Protein AF-A0A9R1BPI1-F1 (afdb_monomer_lite)

pLDDT: mean 80.97, std 14.92, range [30.97, 97.62]

Organism: Triticum turgidum subsp. durum (NCBI:txid4567)

Sequence (424 aa):
MQLNAPIRGIAPLRAAVRKIQTSSEQLTPLHAEYLMLCLLAKQYKAGLSVLEDDIFEVDQPKDLFLYCYYGSVLSLLNGLAMIYIGLKKFRKALELLHNAVTAPMSSLNAITVEAYKKYVLVSLIQSGQVPSFPKYTSSTAQRNLKNHTQIYVDLSTCYGTGSYSDLETFIQSNAEAFQTDNNFGLVKQVLSSMYKRNIQRLTQTYLTLSLEDIASSVQLNTPKEAEMHVLRMIEDGEIHATINQKDGMVSFNEDPEQYKSSEMVEHIDSSIQRLMALSKKLTSIDQNISCDHAFLMKVNVKNGVDTWEAHFDKLSIKERSKFDEETLYNLEGIKQTKEYSKKLDGSRNEYIVVTILVAAKGALKFPKITRPADLEAVVEKLNSIPAREIQGVHVLWAPQDENGILSEEKLLADCPNLKPHNDY

Structure (mmCIF, N/CA/C/O backbone):
data_AF-A0A9R1BPI1-F1
#
_entry.id   AF-A0A9R1BPI1-F1
#
loop_
_atom_site.group_PDB
_atom_site.id
_atom_site.type_symbol
_atom_site.label_atom_id
_atom_site.label_alt_id
_atom_site.label_comp_id
_atom_site.label_asym_id
_atom_site.label_entity_id
_atom_site.label_seq_id
_atom_site.pdbx_PDB_ins_code
_atom_site.Cartn_x
_atom_site.Cartn_y
_atom_site.Cartn_z
_atom_site.occupancy
_atom_site.B_iso_or_equiv
_atom_site.auth_seq_id
_atom_site.auth_comp_id
_atom_site.auth_asym_id
_atom_site.auth_atom_id
_atom_site.pdbx_PDB_model_num
ATOM 1 N N . MET A 1 1 ? -7.641 25.255 -28.249 1.00 39.72 1 MET A N 1
ATOM 2 C CA . MET A 1 1 ? -8.850 24.542 -27.784 1.00 39.72 1 MET A CA 1
ATOM 3 C C . MET A 1 1 ? -8.406 23.533 -26.724 1.00 39.72 1 MET A C 1
ATOM 5 O O . MET A 1 1 ? -7.915 22.473 -27.082 1.00 39.72 1 MET A O 1
ATOM 9 N N . GLN A 1 2 ? -8.431 23.897 -25.435 1.00 47.84 2 GLN A N 1
ATOM 10 C CA . GLN A 1 2 ? -8.089 22.961 -24.354 1.00 47.84 2 GLN A CA 1
ATOM 11 C C . GLN A 1 2 ? -9.230 21.948 -24.224 1.00 47.84 2 GLN A C 1
ATOM 13 O O . GLN A 1 2 ? -10.330 22.279 -23.787 1.00 47.84 2 GLN A O 1
ATOM 18 N N . LEU A 1 3 ? -8.995 20.721 -24.681 1.00 55.56 3 LEU A N 1
ATOM 19 C CA . LEU A 1 3 ? -9.933 19.621 -24.496 1.00 55.56 3 LEU A CA 1
ATOM 20 C C . LEU A 1 3 ? -9.905 19.209 -23.016 1.00 55.56 3 LEU A C 1
ATOM 22 O O . LEU A 1 3 ? -9.115 18.359 -22.624 1.00 55.56 3 LEU A O 1
ATOM 26 N N . ASN A 1 4 ? -10.796 19.781 -22.199 1.00 63.97 4 ASN A N 1
ATOM 27 C CA . ASN A 1 4 ? -11.035 19.412 -20.789 1.00 63.97 4 ASN A CA 1
ATOM 28 C C . ASN A 1 4 ? -11.678 18.013 -20.621 1.00 63.97 4 ASN A C 1
ATOM 30 O O . ASN A 1 4 ? -12.469 17.779 -19.711 1.00 63.97 4 ASN A O 1
ATOM 34 N N . ALA A 1 5 ? -11.375 17.069 -21.513 1.00 77.75 5 ALA A N 1
ATOM 35 C CA . ALA A 1 5 ? -11.941 15.725 -21.527 1.00 77.75 5 ALA A CA 1
ATOM 36 C C . ALA A 1 5 ? -10.820 14.667 -21.530 1.00 77.75 5 ALA A C 1
ATOM 38 O O . ALA A 1 5 ? -10.660 13.959 -22.531 1.00 77.75 5 ALA A O 1
ATOM 39 N N . PRO A 1 6 ? -10.059 14.521 -20.421 1.00 80.25 6 PRO A N 1
ATOM 40 C CA . PRO A 1 6 ? -8.964 13.548 -20.314 1.00 80.25 6 PRO A CA 1
ATOM 41 C C . PRO A 1 6 ? -9.424 12.112 -20.607 1.00 80.25 6 PRO A C 1
ATOM 43 O O . PRO A 1 6 ? -8.676 11.303 -21.144 1.00 80.25 6 PRO A O 1
ATOM 46 N N . ILE A 1 7 ? -10.702 11.807 -20.369 1.00 87.00 7 ILE A N 1
ATOM 47 C CA . ILE A 1 7 ? -11.298 10.496 -20.640 1.00 87.00 7 ILE A CA 1
ATOM 48 C C . ILE A 1 7 ? -11.128 10.015 -22.094 1.00 87.00 7 ILE A C 1
ATOM 50 O O . ILE A 1 7 ? -11.003 8.815 -22.330 1.00 87.00 7 ILE A O 1
ATOM 54 N N . ARG A 1 8 ? -11.069 10.928 -23.076 1.00 86.88 8 ARG A N 1
ATOM 55 C CA . ARG A 1 8 ? -10.953 10.570 -24.502 1.00 86.88 8 ARG A CA 1
ATOM 56 C C . ARG A 1 8 ? -9.594 9.968 -24.861 1.00 86.88 8 ARG A C 1
ATOM 58 O O . ARG A 1 8 ? -9.514 9.207 -25.819 1.00 86.88 8 ARG A O 1
ATOM 65 N N . GLY A 1 9 ? -8.546 10.280 -24.098 1.00 86.75 9 GLY A N 1
ATOM 66 C CA . GLY A 1 9 ? -7.207 9.740 -24.336 1.00 86.75 9 GLY A CA 1
ATOM 67 C C . GLY A 1 9 ? -7.003 8.327 -23.780 1.00 86.75 9 GLY A C 1
ATOM 68 O O . GLY A 1 9 ? -6.063 7.660 -24.197 1.00 86.75 9 GLY A O 1
ATOM 69 N N . ILE A 1 10 ? -7.882 7.837 -22.890 1.00 88.56 10 ILE A N 1
ATOM 70 C CA . ILE A 1 10 ? -7.682 6.556 -22.186 1.00 88.56 10 ILE A CA 1
ATOM 71 C C . ILE A 1 10 ? -7.617 5.393 -23.177 1.00 88.56 10 ILE A C 1
ATOM 73 O O . ILE A 1 10 ? -6.695 4.585 -23.123 1.00 88.56 10 ILE A O 1
ATOM 77 N N . ALA A 1 11 ? -8.578 5.301 -24.101 1.00 88.69 11 ALA A N 1
ATOM 78 C CA . ALA A 1 11 ? -8.617 4.198 -25.058 1.00 88.69 11 ALA A CA 1
ATOM 79 C C . ALA A 1 11 ? -7.423 4.213 -26.042 1.00 88.69 11 ALA A C 1
ATOM 81 O O . ALA A 1 11 ? -6.783 3.165 -26.175 1.00 88.69 11 ALA A O 1
ATOM 82 N N . PRO A 1 12 ? -7.061 5.353 -26.669 1.00 90.75 12 PRO A N 1
ATOM 83 C CA . PRO A 1 12 ? -5.857 5.454 -27.494 1.00 90.75 12 PRO A CA 1
ATOM 84 C C . PRO A 1 12 ? -4.556 5.126 -26.750 1.00 90.75 12 PRO A C 1
ATOM 86 O O . PRO A 1 12 ? -3.771 4.321 -27.245 1.00 90.75 12 PRO A O 1
ATOM 89 N N . LEU A 1 13 ? -4.335 5.687 -25.553 1.00 87.81 13 LEU A N 1
ATOM 90 C CA . LEU A 1 13 ? -3.115 5.435 -24.773 1.00 87.81 13 LEU A CA 1
ATOM 91 C C . LEU A 1 13 ? -3.022 3.980 -24.316 1.00 87.81 13 LEU A C 1
ATOM 93 O O . LEU A 1 13 ? -1.959 3.380 -24.424 1.00 87.81 13 LEU A O 1
ATOM 97 N N . ARG A 1 14 ? -4.135 3.367 -23.897 1.00 88.81 14 ARG A N 1
ATOM 98 C CA . ARG A 1 14 ? -4.159 1.933 -23.576 1.00 88.81 14 ARG A CA 1
ATOM 99 C C . ARG A 1 14 ? -3.780 1.073 -24.782 1.00 88.81 14 ARG A C 1
ATOM 101 O O . ARG A 1 14 ? -3.053 0.096 -24.631 1.00 88.81 14 ARG A O 1
ATOM 108 N N . ALA A 1 15 ? -4.271 1.419 -25.972 1.00 87.31 15 ALA A N 1
ATOM 109 C CA . ALA A 1 15 ? -3.908 0.715 -27.199 1.00 87.31 15 ALA A CA 1
ATOM 110 C C . ALA A 1 15 ? -2.425 0.912 -27.556 1.00 87.31 15 ALA A C 1
ATOM 112 O O . ALA A 1 15 ? -1.789 -0.031 -28.020 1.00 87.31 15 ALA A O 1
ATOM 113 N N . ALA A 1 16 ? -1.870 2.103 -27.316 1.00 87.12 16 ALA A N 1
ATOM 114 C CA . ALA A 1 16 ? -0.455 2.392 -27.534 1.00 87.12 16 ALA A CA 1
ATOM 115 C C . ALA A 1 16 ? 0.448 1.604 -26.5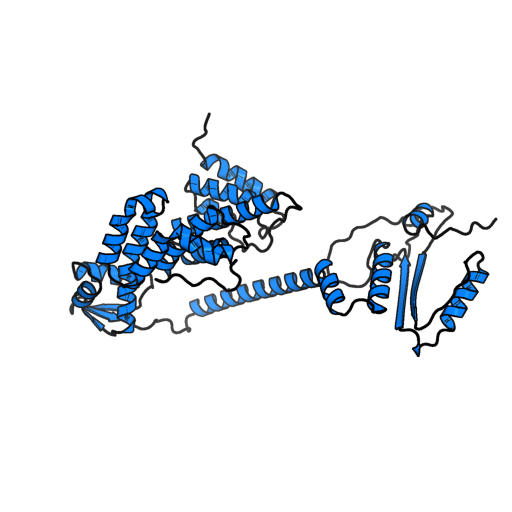74 1.00 87.12 16 ALA A C 1
ATOM 117 O O . ALA A 1 16 ? 1.363 0.928 -27.037 1.00 87.12 16 ALA A O 1
ATOM 118 N N . VAL A 1 17 ? 0.145 1.611 -25.269 1.00 86.00 17 VAL A N 1
ATOM 119 C CA . VAL A 1 17 ? 0.878 0.831 -24.255 1.00 86.00 17 VAL A CA 1
ATOM 120 C C . VAL A 1 17 ? 0.926 -0.645 -24.650 1.00 86.00 17 VAL A C 1
ATOM 122 O O . VAL A 1 17 ? 2.007 -1.221 -24.731 1.00 86.00 17 VAL A O 1
ATOM 125 N N . ARG A 1 18 ? -0.226 -1.220 -25.027 1.00 85.31 18 ARG A N 1
ATOM 126 C CA . ARG A 1 18 ? -0.326 -2.628 -25.442 1.00 85.31 18 ARG A CA 1
ATOM 127 C C . ARG A 1 18 ? 0.446 -2.987 -26.709 1.00 85.31 18 ARG A C 1
ATOM 129 O O . ARG A 1 18 ? 0.772 -4.151 -26.890 1.00 85.31 18 ARG A O 1
ATOM 136 N N . LYS A 1 19 ? 0.684 -2.022 -27.599 1.00 85.94 19 LYS A N 1
ATOM 137 C CA . LYS A 1 19 ? 1.444 -2.237 -28.838 1.00 85.94 19 LYS A CA 1
ATOM 138 C C . LYS A 1 19 ? 2.951 -2.085 -28.654 1.00 85.94 19 LYS A C 1
ATOM 140 O O . LYS A 1 19 ? 3.694 -2.639 -29.452 1.00 85.94 19 LYS A O 1
ATOM 145 N N . ILE A 1 20 ? 3.378 -1.284 -27.680 1.00 82.88 20 ILE A N 1
ATOM 146 C CA . ILE A 1 20 ? 4.795 -0.975 -27.446 1.00 82.88 20 ILE A CA 1
ATOM 147 C C . ILE A 1 20 ? 5.431 -1.993 -26.503 1.00 82.88 20 ILE A C 1
ATOM 149 O O . ILE A 1 20 ? 6.602 -2.315 -26.667 1.00 82.88 20 ILE A O 1
ATOM 153 N N . GLN A 1 21 ? 4.665 -2.507 -25.541 1.00 81.69 21 GLN A N 1
ATOM 154 C CA . GLN A 1 21 ? 5.135 -3.560 -24.649 1.00 81.69 21 GLN A CA 1
ATOM 155 C C . GLN A 1 21 ? 5.441 -4.844 -25.441 1.00 81.69 21 GLN A C 1
ATOM 157 O O . GLN A 1 21 ? 4.602 -5.323 -26.210 1.00 81.69 21 GLN A O 1
ATOM 162 N N . THR A 1 22 ? 6.636 -5.406 -25.262 1.00 80.25 22 THR A N 1
ATOM 163 C CA . THR A 1 22 ? 7.015 -6.700 -25.856 1.00 80.25 22 THR A CA 1
ATOM 164 C C . THR A 1 22 ? 6.464 -7.874 -25.051 1.00 80.25 22 THR A C 1
ATOM 166 O O . THR A 1 22 ? 6.206 -8.938 -25.608 1.00 80.25 22 THR A O 1
ATOM 169 N N . SER A 1 23 ? 6.243 -7.669 -23.752 1.00 80.31 23 SER A N 1
ATOM 170 C CA . SER A 1 23 ? 5.608 -8.604 -22.821 1.00 80.31 23 SER A CA 1
ATOM 171 C C . SER A 1 23 ? 4.675 -7.837 -21.875 1.00 80.31 23 SER A C 1
ATOM 173 O O . SER A 1 23 ? 4.819 -6.626 -21.709 1.00 80.31 23 SER A O 1
ATOM 175 N N . SER A 1 24 ? 3.705 -8.510 -21.246 1.00 77.62 24 SER A N 1
ATOM 176 C CA . SER A 1 24 ? 2.858 -7.868 -20.224 1.00 77.62 24 SER A CA 1
ATOM 177 C C . SER A 1 24 ? 3.603 -7.577 -18.915 1.00 77.62 24 SER A C 1
ATOM 179 O O . SER A 1 24 ? 3.131 -6.791 -18.101 1.00 77.62 24 SER A O 1
ATOM 181 N N . GLU A 1 25 ? 4.793 -8.154 -18.745 1.00 80.38 25 GLU A N 1
ATOM 182 C CA . GLU A 1 25 ? 5.670 -7.963 -17.586 1.00 80.38 25 GLU A CA 1
ATOM 183 C C . GLU A 1 25 ? 6.614 -6.755 -17.738 1.00 80.38 25 GLU A C 1
ATOM 185 O O . GLU A 1 25 ? 7.404 -6.478 -16.830 1.00 80.38 25 GLU A O 1
ATOM 190 N N . GLN A 1 26 ? 6.562 -6.055 -18.881 1.00 80.25 26 GLN A N 1
ATOM 191 C CA . GLN A 1 26 ? 7.444 -4.938 -19.207 1.00 80.25 26 GLN A CA 1
ATOM 192 C C . GLN A 1 26 ? 6.799 -3.585 -18.892 1.00 80.25 26 GLN A C 1
ATOM 194 O O . GLN A 1 26 ? 5.781 -3.194 -19.467 1.00 80.25 26 GLN A O 1
ATOM 199 N N . LEU A 1 27 ? 7.468 -2.795 -18.055 1.00 78.56 27 LEU A N 1
ATOM 200 C CA . LEU A 1 27 ? 7.092 -1.413 -17.804 1.00 78.56 27 LEU A CA 1
ATOM 201 C C . LEU A 1 27 ? 7.713 -0.459 -18.828 1.00 78.56 27 LEU A C 1
ATOM 203 O O . LEU A 1 27 ? 8.931 -0.401 -19.003 1.00 78.56 27 LEU A O 1
ATOM 207 N N . THR A 1 28 ? 6.855 0.365 -19.428 1.00 79.00 28 THR A N 1
ATOM 208 C CA . THR A 1 28 ? 7.229 1.424 -20.379 1.00 79.00 28 THR A CA 1
ATOM 209 C C . THR A 1 28 ? 6.873 2.813 -19.830 1.00 79.00 28 THR A C 1
ATOM 211 O O . THR A 1 28 ? 5.899 2.934 -19.078 1.00 79.00 28 THR A O 1
ATOM 214 N N . PRO A 1 29 ? 7.570 3.895 -20.230 1.00 77.50 29 PRO A N 1
ATOM 215 C CA . PRO A 1 29 ? 7.271 5.255 -19.760 1.00 77.50 29 PRO A CA 1
ATOM 216 C C . PRO A 1 29 ? 5.823 5.714 -20.012 1.00 77.50 29 PRO A C 1
ATOM 218 O O . PRO A 1 29 ? 5.265 6.473 -19.219 1.00 77.50 29 PRO A O 1
ATOM 221 N N . LEU A 1 30 ? 5.175 5.207 -21.069 1.00 82.25 30 LEU A N 1
ATOM 222 C CA . LEU A 1 30 ? 3.778 5.520 -21.401 1.00 82.25 30 LEU A CA 1
ATOM 223 C C . LEU A 1 30 ? 2.780 5.057 -20.340 1.00 82.25 30 LEU A C 1
ATOM 225 O O . LEU A 1 30 ? 1.682 5.611 -20.247 1.00 82.25 30 LEU A O 1
ATOM 229 N N . HIS A 1 31 ? 3.146 4.074 -19.519 1.00 84.69 31 HIS A N 1
ATOM 230 C CA . HIS A 1 31 ? 2.302 3.662 -18.409 1.00 84.69 31 HIS A CA 1
ATOM 231 C C . HIS A 1 31 ? 2.090 4.815 -17.415 1.00 84.69 31 HIS A C 1
ATOM 233 O O . HIS A 1 31 ? 0.978 4.994 -16.922 1.00 84.69 31 HIS A O 1
ATOM 239 N N . ALA A 1 32 ? 3.109 5.646 -17.161 1.00 83.25 32 ALA A N 1
ATOM 240 C CA . ALA A 1 32 ? 2.986 6.791 -16.257 1.00 83.25 32 ALA A CA 1
ATOM 241 C C . ALA A 1 32 ? 1.975 7.823 -16.786 1.00 83.25 32 ALA A C 1
ATOM 243 O O . ALA A 1 32 ? 1.101 8.282 -16.047 1.00 83.25 32 ALA A O 1
ATOM 244 N N . GLU A 1 33 ? 2.040 8.136 -18.083 1.00 84.00 33 GLU A N 1
ATOM 245 C CA . GLU A 1 33 ? 1.095 9.048 -18.740 1.00 84.00 33 GLU A CA 1
ATOM 246 C C . GLU A 1 33 ? -0.329 8.484 -18.756 1.00 84.00 33 GLU A C 1
ATOM 248 O O . GLU A 1 33 ? -1.294 9.199 -18.468 1.00 84.00 33 GLU A O 1
ATOM 253 N N . TYR A 1 34 ? -0.469 7.184 -19.027 1.00 87.31 34 TYR A N 1
ATOM 254 C CA . TYR A 1 34 ? -1.754 6.493 -18.997 1.00 87.31 34 TYR A CA 1
ATOM 255 C C . TYR A 1 34 ? -2.403 6.537 -17.606 1.00 87.31 34 TYR A C 1
ATOM 257 O O . TYR A 1 34 ? -3.590 6.863 -17.486 1.00 87.31 34 TYR A O 1
ATOM 265 N N . LEU A 1 35 ? -1.640 6.253 -16.545 1.00 86.62 35 LEU A N 1
ATOM 266 C CA . LEU A 1 35 ? -2.148 6.310 -15.172 1.00 86.62 35 LEU A CA 1
ATOM 267 C C . LEU A 1 35 ? -2.519 7.735 -14.762 1.00 86.62 35 LEU A C 1
ATOM 269 O O . LEU A 1 35 ? -3.578 7.936 -14.161 1.00 86.62 35 LEU A O 1
ATOM 273 N N . MET A 1 36 ? -1.705 8.729 -15.130 1.00 86.00 36 MET A N 1
ATOM 274 C CA . MET A 1 36 ? -2.022 10.139 -14.896 1.00 86.00 36 MET A CA 1
ATOM 275 C C . MET A 1 36 ? -3.350 10.522 -15.559 1.00 86.00 36 MET A C 1
ATOM 277 O O . MET A 1 36 ? -4.201 11.158 -14.935 1.00 86.00 36 MET A O 1
ATOM 281 N N . LEU A 1 37 ? -3.580 10.071 -16.792 1.00 88.25 37 LEU A N 1
ATOM 282 C CA . LEU A 1 37 ? -4.835 10.314 -17.491 1.00 88.25 37 LEU A CA 1
ATOM 283 C C . LEU A 1 37 ? -6.032 9.637 -16.806 1.00 88.25 37 LEU A C 1
ATOM 285 O O . LEU A 1 37 ? -7.094 10.251 -16.667 1.00 88.25 37 LEU A O 1
ATOM 289 N N . CYS A 1 38 ? -5.862 8.397 -16.341 1.00 89.50 38 CYS A N 1
ATOM 290 C CA . CYS A 1 38 ? -6.894 7.669 -15.599 1.00 89.50 38 CYS A CA 1
ATOM 291 C C . CYS A 1 38 ? -7.248 8.363 -14.277 1.00 89.50 38 CYS A C 1
ATOM 293 O O . CYS A 1 38 ? -8.426 8.426 -13.920 1.00 89.50 38 CYS A O 1
ATOM 295 N N . LEU A 1 39 ? -6.257 8.919 -13.577 1.00 87.88 39 LEU A N 1
ATOM 296 C CA . LEU A 1 39 ? -6.456 9.701 -12.355 1.00 87.88 39 LEU A CA 1
ATOM 297 C C . LEU A 1 39 ? -7.233 10.990 -12.626 1.00 87.88 39 LEU A C 1
ATOM 299 O O . LEU A 1 39 ? -8.236 11.243 -11.958 1.00 87.88 39 LEU A O 1
ATOM 303 N N . LEU A 1 40 ? -6.827 11.764 -13.638 1.00 88.06 40 LEU A N 1
ATOM 304 C CA . LEU A 1 40 ? -7.507 13.006 -14.028 1.00 88.06 40 LEU A CA 1
ATOM 305 C C . LEU A 1 40 ? -8.957 12.754 -14.464 1.00 88.06 40 LEU A C 1
ATOM 307 O O . LEU A 1 40 ? -9.853 13.530 -14.139 1.00 88.06 40 LEU A O 1
ATOM 311 N N . ALA A 1 41 ? -9.208 11.645 -15.163 1.00 89.62 41 ALA A N 1
ATOM 312 C CA . ALA A 1 41 ? -10.546 11.231 -15.579 1.00 89.62 41 ALA A CA 1
ATOM 313 C C . ALA A 1 41 ? -11.354 10.514 -14.477 1.00 89.62 41 ALA A C 1
ATOM 315 O O . ALA A 1 41 ? -12.513 10.163 -14.711 1.00 89.62 41 ALA A O 1
ATOM 316 N N . LYS A 1 42 ? -10.759 10.264 -13.299 1.00 89.12 42 LYS A N 1
ATOM 317 C CA . LYS A 1 42 ? -11.334 9.470 -12.195 1.00 89.12 42 LYS A CA 1
ATOM 318 C C . LYS A 1 42 ? -11.795 8.066 -12.626 1.00 89.12 42 LYS A C 1
ATOM 320 O O . LYS A 1 42 ? -12.774 7.535 -12.111 1.00 89.12 42 LYS A O 1
ATOM 325 N N . GLN A 1 43 ? -11.091 7.452 -13.580 1.00 89.25 43 GLN A N 1
ATOM 326 C CA . GLN A 1 43 ? -11.376 6.115 -14.119 1.00 89.25 43 GLN A CA 1
ATOM 327 C C . GLN A 1 43 ? -10.386 5.074 -13.576 1.00 89.25 43 GLN A C 1
ATOM 329 O O . GLN A 1 43 ? -9.545 4.537 -14.296 1.00 89.25 43 GLN A O 1
ATOM 334 N N . TYR A 1 44 ? -10.502 4.760 -12.286 1.00 88.44 44 TYR A N 1
ATOM 335 C CA . TYR A 1 44 ? -9.585 3.852 -11.579 1.00 88.44 44 TYR A CA 1
ATOM 336 C C . TYR A 1 44 ? -9.587 2.422 -12.132 1.00 88.44 44 TYR A C 1
ATOM 338 O O . TYR A 1 44 ? -8.530 1.809 -12.264 1.00 88.44 44 TYR A O 1
ATOM 346 N N . LYS A 1 45 ? -10.759 1.909 -12.530 1.00 87.50 45 LYS A N 1
ATOM 347 C CA . LYS A 1 45 ? -10.895 0.566 -13.118 1.00 87.50 45 LYS A CA 1
ATOM 348 C C . LYS A 1 45 ? -10.097 0.422 -14.418 1.00 87.50 45 LYS A C 1
ATOM 350 O O . LYS A 1 45 ? -9.484 -0.613 -14.649 1.00 87.50 45 LYS A O 1
ATOM 355 N N . ALA A 1 46 ? -10.070 1.469 -15.246 1.00 85.62 46 ALA A N 1
ATOM 356 C CA . ALA A 1 46 ? -9.269 1.477 -16.466 1.00 85.62 46 ALA A CA 1
ATOM 357 C C . ALA A 1 46 ? -7.765 1.479 -16.149 1.00 85.62 46 ALA A C 1
ATOM 359 O O . ALA A 1 46 ? -7.011 0.750 -16.794 1.00 85.62 46 ALA A O 1
ATOM 360 N N . GLY A 1 47 ? -7.340 2.238 -15.135 1.00 83.12 47 GLY A N 1
ATOM 361 C CA . GLY A 1 47 ? -5.945 2.274 -14.692 1.00 83.12 47 GLY A CA 1
ATOM 362 C C . GLY A 1 47 ? -5.421 0.911 -14.232 1.00 83.12 47 GLY A C 1
ATOM 363 O O . GLY A 1 47 ? -4.315 0.535 -14.600 1.00 83.12 47 GLY A O 1
ATOM 364 N N . LEU A 1 48 ? -6.241 0.138 -13.510 1.00 83.88 48 LEU A N 1
ATOM 365 C CA . LEU A 1 48 ? -5.862 -1.206 -13.058 1.00 83.88 48 LEU A CA 1
ATOM 366 C C . LEU A 1 48 ? -5.705 -2.216 -14.203 1.00 83.88 48 LEU A C 1
ATOM 368 O O . LEU A 1 48 ? -4.810 -3.044 -14.141 1.00 83.88 48 LEU A O 1
ATOM 372 N N . SER A 1 49 ? -6.511 -2.112 -15.267 1.00 80.06 49 SER A N 1
ATOM 373 C CA . SER A 1 49 ? -6.547 -3.096 -16.372 1.00 80.06 49 SER A CA 1
ATOM 374 C C . SER A 1 49 ? -5.270 -3.215 -17.220 1.00 80.06 49 SER A C 1
ATOM 376 O O . SER A 1 49 ? -5.214 -4.014 -18.153 1.00 80.06 49 SER A O 1
ATOM 378 N N . VAL A 1 50 ? -4.283 -2.353 -16.976 1.00 72.44 50 VAL A N 1
ATOM 379 C CA . VAL A 1 50 ? -2.992 -2.349 -17.682 1.00 72.44 50 VAL A CA 1
ATOM 380 C C . VAL A 1 50 ? -1.875 -2.914 -16.796 1.00 72.44 50 VAL A C 1
ATOM 382 O O . VAL A 1 50 ? -0.794 -3.185 -17.289 1.00 72.44 50 VAL A O 1
ATOM 385 N N . LEU A 1 51 ? -2.143 -3.128 -15.504 1.00 68.81 51 LEU A N 1
ATOM 386 C CA . LEU A 1 51 ? -1.173 -3.556 -14.492 1.00 68.81 51 LEU A CA 1
ATOM 387 C C . LEU A 1 51 ? -1.753 -4.700 -13.643 1.00 68.81 51 LEU A C 1
ATOM 389 O O . LEU A 1 51 ? -1.640 -4.699 -12.417 1.00 68.81 51 LEU A O 1
ATOM 393 N N . GLU A 1 52 ? -2.473 -5.614 -14.298 1.00 66.44 52 GLU A N 1
ATOM 394 C CA . GLU A 1 52 ? -3.018 -6.822 -13.661 1.00 66.44 52 GLU A CA 1
ATOM 395 C C . GLU A 1 52 ? -1.917 -7.861 -13.397 1.00 66.44 52 GLU A C 1
ATOM 397 O O . GLU A 1 52 ? -2.001 -8.573 -12.397 1.00 66.44 52 GLU A O 1
ATOM 402 N N . ASP A 1 53 ? -0.872 -7.870 -14.232 1.00 69.62 53 ASP A N 1
ATOM 403 C CA . ASP A 1 53 ? 0.289 -8.752 -14.120 1.00 69.62 53 ASP A CA 1
ATOM 404 C C . ASP A 1 53 ? 1.415 -8.117 -13.281 1.00 69.62 53 ASP A C 1
ATOM 406 O O . ASP A 1 53 ? 1.582 -6.892 -13.242 1.00 69.62 53 ASP A O 1
ATOM 410 N N . ASP A 1 54 ? 2.204 -8.962 -12.610 1.00 71.62 54 ASP A N 1
ATOM 411 C CA . ASP A 1 54 ? 3.399 -8.538 -11.878 1.00 71.62 54 ASP A CA 1
ATOM 412 C C . ASP A 1 54 ? 4.484 -8.084 -12.888 1.00 71.62 54 ASP A C 1
ATOM 414 O O . ASP A 1 54 ? 4.844 -8.810 -13.814 1.00 71.62 54 ASP A O 1
ATOM 418 N N . ILE A 1 55 ? 5.008 -6.865 -12.720 1.00 75.81 55 ILE A N 1
ATOM 419 C CA . ILE A 1 55 ? 6.059 -6.301 -13.586 1.00 75.81 55 ILE A CA 1
ATOM 420 C C . ILE A 1 55 ? 7.431 -6.775 -13.105 1.00 75.81 55 ILE A C 1
ATOM 422 O O . ILE A 1 55 ? 7.802 -6.527 -11.954 1.00 75.81 55 ILE A O 1
ATOM 426 N N . PHE A 1 56 ? 8.221 -7.350 -14.012 1.00 75.06 56 PHE A N 1
ATOM 427 C CA . PHE A 1 56 ? 9.594 -7.799 -13.738 1.00 75.06 56 PHE A CA 1
ATOM 428 C C . PHE A 1 56 ? 10.645 -7.121 -14.612 1.00 75.06 56 PHE A C 1
ATOM 430 O O . PHE A 1 56 ? 11.813 -7.058 -14.229 1.00 75.06 56 PHE A O 1
ATOM 437 N N . GLU A 1 57 ? 10.244 -6.598 -15.767 1.00 72.69 57 GLU A N 1
ATOM 438 C CA . GLU A 1 57 ? 11.147 -5.984 -16.728 1.00 72.69 57 GLU A CA 1
ATOM 439 C C . GLU A 1 57 ? 10.826 -4.503 -16.858 1.00 72.69 57 GLU A C 1
ATOM 441 O O . GLU A 1 57 ? 9.672 -4.078 -16.863 1.00 72.69 57 GLU A O 1
ATOM 446 N N . VAL A 1 58 ? 11.865 -3.687 -16.949 1.00 71.25 58 VAL A N 1
ATOM 447 C CA . VAL A 1 58 ? 11.715 -2.245 -17.107 1.00 71.25 58 VAL A CA 1
ATOM 448 C C . VAL A 1 58 ? 12.537 -1.865 -18.327 1.00 71.25 58 VAL A C 1
ATOM 450 O O . VAL A 1 58 ? 13.719 -2.196 -18.395 1.00 71.25 58 VAL A O 1
ATOM 453 N N . ASP A 1 59 ? 11.913 -1.216 -19.311 1.00 66.69 59 ASP A N 1
ATOM 454 C CA . ASP A 1 59 ? 12.576 -0.849 -20.566 1.00 66.69 59 ASP A CA 1
ATOM 455 C C . ASP A 1 59 ? 13.696 0.161 -20.285 1.00 66.69 59 ASP A C 1
ATOM 457 O O . ASP A 1 59 ? 13.395 1.299 -19.946 1.00 66.69 59 ASP A O 1
ATOM 461 N N . GLN A 1 60 ? 14.971 -0.237 -20.299 1.00 60.12 60 GLN A N 1
ATOM 462 C CA . GLN A 1 60 ? 16.078 0.657 -19.937 1.00 60.12 60 GLN A CA 1
ATOM 463 C C . GLN A 1 60 ? 16.576 1.431 -21.169 1.00 60.12 60 GLN A C 1
ATOM 465 O O . GLN A 1 60 ? 17.258 0.845 -22.016 1.00 60.12 60 GLN A O 1
ATOM 470 N N . PRO A 1 61 ? 16.327 2.751 -21.285 1.00 54.72 61 PRO A N 1
ATOM 471 C CA . PRO A 1 61 ? 16.935 3.537 -22.349 1.00 54.72 61 PRO A CA 1
ATOM 472 C C . PRO A 1 61 ? 18.448 3.693 -22.115 1.00 54.72 61 PRO A C 1
ATOM 474 O O . PRO A 1 61 ? 18.898 3.968 -21.001 1.00 54.72 61 PRO A O 1
ATOM 477 N N . LYS A 1 62 ? 19.241 3.550 -23.184 1.00 49.94 62 LYS A N 1
ATOM 478 C CA . LYS A 1 62 ? 20.694 3.786 -23.182 1.00 49.94 62 LYS A CA 1
ATOM 479 C C . LYS A 1 62 ? 20.970 5.305 -23.169 1.00 49.94 62 LYS A C 1
ATOM 481 O O . LYS A 1 62 ? 20.738 5.962 -24.176 1.00 49.94 62 LYS A O 1
ATOM 486 N N . ASP A 1 63 ? 21.464 5.825 -22.038 1.00 48.53 63 ASP A N 1
ATOM 487 C CA . ASP A 1 63 ? 21.897 7.217 -21.761 1.00 48.53 63 ASP A CA 1
ATOM 488 C C . ASP A 1 63 ? 20.879 8.377 -21.911 1.00 48.53 63 ASP A C 1
ATOM 490 O O . ASP A 1 63 ? 19.826 8.249 -22.528 1.00 48.53 63 ASP A O 1
ATOM 494 N N . LEU A 1 64 ? 21.216 9.513 -21.257 1.00 40.59 64 LEU A N 1
ATOM 495 C CA . LEU A 1 64 ? 20.531 10.820 -21.046 1.00 40.59 64 LEU A CA 1
ATOM 496 C C . LEU A 1 64 ? 19.070 10.787 -20.537 1.00 40.59 64 LEU A C 1
ATOM 498 O O . LEU A 1 64 ? 18.687 11.596 -19.693 1.00 40.59 64 LEU A O 1
ATOM 502 N N . PHE A 1 65 ? 18.272 9.812 -20.962 1.00 48.12 65 PHE A N 1
ATOM 503 C CA . PHE A 1 65 ? 16.883 9.588 -20.564 1.00 48.12 65 PHE A CA 1
ATOM 504 C C . PHE A 1 65 ? 16.734 8.876 -19.222 1.00 48.12 65 PHE A C 1
ATOM 506 O O . PHE A 1 65 ? 15.622 8.792 -18.713 1.00 48.12 65 PHE A O 1
ATOM 513 N N . LEU A 1 66 ? 17.827 8.413 -18.609 1.00 51.34 66 LEU A N 1
ATOM 514 C CA . LEU A 1 66 ? 17.796 7.672 -17.348 1.00 51.34 66 LEU A CA 1
ATOM 515 C C . LEU A 1 66 ? 17.154 8.485 -16.200 1.00 51.34 66 LEU A C 1
ATOM 517 O O . LEU A 1 66 ? 16.388 7.940 -15.413 1.00 51.34 66 LEU A O 1
ATOM 521 N N . TYR A 1 67 ? 17.380 9.804 -16.133 1.00 49.91 67 TYR A N 1
ATOM 522 C CA . TYR A 1 67 ? 16.738 10.669 -15.128 1.00 49.91 67 TYR A CA 1
ATOM 523 C C . TYR A 1 67 ? 15.233 10.859 -15.386 1.00 49.91 67 TYR A C 1
ATOM 525 O O . TYR A 1 67 ? 14.420 10.708 -14.472 1.00 49.91 67 TYR A O 1
ATOM 533 N N . CYS A 1 68 ? 14.844 11.131 -16.637 1.00 50.88 68 CYS A N 1
ATOM 534 C CA . CYS A 1 68 ? 13.437 11.207 -17.046 1.00 50.88 68 CYS A CA 1
ATOM 535 C C . CYS A 1 68 ? 12.718 9.868 -16.836 1.00 50.88 68 CYS A C 1
ATOM 537 O O . CYS A 1 68 ? 11.547 9.836 -16.468 1.00 50.88 68 CYS A O 1
ATOM 539 N N . TYR A 1 69 ? 13.447 8.770 -17.005 1.00 61.56 69 TYR A N 1
ATOM 540 C CA . TYR A 1 69 ? 12.981 7.414 -16.812 1.00 61.56 69 TYR A CA 1
ATOM 541 C C . TYR A 1 69 ? 12.732 7.089 -15.340 1.00 61.56 69 TYR A C 1
ATOM 543 O O . TYR A 1 69 ? 11.616 6.701 -15.000 1.00 61.56 69 TYR A O 1
ATOM 551 N N . TYR A 1 70 ? 13.691 7.343 -14.443 1.00 65.19 70 TYR A N 1
ATOM 552 C CA . TYR A 1 70 ? 13.456 7.214 -13.000 1.00 65.19 70 TYR A CA 1
ATOM 553 C C . TYR A 1 70 ? 12.302 8.115 -12.541 1.00 65.19 70 TYR A C 1
ATOM 555 O O . TYR A 1 70 ? 11.461 7.684 -11.754 1.00 65.19 70 TYR A O 1
ATOM 563 N N . GLY A 1 71 ? 12.195 9.329 -13.092 1.00 67.00 71 GLY A N 1
ATOM 564 C CA . GLY A 1 71 ? 11.036 10.201 -12.890 1.00 67.00 71 GLY A CA 1
ATOM 565 C C . GLY A 1 71 ? 9.718 9.576 -13.364 1.00 67.00 71 GLY A C 1
ATOM 566 O O . GLY A 1 71 ? 8.720 9.654 -12.651 1.00 67.00 71 GLY A O 1
ATOM 567 N N . SER A 1 72 ? 9.711 8.909 -14.522 1.00 69.44 72 SER A N 1
ATOM 568 C CA . SER A 1 72 ? 8.530 8.229 -15.071 1.00 69.44 72 SER A CA 1
ATOM 569 C C . SER A 1 72 ? 8.116 7.007 -14.246 1.00 69.44 72 SER A C 1
ATOM 571 O O . SER A 1 72 ? 6.932 6.851 -13.958 1.00 69.44 72 SER A O 1
ATOM 573 N N . VAL A 1 73 ? 9.072 6.205 -13.766 1.00 76.62 73 VAL A N 1
ATOM 574 C CA . VAL A 1 73 ? 8.813 5.057 -12.883 1.00 76.62 73 VAL A CA 1
ATOM 575 C C . VAL A 1 73 ? 8.267 5.532 -11.535 1.00 76.62 73 VAL A C 1
ATOM 577 O O . VAL A 1 73 ? 7.279 4.996 -11.043 1.00 76.62 73 VAL A O 1
ATOM 580 N N . LEU A 1 74 ? 8.837 6.588 -10.952 1.00 78.56 74 LEU A N 1
ATOM 581 C CA . LEU A 1 74 ? 8.324 7.178 -9.710 1.00 78.56 74 LEU A CA 1
ATOM 582 C C . LEU A 1 74 ? 6.926 7.780 -9.885 1.00 78.56 74 LEU A C 1
ATOM 584 O O . LEU A 1 74 ? 6.062 7.595 -9.028 1.00 78.56 74 LEU A O 1
ATOM 588 N N . SER A 1 75 ? 6.692 8.476 -11.000 1.00 80.31 75 SER A N 1
ATOM 589 C CA . SER A 1 75 ? 5.380 9.021 -11.359 1.00 80.31 75 SER A CA 1
ATOM 590 C C . SER A 1 75 ? 4.342 7.912 -11.526 1.00 80.31 75 SER A C 1
ATOM 592 O O . SER A 1 75 ? 3.234 8.026 -11.003 1.00 80.31 75 SER A O 1
ATOM 594 N N . LEU A 1 76 ? 4.716 6.802 -12.168 1.00 82.12 76 LEU A N 1
ATOM 595 C CA . LEU A 1 76 ? 3.882 5.611 -12.269 1.00 82.12 76 LEU A CA 1
ATOM 596 C C . LEU A 1 76 ? 3.553 5.029 -10.893 1.00 82.12 76 LEU A C 1
ATOM 598 O O . LEU A 1 76 ? 2.376 4.854 -10.592 1.00 82.12 76 LEU A O 1
ATOM 602 N N . LEU A 1 77 ? 4.560 4.718 -10.071 1.00 82.69 77 LEU A N 1
ATOM 603 C CA . LEU A 1 77 ? 4.353 4.090 -8.762 1.00 82.69 77 LEU A CA 1
ATOM 604 C C . LEU A 1 77 ? 3.449 4.953 -7.878 1.00 82.69 77 LEU A C 1
ATOM 606 O O . LEU A 1 77 ? 2.497 4.449 -7.283 1.00 82.69 77 LEU A O 1
ATOM 610 N N . ASN A 1 78 ? 3.689 6.266 -7.854 1.00 83.69 78 ASN A N 1
ATOM 611 C CA . ASN A 1 78 ? 2.846 7.210 -7.129 1.00 83.69 78 ASN A CA 1
ATOM 612 C C . ASN A 1 78 ? 1.433 7.301 -7.736 1.00 83.69 78 ASN A C 1
ATOM 614 O O . ASN A 1 78 ? 0.440 7.323 -7.010 1.00 83.69 78 ASN A O 1
ATOM 618 N N . GLY A 1 79 ? 1.320 7.307 -9.066 1.00 83.12 79 GLY A N 1
ATOM 619 C CA . GLY A 1 79 ? 0.044 7.303 -9.776 1.00 83.12 79 GLY A CA 1
ATOM 620 C C . GLY A 1 79 ? -0.802 6.072 -9.451 1.00 83.12 79 GLY A C 1
ATOM 621 O O . GLY A 1 79 ? -1.973 6.183 -9.087 1.00 83.12 79 GLY A O 1
ATOM 622 N N . LEU A 1 80 ? -0.187 4.895 -9.504 1.00 84.75 80 LEU A N 1
ATOM 623 C CA . LEU A 1 80 ? -0.821 3.627 -9.176 1.00 84.75 80 LEU A CA 1
ATOM 624 C C . LEU A 1 80 ? -1.204 3.561 -7.696 1.00 84.75 80 LEU A C 1
ATOM 626 O O . LEU A 1 80 ? -2.317 3.144 -7.369 1.00 84.75 80 LEU A O 1
ATOM 630 N N . ALA A 1 81 ? -0.333 4.040 -6.805 1.00 89.00 81 ALA A N 1
ATOM 631 C CA . ALA A 1 81 ? -0.645 4.159 -5.388 1.00 89.00 81 ALA A CA 1
ATOM 632 C C . ALA A 1 81 ? -1.889 5.026 -5.156 1.00 89.00 81 ALA A C 1
ATOM 634 O O . ALA A 1 81 ? -2.781 4.618 -4.419 1.00 89.00 81 ALA A O 1
ATOM 635 N N . MET A 1 82 ? -2.014 6.175 -5.830 1.00 89.75 82 MET A N 1
ATOM 636 C CA . MET A 1 82 ? -3.206 7.028 -5.725 1.00 89.75 82 MET A CA 1
ATOM 637 C C . MET A 1 82 ? -4.484 6.334 -6.212 1.00 89.75 82 MET A C 1
ATOM 639 O O . MET A 1 82 ? -5.540 6.513 -5.606 1.00 89.75 82 MET A O 1
ATOM 643 N N . ILE A 1 83 ? -4.403 5.507 -7.260 1.00 89.31 83 ILE A N 1
ATOM 644 C CA . ILE A 1 83 ? -5.533 4.684 -7.717 1.00 89.31 83 ILE A CA 1
ATOM 645 C C . ILE A 1 83 ? -5.935 3.684 -6.627 1.00 89.31 83 ILE A C 1
ATOM 647 O O . ILE A 1 83 ? -7.113 3.597 -6.278 1.00 89.31 83 ILE A O 1
ATOM 651 N N . TYR A 1 84 ? -4.973 2.960 -6.048 1.00 91.06 84 TYR A N 1
ATOM 652 C CA . TYR A 1 84 ? -5.247 2.003 -4.973 1.00 91.06 84 TYR A CA 1
ATOM 653 C C . TYR A 1 84 ? -5.776 2.677 -3.699 1.00 91.06 84 TYR A C 1
ATOM 655 O O . TYR A 1 84 ? -6.695 2.142 -3.077 1.00 91.06 84 TYR A O 1
ATOM 663 N N . ILE A 1 85 ? -5.281 3.870 -3.352 1.00 92.62 85 ILE A N 1
ATOM 664 C CA . ILE A 1 85 ? -5.817 4.706 -2.267 1.00 92.62 85 ILE A CA 1
ATOM 665 C C . ILE A 1 85 ? -7.273 5.090 -2.552 1.00 92.62 85 ILE A C 1
ATOM 667 O O . ILE A 1 85 ? -8.127 4.934 -1.682 1.00 92.62 85 ILE A O 1
ATOM 671 N N . GLY A 1 86 ? -7.581 5.544 -3.772 1.00 89.00 86 GLY A N 1
ATOM 672 C CA . GLY A 1 86 ? -8.948 5.888 -4.183 1.00 89.00 86 GLY A CA 1
ATOM 673 C C . GLY A 1 86 ? -9.916 4.702 -4.111 1.00 89.00 86 GLY A C 1
ATOM 674 O O . GLY A 1 86 ? -11.099 4.883 -3.833 1.00 89.00 86 GLY A O 1
ATOM 675 N N . LEU A 1 87 ? -9.402 3.484 -4.293 1.00 90.38 87 LEU A N 1
ATOM 676 C CA . LEU A 1 87 ? -10.138 2.225 -4.150 1.00 90.38 87 LEU A CA 1
ATOM 677 C C . LEU A 1 87 ? -10.105 1.645 -2.724 1.00 90.38 87 LEU A C 1
ATOM 679 O O . LEU A 1 87 ? -10.569 0.524 -2.530 1.00 90.38 87 LEU A O 1
ATOM 683 N N . LYS A 1 88 ? -9.540 2.367 -1.742 1.00 91.62 88 LYS A N 1
ATOM 684 C CA . LYS A 1 88 ? -9.343 1.930 -0.344 1.00 91.62 88 LYS A CA 1
ATOM 685 C C . LYS A 1 88 ? -8.566 0.614 -0.184 1.00 91.62 88 LYS A C 1
ATOM 687 O O . LYS A 1 88 ? -8.642 -0.050 0.844 1.00 91.62 88 LYS A O 1
ATOM 692 N N . LYS A 1 89 ? -7.763 0.241 -1.181 1.00 91.31 89 LYS A N 1
ATOM 693 C CA . LYS A 1 89 ? -6.867 -0.925 -1.144 1.00 91.31 89 LYS A CA 1
ATOM 694 C C . LYS A 1 89 ? -5.508 -0.511 -0.575 1.00 91.31 89 LYS A C 1
ATOM 696 O O . LYS A 1 89 ? -4.494 -0.515 -1.277 1.00 91.31 89 LYS A O 1
ATOM 701 N N . PHE A 1 90 ? -5.497 -0.117 0.698 1.00 93.31 90 PHE A N 1
ATOM 702 C CA . PHE A 1 90 ? -4.344 0.522 1.342 1.00 93.31 90 PHE A CA 1
ATOM 703 C C . PHE A 1 90 ? -3.094 -0.363 1.402 1.00 93.31 90 PHE A C 1
ATOM 705 O O . PHE A 1 90 ? -1.993 0.147 1.219 1.00 93.31 90 PHE A O 1
ATOM 712 N N . ARG A 1 91 ? -3.242 -1.685 1.559 1.00 92.19 91 ARG A N 1
ATOM 713 C CA . ARG A 1 91 ? -2.109 -2.629 1.582 1.00 92.19 91 ARG A CA 1
ATOM 714 C C . ARG A 1 91 ? -1.256 -2.568 0.307 1.00 92.19 91 ARG A C 1
ATOM 716 O O . ARG A 1 91 ? -0.061 -2.311 0.388 1.00 92.19 91 ARG A O 1
ATOM 723 N N . LYS A 1 92 ? -1.883 -2.692 -0.869 1.00 89.31 92 LYS A N 1
ATOM 724 C CA . LYS A 1 92 ? -1.183 -2.561 -2.161 1.00 89.31 92 LYS A CA 1
ATOM 725 C C . LYS A 1 92 ? -0.661 -1.141 -2.395 1.00 89.31 92 LYS A C 1
ATOM 727 O O . LYS A 1 92 ? 0.417 -0.964 -2.950 1.00 89.31 92 LYS A O 1
ATOM 732 N N . ALA A 1 93 ? -1.403 -0.118 -1.960 1.00 92.19 93 ALA A N 1
ATOM 733 C CA . ALA A 1 93 ? -0.926 1.260 -2.052 1.00 92.19 93 ALA A CA 1
ATOM 734 C C . ALA A 1 93 ? 0.369 1.476 -1.252 1.00 92.19 93 ALA A C 1
ATOM 736 O O . ALA A 1 93 ? 1.271 2.153 -1.738 1.00 92.19 93 ALA A O 1
ATOM 737 N N . LEU A 1 94 ? 0.480 0.884 -0.059 1.00 93.69 94 LEU A N 1
ATOM 738 C CA . LEU A 1 94 ? 1.685 0.970 0.763 1.00 93.69 94 LEU A CA 1
ATOM 739 C C . LEU A 1 94 ? 2.886 0.308 0.115 1.00 93.69 94 LEU A C 1
ATOM 741 O O . LEU A 1 94 ? 3.952 0.907 0.130 1.00 93.69 94 LEU A O 1
ATOM 745 N N . GLU A 1 95 ? 2.722 -0.870 -0.483 1.00 90.44 95 GLU A N 1
ATOM 746 C CA . GLU A 1 95 ? 3.803 -1.549 -1.210 1.00 90.44 95 GLU A CA 1
ATOM 747 C C . GLU A 1 95 ? 4.364 -0.654 -2.330 1.00 90.44 95 GLU A C 1
ATOM 749 O O . GLU A 1 95 ? 5.576 -0.490 -2.467 1.00 90.44 95 GLU A O 1
ATOM 754 N N . LEU A 1 96 ? 3.487 0.016 -3.082 1.00 89.06 96 LEU A N 1
ATOM 755 C CA . LEU A 1 96 ? 3.884 0.919 -4.166 1.00 89.06 96 LEU A CA 1
ATOM 756 C C . LEU A 1 96 ? 4.546 2.207 -3.665 1.00 89.06 96 LEU A C 1
ATOM 758 O O . LEU A 1 96 ? 5.548 2.648 -4.230 1.00 89.06 96 LEU A O 1
ATOM 762 N N . LEU A 1 97 ? 4.007 2.809 -2.602 1.00 91.44 97 LEU A N 1
ATOM 763 C CA . LEU A 1 97 ? 4.593 3.999 -1.978 1.00 91.44 97 LEU A CA 1
ATOM 764 C C . LEU A 1 97 ? 5.941 3.681 -1.332 1.00 91.44 97 LEU A C 1
ATOM 766 O O . LEU A 1 97 ? 6.876 4.466 -1.460 1.00 91.44 97 LEU A O 1
ATOM 770 N N . HIS A 1 98 ? 6.059 2.518 -0.693 1.00 91.31 98 HIS A N 1
ATOM 771 C CA . HIS A 1 98 ? 7.312 2.005 -0.152 1.00 91.31 98 HIS A CA 1
ATOM 772 C C . HIS A 1 98 ? 8.363 1.906 -1.256 1.00 91.31 98 HIS A C 1
ATOM 774 O O . HIS A 1 98 ? 9.422 2.521 -1.144 1.00 91.31 98 HIS A O 1
ATOM 780 N N . ASN A 1 99 ? 8.030 1.254 -2.374 1.00 88.19 99 ASN A N 1
ATOM 781 C CA . ASN A 1 99 ? 8.925 1.144 -3.527 1.00 88.19 99 ASN A CA 1
ATOM 782 C C . ASN A 1 99 ? 9.341 2.524 -4.068 1.00 88.19 99 ASN A C 1
ATOM 784 O O . ASN A 1 99 ? 10.524 2.744 -4.334 1.00 88.19 99 ASN A O 1
ATOM 788 N N . ALA A 1 100 ? 8.406 3.477 -4.161 1.00 88.81 100 ALA A N 1
ATOM 789 C CA . ALA A 1 100 ? 8.689 4.838 -4.622 1.00 88.81 100 ALA A CA 1
ATOM 790 C C . ALA A 1 100 ? 9.617 5.622 -3.675 1.00 88.81 100 ALA A C 1
ATOM 792 O O . ALA A 1 100 ? 10.434 6.426 -4.130 1.00 88.81 100 ALA A O 1
ATOM 793 N N . VAL A 1 101 ? 9.507 5.399 -2.364 1.00 89.75 101 VAL A N 1
ATOM 794 C CA . VAL A 1 101 ? 10.326 6.084 -1.354 1.00 89.75 101 VAL A CA 1
ATOM 795 C C . VAL A 1 101 ? 11.700 5.439 -1.186 1.00 89.75 101 VAL A C 1
ATOM 797 O O . VAL A 1 101 ? 12.684 6.139 -0.945 1.00 89.75 101 VAL A O 1
ATOM 800 N N . THR A 1 102 ? 11.799 4.121 -1.349 1.00 89.06 102 THR A N 1
ATOM 801 C CA . THR A 1 102 ? 13.078 3.406 -1.249 1.00 89.06 102 THR A CA 1
ATOM 802 C C . THR A 1 102 ? 13.896 3.398 -2.536 1.00 89.06 102 THR A C 1
ATOM 804 O O . THR A 1 102 ? 15.042 2.945 -2.518 1.00 89.06 102 THR A O 1
ATOM 807 N N . ALA A 1 103 ? 13.332 3.904 -3.636 1.00 86.19 103 ALA A N 1
ATOM 808 C CA . ALA A 1 103 ? 14.013 3.991 -4.918 1.00 86.19 103 ALA A CA 1
ATOM 809 C C . ALA A 1 103 ? 15.378 4.704 -4.776 1.00 86.19 103 ALA A C 1
ATOM 811 O O . ALA A 1 103 ? 15.469 5.740 -4.102 1.00 86.19 103 ALA A O 1
ATOM 812 N N . PRO A 1 104 ? 16.451 4.179 -5.399 1.00 84.12 104 PRO A N 1
ATOM 813 C CA . PRO A 1 104 ? 17.757 4.822 -5.366 1.00 84.12 104 PRO A CA 1
ATOM 814 C C . PRO A 1 104 ? 17.685 6.255 -5.899 1.00 84.12 104 PRO A C 1
ATOM 816 O O . PRO A 1 104 ? 17.172 6.501 -6.989 1.00 84.12 104 PRO A O 1
ATOM 819 N N . MET A 1 105 ? 18.223 7.207 -5.138 1.00 81.69 105 MET A N 1
ATOM 820 C CA . MET A 1 105 ? 18.267 8.614 -5.530 1.00 81.69 105 MET A CA 1
ATOM 821 C C . MET A 1 105 ? 19.559 9.277 -5.064 1.00 81.69 105 MET A C 1
ATOM 823 O O . MET A 1 105 ? 20.022 9.060 -3.944 1.00 81.69 105 MET A O 1
ATOM 827 N N . SER A 1 106 ? 20.136 10.103 -5.934 1.00 82.81 106 SER A N 1
ATOM 828 C CA . SER A 1 106 ? 21.271 10.972 -5.611 1.00 82.81 106 SER A CA 1
ATOM 829 C C . SER A 1 106 ? 20.804 12.336 -5.097 1.00 82.81 106 SER A C 1
ATOM 831 O O . SER A 1 106 ? 21.414 12.891 -4.184 1.00 82.81 106 SER A O 1
ATOM 833 N N . SER A 1 107 ? 19.687 12.840 -5.623 1.00 83.50 107 SER A N 1
ATOM 834 C CA . SER A 1 107 ? 19.043 14.094 -5.231 1.00 83.50 107 SER A CA 1
ATOM 835 C C . SER A 1 107 ? 17.576 13.879 -4.863 1.00 83.50 107 SER A C 1
ATOM 837 O O . SER A 1 107 ? 16.929 12.942 -5.331 1.00 83.50 107 SER A O 1
ATOM 839 N N . LEU A 1 108 ? 17.051 14.752 -4.002 1.00 84.56 108 LEU A N 1
ATOM 840 C CA . LEU A 1 108 ? 15.651 14.703 -3.603 1.00 84.56 108 LEU A CA 1
ATOM 841 C C . LEU A 1 108 ? 14.755 15.252 -4.720 1.00 84.56 108 LEU A C 1
ATOM 843 O O . LEU A 1 108 ? 15.047 16.273 -5.339 1.00 84.56 108 LEU A O 1
ATOM 847 N N . ASN A 1 109 ? 13.639 14.581 -4.940 1.00 86.69 109 ASN A N 1
ATOM 848 C CA . ASN A 1 109 ? 12.659 14.838 -5.984 1.00 86.69 109 ASN A CA 1
ATOM 849 C C . ASN A 1 109 ? 11.273 15.085 -5.363 1.00 86.69 109 ASN A C 1
ATOM 851 O O . ASN A 1 109 ? 10.866 14.439 -4.397 1.00 86.69 109 ASN A O 1
ATOM 855 N N . ALA A 1 110 ? 10.518 16.017 -5.950 1.00 87.88 110 ALA A N 1
ATOM 856 C CA . ALA A 1 110 ? 9.206 16.410 -5.431 1.00 87.88 110 ALA A CA 1
ATOM 857 C C . ALA A 1 110 ? 8.200 15.242 -5.407 1.00 87.88 110 ALA A C 1
ATOM 859 O O . ALA A 1 110 ? 7.403 15.132 -4.480 1.00 87.88 110 ALA A O 1
ATOM 860 N N . ILE A 1 111 ? 8.282 14.329 -6.385 1.00 87.75 111 ILE A N 1
ATOM 861 C CA . ILE A 1 111 ? 7.407 13.149 -6.472 1.00 87.75 111 ILE A CA 1
ATOM 862 C C . ILE A 1 111 ? 7.587 12.248 -5.246 1.00 87.75 111 ILE A C 1
ATOM 864 O O . ILE A 1 111 ? 6.597 11.819 -4.659 1.00 87.75 111 ILE A O 1
ATOM 868 N N . THR A 1 112 ? 8.826 11.983 -4.823 1.00 90.19 112 THR A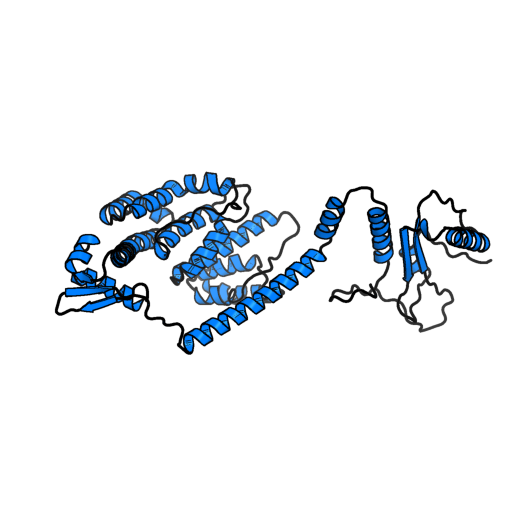 N 1
ATOM 869 C CA . THR A 1 112 ? 9.068 11.119 -3.661 1.00 90.19 112 THR A CA 1
ATOM 870 C C . THR A 1 112 ? 8.712 11.811 -2.349 1.00 90.19 112 THR A C 1
ATOM 872 O O . THR A 1 112 ? 8.246 11.142 -1.431 1.00 90.19 112 THR A O 1
ATOM 875 N N . VAL A 1 113 ? 8.846 13.140 -2.257 1.00 92.69 113 VAL A N 1
ATOM 876 C CA . VAL A 1 113 ? 8.330 13.903 -1.105 1.00 92.69 113 VAL A CA 1
ATOM 877 C C . VAL A 1 113 ? 6.812 13.725 -0.990 1.00 92.69 113 VAL A C 1
ATOM 879 O O . VAL A 1 113 ? 6.319 13.360 0.076 1.00 92.69 113 VAL A O 1
ATOM 882 N N . GLU A 1 114 ? 6.072 13.893 -2.089 1.00 91.94 114 GLU A N 1
ATOM 883 C CA . GLU A 1 114 ? 4.619 13.677 -2.122 1.00 91.94 114 GLU A CA 1
ATOM 884 C C . GLU A 1 114 ? 4.212 12.228 -1.838 1.00 91.94 114 GLU A C 1
ATOM 886 O O . GLU A 1 114 ? 3.231 11.984 -1.125 1.00 91.94 114 GLU A O 1
ATOM 891 N N . ALA A 1 115 ? 4.971 11.264 -2.360 1.00 93.25 115 ALA A N 1
ATOM 892 C CA . ALA A 1 115 ? 4.769 9.851 -2.070 1.00 93.25 115 ALA A CA 1
ATOM 893 C C . ALA A 1 115 ? 5.000 9.558 -0.581 1.00 93.25 115 ALA A C 1
ATOM 895 O O . ALA A 1 115 ? 4.206 8.845 0.026 1.00 93.25 115 ALA A O 1
ATOM 896 N N . TYR A 1 116 ? 6.023 10.150 0.042 1.00 94.69 116 TYR A N 1
ATOM 897 C CA . TYR A 1 116 ? 6.315 9.937 1.459 1.00 94.69 116 TYR A CA 1
ATOM 898 C C . TYR A 1 116 ? 5.246 10.537 2.382 1.00 94.69 116 TYR A C 1
ATOM 900 O O . TYR A 1 116 ? 4.837 9.882 3.341 1.00 94.69 116 TYR A O 1
ATOM 908 N N . LYS A 1 117 ? 4.709 11.724 2.058 1.00 95.88 117 LYS A N 1
ATOM 909 C CA . LYS A 1 117 ? 3.542 12.291 2.766 1.00 95.88 117 LYS A CA 1
ATOM 910 C C . LYS A 1 117 ? 2.380 11.292 2.786 1.00 95.88 117 LYS A C 1
ATOM 912 O O . LYS A 1 117 ? 1.834 10.986 3.844 1.00 95.88 117 LYS A O 1
ATOM 917 N N . LYS A 1 118 ? 2.040 10.725 1.623 1.00 95.75 118 LYS A N 1
ATOM 918 C CA . LYS A 1 118 ? 0.970 9.719 1.488 1.00 95.75 118 LYS A CA 1
ATOM 919 C C . LYS A 1 118 ? 1.336 8.395 2.160 1.00 95.75 118 LYS A C 1
ATOM 921 O O . LYS A 1 118 ? 0.469 7.785 2.772 1.00 95.75 118 LYS A O 1
ATOM 926 N N . TYR A 1 119 ? 2.600 7.979 2.108 1.00 96.12 119 TYR A N 1
ATOM 927 C CA . TYR A 1 119 ? 3.096 6.774 2.774 1.00 96.12 119 TYR A CA 1
ATOM 928 C C . TYR A 1 119 ? 2.855 6.841 4.279 1.00 96.12 119 TYR A C 1
ATOM 930 O O . TYR A 1 119 ? 2.311 5.895 4.843 1.00 96.12 119 TYR A O 1
ATOM 938 N N . VAL A 1 120 ? 3.171 7.975 4.914 1.00 96.62 120 VAL A N 1
ATOM 939 C CA . VAL A 1 120 ? 2.892 8.201 6.338 1.00 96.62 120 VAL A CA 1
ATOM 940 C C . VAL A 1 120 ? 1.396 8.073 6.622 1.00 96.62 120 VAL A C 1
ATOM 942 O O . VAL A 1 120 ? 1.007 7.263 7.459 1.00 96.62 120 VAL A O 1
ATOM 945 N N . LEU A 1 121 ? 0.546 8.801 5.890 1.00 97.62 121 LEU A N 1
ATOM 946 C CA . LEU A 1 121 ? -0.905 8.776 6.119 1.00 97.62 121 LEU A CA 1
ATOM 947 C C . LEU A 1 121 ? -1.501 7.376 5.947 1.00 97.62 121 LEU A C 1
ATOM 949 O O . LEU A 1 121 ? -2.244 6.906 6.804 1.00 97.62 121 LEU A O 1
ATOM 953 N N . VAL A 1 122 ? -1.163 6.689 4.856 1.00 97.12 122 VAL A N 1
ATOM 954 C CA . VAL A 1 122 ? -1.693 5.351 4.580 1.00 97.12 122 VAL A CA 1
ATOM 955 C C . VAL A 1 122 ? -1.147 4.328 5.585 1.00 97.12 122 VAL A C 1
ATOM 957 O O . VAL A 1 122 ? -1.880 3.424 5.979 1.00 97.12 122 VAL A O 1
ATOM 960 N N . SER A 1 123 ? 0.091 4.490 6.068 1.00 96.44 123 SER A N 1
ATOM 961 C CA . SER A 1 123 ? 0.670 3.605 7.093 1.00 96.44 123 SER A CA 1
ATOM 962 C C . SER A 1 123 ? -0.060 3.750 8.428 1.00 96.44 123 SER A C 1
ATOM 964 O O . SER A 1 123 ? -0.306 2.759 9.117 1.00 96.44 123 SER A O 1
ATOM 966 N N . LEU A 1 124 ? -0.462 4.973 8.784 1.00 96.50 124 LEU A N 1
ATOM 967 C CA . LEU A 1 124 ? -1.281 5.218 9.971 1.00 96.50 124 LEU A CA 1
ATOM 968 C C . LEU A 1 124 ? -2.681 4.607 9.827 1.00 96.50 124 LEU A C 1
ATOM 970 O O . LEU A 1 124 ? -3.146 3.964 10.763 1.00 96.50 124 LEU A O 1
ATOM 974 N N . ILE A 1 125 ? -3.310 4.718 8.651 1.00 95.50 125 ILE A N 1
ATOM 975 C CA . ILE A 1 125 ? -4.634 4.124 8.389 1.00 95.50 125 ILE A CA 1
ATOM 976 C C . ILE A 1 125 ? -4.588 2.591 8.462 1.00 95.50 125 ILE A C 1
ATOM 978 O O . ILE A 1 125 ? -5.455 1.983 9.081 1.00 95.50 125 ILE A O 1
ATOM 982 N N . GLN A 1 126 ? -3.597 1.959 7.825 1.00 93.44 126 GLN A N 1
ATOM 983 C CA . GLN A 1 126 ? -3.553 0.500 7.668 1.00 93.44 126 GLN A CA 1
ATOM 984 C C . GLN A 1 126 ? -2.925 -0.229 8.863 1.00 93.44 126 GLN A C 1
ATOM 986 O O . GLN A 1 126 ? -3.402 -1.296 9.240 1.00 93.44 126 GLN A O 1
ATOM 991 N N . SER A 1 127 ? -1.820 0.287 9.409 1.00 90.12 127 SER A N 1
ATOM 992 C CA . SER A 1 127 ? -1.043 -0.383 10.466 1.00 90.12 127 SER A CA 1
ATOM 993 C C . SER A 1 127 ? -1.002 0.380 11.789 1.00 90.12 127 SER A C 1
ATOM 995 O O . SER A 1 127 ? -0.533 -0.162 12.790 1.00 90.12 127 SER A O 1
ATOM 997 N N . GLY A 1 128 ? -1.466 1.633 11.825 1.00 92.06 128 GLY A N 1
ATOM 998 C CA . GLY A 1 128 ? -1.398 2.487 13.015 1.00 92.06 128 GLY A CA 1
ATOM 999 C C . GLY A 1 128 ? 0.017 2.935 13.392 1.00 92.06 128 GLY A C 1
ATOM 1000 O O . GLY A 1 128 ? 0.207 3.504 14.460 1.00 92.06 128 GLY A O 1
ATOM 1001 N N . GLN A 1 129 ? 1.009 2.661 12.544 1.00 92.06 129 GLN A N 1
ATOM 1002 C CA . GLN A 1 129 ? 2.408 3.029 12.739 1.00 92.06 129 GLN A CA 1
ATOM 1003 C C . GLN A 1 129 ? 3.098 3.187 11.387 1.00 92.06 129 GLN A C 1
ATOM 1005 O O . GLN A 1 129 ? 2.724 2.523 10.421 1.00 92.06 129 GLN A O 1
ATOM 1010 N N . VAL A 1 130 ? 4.125 4.032 11.333 1.00 93.38 130 VAL A N 1
ATOM 1011 C CA . VAL A 1 130 ? 4.958 4.216 10.141 1.00 93.38 130 VAL A CA 1
ATOM 1012 C C . VAL A 1 130 ? 6.191 3.312 10.251 1.00 93.38 130 VAL A C 1
ATOM 1014 O O . VAL A 1 130 ? 6.968 3.478 11.195 1.00 93.38 130 VAL A O 1
ATOM 1017 N N . PRO A 1 131 ? 6.406 2.366 9.318 1.00 91.44 131 PRO A N 1
ATOM 1018 C CA . PRO A 1 131 ? 7.601 1.528 9.323 1.00 91.44 131 PRO A CA 1
ATOM 1019 C C . PRO A 1 131 ? 8.884 2.351 9.165 1.00 91.44 131 PRO A C 1
ATOM 1021 O O . PRO A 1 131 ? 8.917 3.353 8.446 1.00 91.44 131 PRO A O 1
ATOM 1024 N N . SER A 1 132 ? 9.963 1.903 9.807 1.00 90.25 132 SER A N 1
ATOM 1025 C CA . SER A 1 132 ? 11.287 2.490 9.608 1.00 90.25 132 SER A CA 1
ATOM 1026 C C . SER A 1 132 ? 11.830 2.167 8.214 1.00 90.25 132 SER A C 1
ATOM 1028 O O . SER A 1 132 ? 11.467 1.168 7.590 1.00 90.25 132 SER A O 1
ATOM 1030 N N . PHE A 1 133 ? 12.719 3.025 7.711 1.00 87.69 133 PHE A N 1
ATOM 1031 C CA . PHE A 1 133 ? 13.331 2.799 6.409 1.00 87.69 133 PHE A CA 1
ATOM 1032 C C . PHE A 1 133 ? 14.175 1.517 6.398 1.00 87.69 133 PHE A C 1
ATOM 1034 O O . PHE A 1 133 ? 14.994 1.318 7.302 1.00 87.69 133 PHE A O 1
ATOM 1041 N N . PRO A 1 134 ? 14.066 0.686 5.346 1.00 89.88 134 PRO A N 1
ATOM 1042 C CA . PRO A 1 134 ? 15.005 -0.401 5.120 1.00 89.88 134 PRO A CA 1
ATOM 1043 C C . PRO A 1 134 ? 16.442 0.105 4.992 1.00 89.88 134 PRO A C 1
ATOM 1045 O O . PRO A 1 134 ? 16.685 1.209 4.495 1.00 89.88 134 PRO A O 1
ATOM 1048 N N . LYS A 1 135 ? 17.407 -0.750 5.349 1.00 89.00 135 LYS A N 1
ATOM 1049 C CA . LYS A 1 135 ? 18.845 -0.428 5.307 1.00 89.00 135 LYS A CA 1
ATOM 1050 C C . LYS A 1 135 ? 19.352 -0.014 3.921 1.00 89.00 135 LYS A C 1
ATOM 1052 O O . LYS A 1 135 ? 20.302 0.750 3.842 1.00 89.00 135 LYS A O 1
ATOM 1057 N N . TYR A 1 136 ? 18.728 -0.507 2.850 1.00 88.88 136 TYR A N 1
ATOM 1058 C CA . TYR A 1 136 ? 19.102 -0.191 1.467 1.00 88.88 136 TYR A CA 1
ATOM 1059 C C . TYR A 1 136 ? 18.564 1.161 0.972 1.00 88.88 136 TYR A C 1
ATOM 1061 O O . TYR A 1 136 ? 18.907 1.589 -0.127 1.00 88.88 136 TYR A O 1
ATOM 1069 N N . THR A 1 137 ? 17.717 1.834 1.754 1.00 89.00 137 THR A N 1
ATOM 1070 C CA . THR A 1 137 ? 17.182 3.151 1.386 1.00 89.00 137 THR A CA 1
ATOM 1071 C C . THR A 1 137 ? 18.321 4.162 1.297 1.00 89.00 137 THR A C 1
ATOM 1073 O O . THR A 1 137 ? 19.182 4.201 2.176 1.00 89.00 137 THR A O 1
ATOM 1076 N N . SER A 1 138 ? 18.318 5.006 0.263 1.00 88.44 138 SER A N 1
ATOM 1077 C CA . SER A 1 138 ? 19.375 6.004 0.069 1.00 88.44 138 SER A CA 1
ATOM 1078 C C . SER A 1 138 ? 19.526 6.941 1.278 1.00 88.44 138 SER A C 1
ATOM 1080 O O . SER A 1 138 ? 18.545 7.365 1.897 1.00 88.44 138 SER A O 1
ATOM 1082 N N . SER A 1 139 ? 20.766 7.315 1.600 1.00 88.25 139 SER A N 1
ATOM 1083 C CA . SER A 1 139 ? 21.059 8.262 2.686 1.00 88.25 139 SER A CA 1
ATOM 1084 C C . SER A 1 139 ? 20.416 9.632 2.443 1.00 88.25 139 SER A C 1
ATOM 1086 O O . SER A 1 139 ? 19.936 10.271 3.382 1.00 88.25 139 SER A O 1
ATOM 1088 N N . THR A 1 140 ? 20.335 10.055 1.177 1.00 87.88 140 THR A N 1
ATOM 1089 C CA . THR A 1 140 ? 19.625 11.266 0.751 1.00 87.88 140 THR A CA 1
ATOM 1090 C C . THR A 1 140 ? 18.151 11.219 1.148 1.00 87.88 140 THR A C 1
ATOM 1092 O O . THR A 1 140 ? 17.664 12.183 1.745 1.00 87.88 140 THR A O 1
ATOM 1095 N N . ALA A 1 141 ? 17.452 10.112 0.879 1.00 86.94 141 ALA A N 1
ATOM 1096 C CA . ALA A 1 141 ? 16.056 9.940 1.274 1.00 86.94 141 ALA A CA 1
ATOM 1097 C C . ALA A 1 141 ? 15.907 9.938 2.803 1.00 86.94 141 ALA A C 1
ATOM 1099 O O . ALA A 1 141 ? 15.130 10.726 3.345 1.00 86.94 141 ALA A O 1
ATOM 1100 N N . GLN A 1 142 ? 16.706 9.129 3.509 1.00 87.88 142 GLN A N 1
ATOM 1101 C CA . GLN A 1 142 ? 16.631 9.001 4.970 1.00 87.88 142 GLN A CA 1
ATOM 1102 C C . GLN A 1 142 ? 16.842 10.336 5.701 1.00 87.88 142 GLN A C 1
ATOM 1104 O O . GLN A 1 142 ? 16.148 10.608 6.683 1.00 87.88 142 GLN A O 1
ATOM 1109 N N . ARG A 1 143 ? 17.780 11.169 5.227 1.00 85.81 143 ARG A N 1
ATOM 1110 C CA . ARG A 1 143 ? 18.107 12.457 5.856 1.00 85.81 143 ARG A CA 1
ATOM 1111 C C . ARG A 1 143 ? 17.100 13.551 5.524 1.00 85.81 143 ARG A C 1
ATOM 1113 O O . ARG A 1 143 ? 16.740 14.321 6.405 1.00 85.81 143 ARG A O 1
ATOM 1120 N N . ASN A 1 144 ? 16.694 13.665 4.260 1.00 88.00 144 ASN A N 1
ATOM 1121 C CA . ASN A 1 144 ? 15.995 14.863 3.793 1.00 88.00 144 ASN A CA 1
ATOM 1122 C C . ASN A 1 144 ? 14.469 14.705 3.765 1.00 88.00 144 ASN A C 1
ATOM 1124 O O . ASN A 1 144 ? 13.777 15.694 3.988 1.00 88.00 144 ASN A O 1
ATOM 1128 N N . LEU A 1 145 ? 13.919 13.499 3.553 1.00 88.00 145 LEU A N 1
ATOM 1129 C CA . LEU A 1 145 ? 12.459 13.329 3.470 1.00 88.00 145 LEU A CA 1
ATOM 1130 C C . LEU A 1 145 ? 11.758 13.759 4.755 1.00 88.00 145 LEU A C 1
ATOM 1132 O O . LEU A 1 145 ? 10.803 14.523 4.688 1.00 88.00 145 LEU A O 1
ATOM 1136 N N . LYS A 1 146 ? 12.279 13.348 5.917 1.00 85.56 146 LYS A N 1
ATOM 1137 C CA . LYS A 1 146 ? 11.717 13.738 7.217 1.00 85.56 146 LYS A CA 1
ATOM 1138 C C . LYS A 1 146 ? 11.681 15.259 7.390 1.00 85.56 146 LYS A C 1
ATOM 1140 O O . LYS A 1 146 ? 10.650 15.785 7.787 1.00 85.56 146 LYS A O 1
ATOM 1145 N N . ASN A 1 147 ? 12.751 15.951 6.995 1.00 88.69 147 ASN A N 1
ATOM 1146 C CA . ASN A 1 147 ? 12.846 17.410 7.095 1.00 88.69 147 ASN A CA 1
ATOM 1147 C C . ASN A 1 147 ? 11.806 18.117 6.211 1.00 88.69 147 ASN A C 1
ATOM 1149 O O . ASN A 1 147 ? 11.197 19.095 6.632 1.00 88.69 147 ASN A O 1
ATOM 1153 N N . HIS A 1 148 ? 11.576 17.616 4.992 1.00 88.50 148 HIS A N 1
ATOM 1154 C CA . HIS A 1 148 ? 10.606 18.198 4.058 1.00 88.50 148 HIS A CA 1
ATOM 1155 C C . HIS A 1 148 ? 9.150 17.793 4.337 1.00 88.50 148 HIS A C 1
ATOM 1157 O O . HIS A 1 148 ? 8.236 18.362 3.743 1.00 88.50 148 HIS A O 1
ATOM 1163 N N . THR A 1 149 ? 8.913 16.832 5.232 1.00 92.88 149 THR A N 1
ATOM 1164 C CA . THR A 1 149 ? 7.569 16.362 5.600 1.00 92.88 149 THR A CA 1
ATOM 1165 C C . THR A 1 149 ? 7.334 16.408 7.109 1.00 92.88 149 THR A C 1
ATOM 1167 O O . THR A 1 149 ? 6.607 15.565 7.637 1.00 92.88 149 THR A O 1
ATOM 1170 N N . GLN A 1 150 ? 7.945 17.367 7.810 1.00 94.38 150 GLN A N 1
ATOM 1171 C CA . GLN A 1 150 ? 7.944 17.419 9.275 1.00 94.38 150 GLN A CA 1
ATOM 1172 C C . GLN A 1 150 ? 6.525 17.384 9.863 1.00 94.38 150 GLN A C 1
ATOM 1174 O O . GLN A 1 150 ? 6.257 16.565 10.731 1.00 94.38 150 GLN A O 1
ATOM 1179 N N . ILE A 1 151 ? 5.582 18.142 9.291 1.00 96.94 151 ILE A N 1
ATOM 1180 C CA . ILE A 1 151 ? 4.172 18.167 9.729 1.00 96.94 151 ILE A CA 1
ATOM 1181 C C . ILE A 1 151 ? 3.5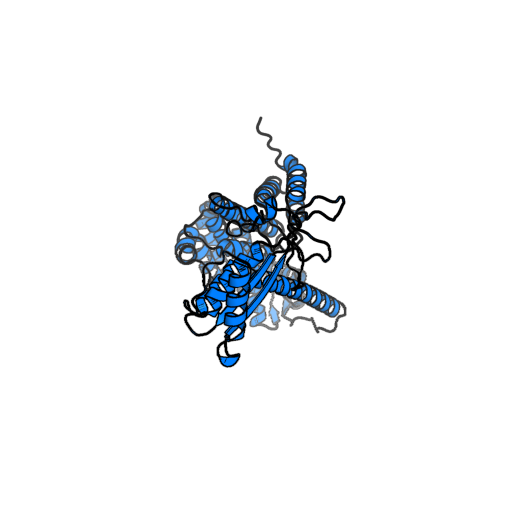37 16.760 9.726 1.00 96.94 151 ILE A C 1
ATOM 1183 O O . ILE A 1 151 ? 2.746 16.430 10.606 1.00 96.94 151 ILE A O 1
ATOM 1187 N N . TYR A 1 152 ? 3.897 15.896 8.770 1.00 97.12 152 TYR A N 1
ATOM 1188 C CA . TYR A 1 152 ? 3.390 14.519 8.695 1.00 97.12 152 TYR A CA 1
ATOM 1189 C C . TYR A 1 152 ? 4.091 13.588 9.696 1.00 97.12 152 TYR A C 1
ATOM 1191 O O . TYR A 1 152 ? 3.475 12.660 10.217 1.00 97.12 152 TYR A O 1
ATOM 1199 N N . VAL A 1 153 ? 5.370 13.831 9.990 1.00 94.81 153 VAL A N 1
ATOM 1200 C CA . VAL A 1 153 ? 6.110 13.105 11.037 1.00 94.81 153 VAL A CA 1
ATOM 1201 C C . VAL A 1 153 ? 5.559 13.461 12.421 1.00 94.81 153 VAL A C 1
ATOM 1203 O O . VAL A 1 153 ? 5.335 12.573 13.247 1.00 94.81 153 VAL A O 1
ATOM 1206 N N . ASP A 1 154 ? 5.265 14.737 12.650 1.00 96.31 154 ASP A N 1
ATOM 1207 C CA . ASP A 1 154 ? 4.647 15.230 13.880 1.00 96.31 154 ASP A CA 1
ATOM 1208 C C . ASP A 1 154 ? 3.221 14.689 14.024 1.00 96.31 154 ASP A C 1
ATOM 1210 O O . ASP A 1 154 ? 2.858 14.216 15.099 1.00 96.31 154 ASP A O 1
ATOM 1214 N N . LEU A 1 155 ? 2.453 14.624 12.925 1.00 97.25 155 LEU A N 1
ATOM 1215 C CA . LEU A 1 155 ? 1.152 13.947 12.888 1.00 97.25 155 LEU A CA 1
ATOM 1216 C C . LEU A 1 155 ? 1.267 12.482 13.329 1.00 97.25 155 LEU A C 1
ATOM 1218 O O . LEU A 1 155 ? 0.474 12.028 14.147 1.00 97.25 155 LEU A O 1
ATOM 1222 N N . SER A 1 156 ? 2.257 11.740 12.821 1.00 96.31 156 SER A N 1
ATOM 1223 C CA . SER A 1 156 ? 2.496 10.349 13.231 1.00 96.31 156 SER A CA 1
ATOM 1224 C C . SER A 1 156 ? 2.867 10.233 14.709 1.00 96.31 156 SER A C 1
ATOM 1226 O O . SER A 1 156 ? 2.494 9.256 15.355 1.00 96.31 156 SER A O 1
ATOM 1228 N N . THR A 1 157 ? 3.614 11.200 15.239 1.00 95.44 157 THR A N 1
ATOM 1229 C CA . THR A 1 157 ? 4.009 11.227 16.652 1.00 95.44 157 THR A CA 1
ATOM 1230 C C . THR A 1 157 ? 2.799 11.512 17.540 1.00 95.44 157 THR A C 1
ATOM 1232 O O . THR A 1 157 ? 2.578 10.804 18.519 1.00 95.44 157 THR A O 1
ATOM 1235 N N . CYS A 1 158 ? 1.969 12.483 17.149 1.00 96.25 158 CYS A N 1
ATOM 1236 C CA . CYS A 1 158 ? 0.701 12.799 17.798 1.00 96.25 158 CYS A CA 1
ATOM 1237 C C . CYS A 1 158 ? -0.267 11.607 17.746 1.00 96.25 158 CYS A C 1
ATOM 1239 O O . CYS A 1 158 ? -0.838 11.238 18.762 1.00 96.25 158 CYS A O 1
ATOM 1241 N N . TYR A 1 159 ? -0.369 10.919 16.605 1.00 96.25 159 TYR A N 1
ATOM 1242 C CA . TYR A 1 159 ? -1.171 9.699 16.480 1.00 96.25 159 TYR A CA 1
ATOM 1243 C C . TYR A 1 159 ? -0.727 8.605 17.466 1.00 96.25 159 TYR A C 1
ATOM 1245 O O . TYR A 1 159 ? -1.553 7.896 18.037 1.00 96.25 159 TYR A O 1
ATOM 1253 N N . GLY A 1 160 ? 0.583 8.489 17.710 1.00 93.50 160 GLY A N 1
ATOM 1254 C CA . GLY A 1 160 ? 1.155 7.517 18.642 1.00 93.50 160 GLY A CA 1
ATOM 1255 C C . GLY A 1 160 ? 0.729 7.695 20.105 1.00 93.50 160 GLY A C 1
ATOM 1256 O O . GLY A 1 160 ? 0.795 6.725 20.861 1.00 93.50 160 GLY A O 1
ATOM 1257 N N . THR A 1 161 ? 0.256 8.881 20.512 1.00 91.75 161 THR A N 1
ATOM 1258 C CA . THR A 1 161 ? -0.244 9.113 21.882 1.00 91.75 161 THR A CA 1
ATOM 1259 C C . THR A 1 161 ? -1.585 8.420 22.135 1.00 91.75 161 THR A C 1
ATOM 1261 O O . THR A 1 161 ? -1.908 8.113 23.280 1.00 91.75 161 THR A O 1
ATOM 1264 N N . GLY A 1 162 ? -2.353 8.137 21.075 1.00 90.50 162 GLY A N 1
ATOM 1265 C CA . GLY A 1 162 ? -3.681 7.523 21.153 1.00 90.50 162 GLY A CA 1
ATOM 1266 C C . GLY A 1 162 ? -4.815 8.478 21.547 1.00 90.50 162 GLY A C 1
ATOM 1267 O O . GLY A 1 162 ? -5.956 8.030 21.653 1.00 90.50 162 GLY A O 1
ATOM 1268 N N . SER A 1 163 ? -4.529 9.769 21.751 1.00 92.81 163 SER A N 1
ATOM 1269 C CA . SER A 1 163 ? -5.522 10.791 22.111 1.00 92.81 163 SER A CA 1
ATOM 1270 C C . SER A 1 163 ? -6.234 11.324 20.866 1.00 92.81 163 SER A C 1
ATOM 1272 O O . SER A 1 163 ? -5.590 11.863 19.961 1.00 92.81 163 SER A O 1
ATOM 1274 N N . TYR A 1 164 ? -7.561 11.179 20.800 1.00 92.75 164 TYR A N 1
ATOM 1275 C CA . TYR A 1 164 ? -8.345 11.656 19.659 1.00 92.75 164 TYR A CA 1
ATOM 1276 C C . TYR A 1 164 ? -8.421 13.187 19.645 1.00 92.75 164 TYR A C 1
ATOM 1278 O O . TYR A 1 164 ? -8.187 13.800 18.603 1.00 92.75 164 TYR A O 1
ATOM 1286 N N . SER A 1 165 ? -8.674 13.808 20.802 1.00 93.00 165 SER A N 1
ATOM 1287 C CA . SER A 1 165 ? -8.781 15.269 20.937 1.00 93.00 165 SER A CA 1
ATOM 1288 C C . SER A 1 165 ? -7.507 16.004 20.521 1.00 93.00 165 SER A C 1
ATOM 1290 O O . SER A 1 165 ? -7.569 17.021 19.824 1.00 93.00 165 SER A O 1
ATOM 1292 N N . ASP A 1 166 ? -6.342 15.484 20.916 1.00 94.56 166 ASP A N 1
ATOM 1293 C CA . ASP A 1 166 ? -5.055 16.110 20.598 1.00 94.56 166 ASP A CA 1
ATOM 1294 C C . ASP A 1 166 ? -4.753 15.987 19.104 1.00 94.56 166 ASP A C 1
ATOM 1296 O O . ASP A 1 166 ? -4.312 16.951 18.473 1.00 94.56 166 ASP A O 1
ATOM 1300 N N . LEU A 1 167 ? -5.058 14.823 18.520 1.00 96.12 167 LEU A N 1
ATOM 1301 C CA . LEU A 1 167 ? -4.907 14.593 17.089 1.00 96.12 167 LEU A CA 1
ATOM 1302 C C . LEU A 1 167 ? -5.843 15.491 16.273 1.00 96.12 167 LEU A C 1
ATOM 1304 O O . LEU A 1 167 ? -5.414 16.090 15.286 1.00 96.12 167 LEU A O 1
ATOM 1308 N N . GLU A 1 168 ? -7.105 15.617 16.680 1.00 96.31 168 GLU A N 1
ATOM 1309 C CA . GLU A 1 168 ? -8.069 16.504 16.031 1.00 96.31 168 GLU A CA 1
ATOM 1310 C C . GLU A 1 168 ? -7.606 17.965 16.093 1.00 96.31 168 GLU A C 1
ATOM 1312 O O . GLU A 1 168 ? -7.570 18.643 15.063 1.00 96.31 168 GLU A O 1
ATOM 1317 N N . THR A 1 169 ? -7.165 18.425 17.265 1.00 97.12 169 THR A N 1
ATOM 1318 C CA . THR A 1 169 ? -6.645 19.788 17.459 1.00 97.12 169 THR A CA 1
ATOM 1319 C C . THR A 1 169 ? -5.417 20.048 16.583 1.00 97.12 169 THR A C 1
ATOM 1321 O O . THR A 1 169 ? -5.324 21.094 15.930 1.00 97.12 169 THR A O 1
ATOM 1324 N N . PHE A 1 170 ? -4.491 19.085 16.504 1.00 97.56 170 PHE A N 1
ATOM 1325 C CA . PHE A 1 170 ? -3.312 19.171 15.640 1.00 97.56 170 PHE A CA 1
ATOM 1326 C C . PHE A 1 170 ? -3.697 19.268 14.157 1.00 97.56 170 PHE A C 1
ATOM 1328 O O . PHE A 1 170 ? -3.153 20.102 13.426 1.00 97.56 170 PHE A O 1
ATOM 1335 N N . ILE A 1 171 ? -4.653 18.448 13.706 1.00 97.12 171 ILE A N 1
ATOM 1336 C CA . ILE A 1 171 ? -5.137 18.441 12.318 1.00 97.12 171 ILE A CA 1
ATOM 1337 C C . ILE A 1 171 ? -5.820 19.763 11.968 1.00 97.12 171 ILE A C 1
ATOM 1339 O O . ILE A 1 171 ? -5.577 20.300 10.887 1.00 97.12 171 ILE A O 1
ATOM 1343 N N . GLN A 1 172 ? -6.654 20.296 12.862 1.00 96.56 172 GLN A N 1
ATOM 1344 C CA . GLN A 1 172 ? -7.341 21.572 12.654 1.00 96.56 172 GLN A CA 1
ATOM 1345 C C . GLN A 1 172 ? -6.349 22.739 12.589 1.00 96.56 172 GLN A C 1
ATOM 1347 O O . GLN A 1 172 ? -6.442 23.569 11.686 1.00 96.56 172 GLN A O 1
ATOM 1352 N N . SER A 1 173 ? -5.349 22.751 13.474 1.00 97.44 173 SER A N 1
ATOM 1353 C CA . SER A 1 173 ? -4.311 23.794 13.511 1.00 97.44 173 SER A CA 1
ATOM 1354 C C . SER A 1 173 ? -3.428 23.813 12.257 1.00 97.44 173 SER A C 1
ATOM 1356 O O . SER A 1 173 ? -2.925 24.863 11.876 1.00 97.44 173 SER A O 1
ATOM 1358 N N . ASN A 1 174 ? -3.260 22.665 11.590 1.00 97.00 174 ASN A N 1
ATOM 1359 C CA . ASN A 1 174 ? -2.432 22.513 10.387 1.00 97.00 174 ASN A CA 1
ATOM 1360 C C . ASN A 1 174 ? -3.259 22.283 9.104 1.00 97.00 174 ASN A C 1
ATOM 1362 O O . ASN A 1 174 ? -2.725 21.832 8.086 1.00 97.00 174 ASN A O 1
ATOM 1366 N N . ALA A 1 175 ? -4.565 22.573 9.126 1.00 96.38 175 ALA A N 1
ATOM 1367 C CA . ALA A 1 175 ? -5.484 22.222 8.041 1.00 96.38 175 ALA A CA 1
ATOM 1368 C C . ALA A 1 175 ? -5.085 22.829 6.683 1.00 96.38 175 ALA A C 1
ATOM 1370 O O . ALA A 1 175 ? -5.174 22.147 5.661 1.00 96.38 175 ALA A O 1
ATOM 1371 N N . GLU A 1 176 ? -4.606 24.075 6.668 1.00 96.88 176 GLU A N 1
ATOM 1372 C CA . GLU A 1 176 ? -4.184 24.778 5.449 1.00 96.88 176 GLU A CA 1
ATOM 1373 C C . GLU A 1 176 ? -3.011 24.073 4.745 1.00 96.88 176 GLU A C 1
ATOM 1375 O O . GLU A 1 176 ? -3.028 23.900 3.523 1.00 96.88 176 GLU A O 1
ATOM 1380 N N . ALA A 1 177 ? -2.032 23.573 5.507 1.00 95.31 177 ALA A N 1
ATOM 1381 C CA . ALA A 1 177 ? -0.896 22.833 4.958 1.00 95.31 177 ALA A CA 1
ATOM 1382 C C . ALA A 1 177 ? -1.354 21.526 4.285 1.00 95.31 177 ALA A C 1
ATOM 1384 O O . ALA A 1 177 ? -0.969 21.222 3.155 1.00 95.31 177 ALA A O 1
ATOM 1385 N N . PHE A 1 178 ? -2.254 20.780 4.933 1.00 96.75 178 PHE A N 1
ATOM 1386 C CA . PHE A 1 178 ? -2.798 19.537 4.378 1.00 96.75 178 PHE A CA 1
ATOM 1387 C C . PHE A 1 178 ? -3.711 19.755 3.164 1.00 96.75 178 PHE A C 1
ATOM 1389 O O . PHE A 1 178 ? -3.804 18.877 2.297 1.00 96.75 178 PHE A O 1
ATOM 1396 N N . GLN A 1 179 ? -4.408 20.893 3.102 1.00 95.94 179 GLN A N 1
ATOM 1397 C CA . GLN A 1 179 ? -5.219 21.284 1.947 1.00 95.94 179 GLN A CA 1
ATOM 1398 C C . GLN A 1 179 ? -4.345 21.688 0.762 1.00 95.94 179 GLN A C 1
ATOM 1400 O O . GLN A 1 179 ? -4.599 21.228 -0.349 1.00 95.94 179 GLN A O 1
ATOM 1405 N N . THR A 1 180 ? -3.284 22.460 1.009 1.00 96.00 180 THR A N 1
ATOM 1406 C CA . THR A 1 180 ? -2.289 22.837 -0.009 1.00 96.00 180 THR A CA 1
ATOM 1407 C C . THR A 1 180 ? -1.665 21.598 -0.654 1.00 96.00 180 THR A C 1
ATOM 1409 O O . THR A 1 180 ? -1.552 21.509 -1.875 1.00 96.00 180 THR A O 1
ATOM 1412 N N . ASP A 1 181 ? -1.367 20.583 0.158 1.00 93.69 181 ASP A N 1
ATOM 1413 C CA . ASP A 1 181 ? -0.838 19.294 -0.296 1.00 93.69 181 ASP A CA 1
ATOM 1414 C C . ASP A 1 181 ? -1.891 18.358 -0.930 1.00 93.69 181 ASP A C 1
ATOM 1416 O O . ASP A 1 181 ? -1.566 17.243 -1.340 1.00 93.69 181 ASP A O 1
ATOM 1420 N N . ASN A 1 182 ? -3.165 18.763 -1.000 1.00 93.81 182 ASN A N 1
ATOM 1421 C CA . ASN A 1 182 ? -4.293 17.946 -1.475 1.00 93.81 182 ASN A CA 1
ATOM 1422 C C . ASN A 1 182 ? -4.464 16.599 -0.738 1.00 93.81 182 ASN A C 1
ATOM 1424 O O . ASN A 1 182 ? -5.047 15.654 -1.273 1.00 93.81 182 ASN A O 1
ATOM 1428 N N . ASN A 1 183 ? -3.995 16.504 0.509 1.00 95.38 183 ASN A N 1
ATOM 1429 C CA . ASN A 1 183 ? -4.021 15.270 1.303 1.00 95.38 183 ASN A CA 1
ATOM 1430 C C . ASN A 1 183 ? -5.042 15.318 2.456 1.00 95.38 183 ASN A C 1
ATOM 1432 O O . ASN A 1 183 ? -5.218 14.325 3.161 1.00 95.38 183 ASN A O 1
ATOM 1436 N N . PHE A 1 184 ? -5.760 16.431 2.644 1.00 95.69 184 PHE A N 1
ATOM 1437 C CA . PHE A 1 184 ? -6.667 16.634 3.783 1.00 95.69 184 PHE A CA 1
ATOM 1438 C C . PHE A 1 184 ? -7.738 15.540 3.945 1.00 95.69 184 PHE A C 1
ATOM 1440 O O . PHE A 1 184 ? -8.062 15.139 5.062 1.00 95.69 184 PHE A O 1
ATOM 1447 N N . GLY A 1 185 ? -8.253 14.991 2.839 1.00 94.56 185 GLY A N 1
ATOM 1448 C CA . GLY A 1 185 ? -9.197 13.869 2.883 1.00 94.56 185 GLY A CA 1
ATOM 1449 C C . GLY A 1 185 ? -8.601 12.594 3.493 1.00 94.56 185 GLY A C 1
ATOM 1450 O O . GLY A 1 185 ? -9.291 11.894 4.229 1.00 94.56 185 GLY A O 1
ATOM 1451 N N . LEU A 1 186 ? -7.318 12.316 3.240 1.00 95.88 186 LEU A N 1
ATOM 1452 C CA . LEU A 1 186 ? -6.601 11.193 3.853 1.00 95.88 186 LEU A CA 1
ATOM 1453 C C . LEU A 1 186 ? -6.284 11.465 5.321 1.00 95.88 186 LEU A C 1
ATOM 1455 O O . LEU A 1 186 ? -6.418 10.568 6.143 1.00 95.88 186 LEU A O 1
ATOM 1459 N N . VAL A 1 187 ? -5.947 12.705 5.676 1.00 97.62 187 VAL A N 1
ATOM 1460 C CA . VAL A 1 187 ? -5.731 13.103 7.076 1.00 97.62 187 VAL A CA 1
ATOM 1461 C C . VAL A 1 187 ? -6.999 12.896 7.915 1.00 97.62 187 VAL A C 1
ATOM 1463 O O . VAL A 1 187 ? -6.930 12.367 9.020 1.00 97.62 187 VAL A O 1
ATOM 1466 N N . LYS A 1 188 ? -8.184 13.203 7.373 1.00 96.38 188 LYS A N 1
ATOM 1467 C CA . LYS A 1 188 ? -9.459 12.876 8.038 1.00 96.38 188 LYS A CA 1
ATOM 1468 C C . LYS A 1 188 ? -9.686 11.370 8.204 1.00 96.38 188 LYS A C 1
ATOM 1470 O O . LYS A 1 188 ? -10.286 10.947 9.191 1.00 96.38 188 LYS A O 1
ATOM 1475 N N . GLN A 1 189 ? -9.211 10.559 7.258 1.00 96.19 189 GLN A N 1
ATOM 1476 C CA . GLN A 1 189 ? -9.262 9.100 7.390 1.00 96.19 189 GLN A CA 1
ATOM 1477 C C . GLN A 1 189 ? -8.297 8.593 8.465 1.00 96.19 189 GLN A C 1
ATOM 1479 O O . GLN A 1 189 ? -8.682 7.693 9.200 1.00 96.19 189 GLN A O 1
ATOM 1484 N N . VAL A 1 190 ? -7.115 9.205 8.618 1.00 97.12 190 VAL A N 1
ATOM 1485 C CA . VAL A 1 190 ? -6.206 8.940 9.751 1.00 97.12 190 VAL A CA 1
ATOM 1486 C C . VAL A 1 190 ? -6.903 9.246 11.078 1.00 97.12 190 VAL A C 1
ATOM 1488 O O . VAL A 1 190 ? -6.901 8.418 11.979 1.00 97.12 190 VAL A O 1
ATOM 1491 N N . LEU A 1 191 ? -7.569 10.398 11.199 1.00 95.94 191 LEU A N 1
ATOM 1492 C CA . LEU A 1 191 ? -8.331 10.718 12.411 1.00 95.94 191 LEU A CA 1
ATOM 1493 C C . LEU A 1 191 ? -9.413 9.662 12.694 1.00 95.94 191 LEU A C 1
ATOM 1495 O O . LEU A 1 191 ? -9.538 9.172 13.811 1.00 95.94 191 LEU A O 1
ATOM 1499 N N . SER A 1 192 ? -10.142 9.242 11.657 1.00 92.62 192 SER A N 1
ATOM 1500 C CA . SER A 1 192 ? -11.189 8.218 11.779 1.00 92.62 192 SER A CA 1
ATOM 1501 C C . SER A 1 192 ? -10.636 6.826 12.122 1.00 92.62 192 SER A C 1
ATOM 1503 O O . SER A 1 192 ? -11.309 6.054 12.805 1.00 92.62 192 SER A O 1
ATOM 1505 N N . SER A 1 193 ? -9.423 6.481 11.667 1.00 94.25 193 SER A N 1
ATOM 1506 C CA . SER A 1 193 ? -8.788 5.192 11.973 1.00 94.25 193 SER A CA 1
ATOM 1507 C C . SER A 1 193 ? -8.327 5.091 13.427 1.00 94.25 193 SER A C 1
ATOM 1509 O O . SER A 1 193 ? -8.169 3.976 13.921 1.00 94.25 193 SER A O 1
ATOM 1511 N N . MET A 1 194 ? -8.173 6.218 14.134 1.00 93.81 194 MET A N 1
ATOM 1512 C CA . MET A 1 194 ? -7.826 6.241 15.560 1.00 93.81 194 MET A CA 1
ATOM 1513 C C . MET A 1 194 ? -8.849 5.467 16.401 1.00 93.81 194 MET A C 1
ATOM 1515 O O . MET A 1 194 ? -8.457 4.660 17.243 1.00 93.81 194 MET A O 1
ATOM 1519 N N . TYR A 1 195 ? -10.150 5.632 16.122 1.00 92.81 195 TYR A N 1
ATOM 1520 C CA . TYR A 1 195 ? -11.213 4.881 16.801 1.00 92.81 195 TYR A CA 1
ATOM 1521 C C . TYR A 1 195 ? -11.009 3.372 16.654 1.00 92.81 195 TYR A C 1
ATOM 1523 O O . TYR A 1 195 ? -10.946 2.648 17.647 1.00 92.81 195 TYR A O 1
ATOM 1531 N N . LYS A 1 196 ? -10.822 2.910 15.409 1.00 92.06 196 LYS A N 1
ATOM 1532 C CA . LYS A 1 196 ? -10.570 1.496 15.104 1.00 92.06 196 LYS A CA 1
ATOM 1533 C C . LYS A 1 196 ? -9.325 0.989 15.834 1.00 92.06 196 LYS A C 1
ATOM 1535 O O . LYS A 1 196 ? -9.352 -0.070 16.457 1.00 92.06 196 LYS A O 1
ATOM 1540 N N . ARG A 1 197 ? -8.242 1.770 15.817 1.00 92.81 197 ARG A N 1
ATOM 1541 C CA . ARG A 1 197 ? -6.968 1.401 16.444 1.00 92.81 197 ARG A CA 1
ATOM 1542 C C . ARG A 1 197 ? -7.073 1.279 17.960 1.00 92.81 197 ARG A C 1
ATOM 1544 O O . ARG A 1 197 ? -6.530 0.338 18.533 1.00 92.81 197 ARG A O 1
ATOM 1551 N N . ASN A 1 198 ? -7.754 2.212 18.608 1.00 93.25 198 ASN A N 1
ATOM 1552 C CA . ASN A 1 198 ? -7.943 2.189 20.052 1.00 93.25 198 ASN A CA 1
ATOM 1553 C C . ASN A 1 198 ? -8.844 1.021 20.473 1.00 93.25 198 ASN A C 1
ATOM 1555 O O . ASN A 1 198 ? -8.500 0.325 21.424 1.00 93.25 198 ASN A O 1
ATOM 1559 N N . ILE A 1 199 ? -9.907 0.714 19.718 1.00 93.44 199 ILE A N 1
ATOM 1560 C CA . ILE A 1 199 ? -10.736 -0.481 19.958 1.00 93.44 199 ILE A CA 1
ATOM 1561 C C . ILE A 1 199 ? -9.909 -1.767 19.798 1.00 93.44 199 ILE A C 1
ATOM 1563 O O . ILE A 1 199 ? -9.947 -2.621 20.677 1.00 93.44 199 ILE A O 1
ATOM 1567 N N . GLN A 1 200 ? -9.087 -1.883 18.748 1.00 92.31 200 GLN A N 1
ATOM 1568 C CA . GLN A 1 200 ? -8.161 -3.018 18.574 1.00 92.31 200 GLN A CA 1
ATOM 1569 C C . GLN A 1 200 ? -7.171 -3.178 19.737 1.00 92.31 200 GLN A C 1
ATOM 1571 O O . GLN A 1 200 ? -6.741 -4.286 20.035 1.00 92.31 200 GLN A O 1
ATOM 1576 N N . ARG A 1 201 ? -6.775 -2.091 20.409 1.00 91.31 201 ARG A N 1
ATOM 1577 C CA . ARG A 1 201 ? -5.920 -2.184 21.604 1.00 91.31 201 ARG A CA 1
ATOM 1578 C C . ARG A 1 201 ? -6.682 -2.751 22.799 1.00 91.31 201 ARG A C 1
ATOM 1580 O O . ARG A 1 201 ? -6.094 -3.504 23.567 1.00 91.31 201 ARG A O 1
ATOM 1587 N N . LEU A 1 202 ? -7.973 -2.443 22.936 1.00 92.56 202 LEU A N 1
ATOM 1588 C CA . LEU A 1 202 ? -8.812 -2.987 24.010 1.00 92.56 202 LEU A CA 1
ATOM 1589 C C . LEU A 1 202 ? -8.950 -4.510 23.905 1.00 92.56 202 LEU A C 1
ATOM 1591 O O . LEU A 1 202 ? -8.966 -5.179 24.936 1.00 92.56 202 LEU A O 1
ATOM 1595 N N . THR A 1 203 ? -8.958 -5.071 22.691 1.00 90.62 203 THR A N 1
ATOM 1596 C CA . THR A 1 203 ? -9.030 -6.532 22.492 1.00 90.62 203 THR A CA 1
ATOM 1597 C C . THR A 1 203 ? -7.782 -7.269 22.987 1.00 90.62 203 THR A C 1
ATOM 1599 O O . THR A 1 203 ? -7.824 -8.478 23.175 1.00 90.62 203 THR A O 1
ATOM 1602 N N . GLN A 1 204 ? -6.660 -6.567 23.193 1.00 89.12 204 GLN A N 1
ATOM 1603 C CA . GLN A 1 204 ? -5.419 -7.152 23.717 1.00 89.12 204 GLN A CA 1
ATOM 1604 C C . GLN A 1 204 ? -5.407 -7.229 25.248 1.00 89.12 204 GLN A C 1
ATOM 1606 O O . GLN A 1 204 ? -4.646 -8.008 25.816 1.00 89.12 204 GLN A O 1
ATOM 1611 N N . THR A 1 205 ? -6.212 -6.405 25.920 1.00 92.19 205 THR A N 1
ATOM 1612 C CA . THR A 1 205 ? -6.241 -6.297 27.387 1.00 92.19 205 THR A CA 1
ATOM 1613 C C . THR A 1 205 ? -7.513 -6.854 28.006 1.00 92.19 205 THR A C 1
ATOM 1615 O O . THR A 1 205 ? -7.488 -7.278 29.160 1.00 92.19 205 THR A O 1
ATOM 1618 N N . TYR A 1 206 ? -8.622 -6.851 27.268 1.00 91.94 206 TYR A N 1
ATOM 1619 C CA . TYR A 1 206 ? -9.935 -7.235 27.769 1.00 91.94 206 TYR A CA 1
ATOM 1620 C C . TYR A 1 206 ? -10.491 -8.417 26.980 1.00 91.94 206 TYR A C 1
ATOM 1622 O O . TYR A 1 206 ? -10.451 -8.424 25.754 1.00 91.94 206 TYR A O 1
ATOM 1630 N N . LEU A 1 207 ? -11.067 -9.385 27.695 1.00 93.00 207 LEU A N 1
ATOM 1631 C CA . LEU A 1 207 ? -11.892 -10.440 27.098 1.00 93.00 207 LEU A CA 1
ATOM 1632 C C . LEU A 1 207 ? -13.333 -9.957 26.891 1.00 93.00 207 LEU A C 1
ATOM 1634 O O . LEU A 1 207 ? -13.958 -10.248 25.882 1.00 93.00 207 LEU A O 1
ATOM 1638 N N . THR A 1 208 ? -13.864 -9.199 27.848 1.00 93.75 208 THR A N 1
ATOM 1639 C CA . THR A 1 208 ? -15.214 -8.631 27.801 1.00 93.75 208 THR A CA 1
ATOM 1640 C C . THR A 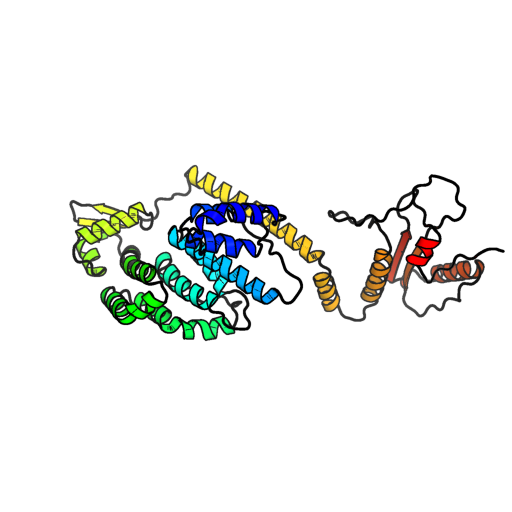1 208 ? -15.184 -7.208 28.330 1.00 93.75 208 THR A C 1
ATOM 1642 O O . THR A 1 208 ? -14.578 -6.973 29.377 1.00 93.75 208 THR A O 1
ATOM 1645 N N . LEU A 1 209 ? -15.845 -6.274 27.651 1.00 95.62 209 LEU A N 1
ATOM 1646 C CA . LEU A 1 209 ? -15.879 -4.863 28.037 1.00 95.62 209 LEU A CA 1
ATOM 1647 C C . LEU A 1 209 ? -17.249 -4.251 27.722 1.00 95.62 209 LEU A C 1
ATOM 1649 O O . LEU A 1 209 ? -17.873 -4.618 26.725 1.00 95.62 209 LEU A O 1
ATOM 1653 N N . SER A 1 210 ? -17.733 -3.338 28.566 1.00 96.00 210 SER A N 1
ATOM 1654 C CA . SER A 1 210 ? -19.017 -2.673 28.325 1.00 96.00 210 SER A CA 1
ATOM 1655 C C . SER A 1 210 ? -18.916 -1.661 27.178 1.00 96.00 210 SER A C 1
ATOM 1657 O O . SER A 1 210 ? -17.859 -1.076 26.932 1.00 96.00 210 SER A O 1
ATOM 1659 N N . LEU A 1 211 ? -20.022 -1.418 26.470 1.00 95.00 211 LEU A N 1
ATOM 1660 C CA . LEU A 1 211 ? -20.095 -0.391 25.421 1.00 95.00 211 LEU A CA 1
ATOM 1661 C C . LEU A 1 211 ? -19.857 1.026 25.972 1.00 95.00 211 LEU A C 1
ATOM 1663 O O . LEU A 1 211 ? -19.365 1.889 25.247 1.00 95.00 211 LEU A O 1
ATOM 1667 N N . GLU A 1 212 ? -20.180 1.262 27.244 1.00 95.25 212 GLU A N 1
ATOM 1668 C CA . GLU A 1 212 ? -19.942 2.532 27.935 1.00 95.25 212 GLU A CA 1
ATOM 1669 C C . GLU A 1 212 ? -18.454 2.744 28.247 1.00 95.25 212 GLU A C 1
ATOM 1671 O O . GLU A 1 212 ? -17.912 3.822 27.982 1.00 95.25 212 GLU A O 1
ATOM 1676 N N . ASP A 1 213 ? -17.762 1.697 28.703 1.00 94.69 213 ASP A N 1
ATOM 1677 C CA . ASP A 1 213 ? -16.315 1.735 28.933 1.00 94.69 213 ASP A CA 1
ATOM 1678 C C . ASP A 1 213 ? -15.543 1.861 27.617 1.00 94.69 213 ASP A C 1
ATOM 1680 O O . ASP A 1 213 ? -14.549 2.588 27.556 1.00 94.69 213 ASP A O 1
ATOM 1684 N N . ILE A 1 214 ? -16.004 1.202 26.544 1.00 94.62 214 ILE A N 1
ATOM 1685 C CA . ILE A 1 214 ? -15.441 1.378 25.197 1.00 94.62 214 ILE A CA 1
ATOM 1686 C C . ILE A 1 214 ? -15.625 2.830 24.748 1.00 94.62 214 ILE A C 1
ATOM 1688 O O . ILE A 1 214 ? -14.657 3.455 24.316 1.00 94.62 214 ILE A O 1
ATOM 1692 N N . ALA A 1 215 ? -16.830 3.394 24.874 1.00 94.94 215 ALA A N 1
ATOM 1693 C CA . ALA A 1 215 ? -17.075 4.781 24.484 1.00 94.94 215 ALA A CA 1
ATOM 1694 C C . ALA A 1 215 ? -16.170 5.752 25.259 1.00 94.94 215 ALA A C 1
ATOM 1696 O O . ALA A 1 215 ? -15.505 6.590 24.651 1.00 94.94 215 ALA A O 1
ATOM 1697 N N . SER A 1 216 ? -16.059 5.569 26.575 1.00 93.31 216 SER A N 1
ATOM 1698 C CA . SER A 1 216 ? -15.219 6.398 27.446 1.00 93.31 216 SER A CA 1
ATOM 1699 C C . SER A 1 216 ? -13.728 6.267 27.116 1.00 93.31 216 SER A C 1
ATOM 1701 O O . SER A 1 216 ? -13.022 7.269 27.002 1.00 93.31 216 SER A O 1
ATOM 1703 N N . SER A 1 217 ? -13.246 5.041 26.892 1.00 90.38 217 SER A N 1
ATOM 1704 C CA . SER A 1 217 ? -11.833 4.759 26.593 1.00 90.38 217 SER A CA 1
ATOM 1705 C C . SER A 1 217 ? -11.390 5.307 25.237 1.00 90.38 217 SER A C 1
ATOM 1707 O O . SER A 1 217 ? -10.223 5.651 25.058 1.00 90.38 217 SER A O 1
ATOM 1709 N N . VAL A 1 218 ? -12.309 5.380 24.272 1.00 90.75 218 VAL A N 1
ATOM 1710 C CA . VAL A 1 218 ? -12.027 5.825 22.900 1.00 90.75 218 VAL A CA 1
ATOM 1711 C C . VAL A 1 218 ? -12.516 7.263 22.651 1.00 90.75 218 VAL A C 1
ATOM 1713 O O . VAL A 1 218 ? -12.440 7.757 21.531 1.00 90.75 218 VAL A O 1
ATOM 1716 N N . GLN A 1 219 ? -12.967 7.975 23.690 1.00 90.31 219 GLN A N 1
ATOM 1717 C CA . GLN A 1 219 ? -13.446 9.363 23.595 1.00 90.31 219 GLN A CA 1
ATOM 1718 C C . GLN A 1 219 ? -14.622 9.528 22.604 1.00 90.31 219 GLN A C 1
ATOM 1720 O O . GLN A 1 219 ? -14.693 10.502 21.854 1.00 90.31 219 GLN A O 1
ATOM 1725 N N . LEU A 1 220 ? -15.540 8.557 22.580 1.00 90.88 220 LEU A N 1
ATOM 1726 C CA . LEU A 1 220 ? -16.821 8.645 21.871 1.00 90.88 220 LEU A CA 1
ATOM 1727 C C . LEU A 1 220 ? -17.899 9.223 22.791 1.00 90.88 220 LEU A C 1
ATOM 1729 O O . LEU A 1 220 ? -17.865 9.029 24.005 1.00 90.88 220 LEU A O 1
ATOM 1733 N N . ASN A 1 221 ? -18.891 9.899 22.212 1.00 89.44 221 ASN A N 1
ATOM 1734 C CA . ASN A 1 221 ? -19.905 10.602 23.002 1.00 89.44 221 ASN A CA 1
ATOM 1735 C C . ASN A 1 221 ? -20.974 9.658 23.553 1.00 89.44 221 ASN A C 1
ATOM 1737 O O . ASN A 1 221 ? -21.589 9.952 24.577 1.00 89.44 221 ASN A O 1
ATOM 1741 N N . THR A 1 222 ? -21.248 8.552 22.850 1.00 93.38 222 THR A N 1
ATOM 1742 C CA . THR A 1 222 ? -22.332 7.637 23.222 1.00 93.38 222 THR A CA 1
ATOM 1743 C C . THR A 1 222 ? -21.944 6.160 23.089 1.00 93.38 222 THR A C 1
ATOM 1745 O O . THR A 1 222 ? -21.222 5.790 22.160 1.00 93.38 222 THR A O 1
ATOM 1748 N N . PRO A 1 223 ? -22.510 5.274 23.932 1.00 93.38 223 PRO A N 1
ATOM 1749 C CA . PRO A 1 223 ? -22.357 3.823 23.781 1.00 93.38 223 PRO A CA 1
ATOM 1750 C C . PRO A 1 223 ? -22.868 3.294 22.431 1.00 93.38 223 PRO A C 1
ATOM 1752 O O . PRO A 1 223 ? -22.355 2.308 21.913 1.00 93.38 223 PRO A O 1
ATOM 1755 N N . LYS A 1 224 ? -23.852 3.972 21.820 1.00 92.38 224 LYS A N 1
ATOM 1756 C CA . LYS A 1 224 ? -24.383 3.617 20.493 1.00 92.38 224 LYS A CA 1
ATOM 1757 C C . LYS A 1 224 ? -23.383 3.874 19.367 1.00 92.38 224 LYS A C 1
ATOM 1759 O O . LYS A 1 224 ? -23.327 3.109 18.408 1.00 92.38 224 LYS A O 1
ATOM 1764 N N . GLU A 1 225 ? -22.595 4.944 19.465 1.00 92.56 225 GLU A N 1
ATOM 1765 C CA . GLU A 1 225 ? -21.494 5.183 18.526 1.00 92.56 225 GLU A CA 1
ATOM 1766 C C . GLU A 1 225 ? -20.435 4.088 18.656 1.00 92.56 225 GLU A C 1
ATOM 1768 O O . GLU A 1 225 ? -19.991 3.554 17.639 1.00 92.56 225 GLU A O 1
ATOM 1773 N N . ALA A 1 226 ? -20.090 3.699 19.888 1.00 93.94 226 ALA A N 1
ATOM 1774 C CA . ALA A 1 226 ? -19.176 2.587 20.135 1.00 93.94 226 ALA A CA 1
ATOM 1775 C C . ALA A 1 226 ? -19.707 1.274 19.540 1.00 93.94 226 ALA A C 1
ATOM 1777 O O . ALA A 1 226 ? -18.971 0.596 18.824 1.00 93.94 226 ALA A O 1
ATOM 1778 N N . GLU A 1 227 ? -20.990 0.958 19.741 1.00 94.56 227 GLU A N 1
ATOM 1779 C CA . GLU A 1 227 ? -21.640 -0.223 19.154 1.00 94.56 227 GLU A CA 1
ATOM 1780 C C . GLU A 1 227 ? -21.541 -0.220 17.623 1.00 94.56 227 GLU A C 1
ATOM 1782 O O . GLU A 1 227 ? -21.143 -1.215 17.021 1.00 94.56 227 GLU A O 1
ATOM 1787 N N . MET A 1 228 ? -21.828 0.917 16.985 1.00 93.62 228 MET A N 1
ATOM 1788 C CA . MET A 1 228 ? -21.730 1.070 15.533 1.00 93.62 228 MET A CA 1
ATOM 1789 C C . MET A 1 228 ? -20.293 0.901 15.018 1.00 93.62 228 MET A C 1
ATOM 1791 O O . MET A 1 228 ? -20.091 0.306 13.957 1.00 93.62 228 MET A O 1
ATOM 1795 N N . HIS A 1 229 ? -19.292 1.419 15.736 1.00 93.88 229 HIS A N 1
ATOM 1796 C CA . HIS A 1 229 ? -17.886 1.227 15.380 1.00 93.88 229 HIS A CA 1
ATOM 1797 C C . HIS A 1 229 ? -17.469 -0.240 15.506 1.00 93.88 229 HIS A C 1
ATOM 1799 O O . HIS A 1 229 ? -16.896 -0.778 14.562 1.00 93.88 229 HIS A O 1
ATOM 1805 N N . VAL A 1 230 ? -17.809 -0.894 16.619 1.00 94.81 230 VAL A N 1
ATOM 1806 C CA . VAL A 1 230 ? -17.525 -2.319 16.849 1.00 94.81 230 VAL A CA 1
ATOM 1807 C C . VAL A 1 230 ? -18.195 -3.182 15.778 1.00 94.81 230 VAL A C 1
ATOM 1809 O O . VAL A 1 230 ? -17.535 -4.033 15.192 1.00 94.81 230 VAL A O 1
ATOM 1812 N N . LEU A 1 231 ? -19.463 -2.922 15.450 1.00 94.62 231 LEU A N 1
ATOM 1813 C CA . LEU A 1 231 ? -20.199 -3.675 14.432 1.00 94.62 231 LEU A CA 1
ATOM 1814 C C . LEU A 1 231 ? -19.543 -3.575 13.049 1.00 94.62 231 LEU A C 1
ATOM 1816 O O . LEU A 1 231 ? -19.355 -4.596 12.396 1.00 94.62 231 LEU A O 1
ATOM 1820 N N . ARG A 1 232 ? -19.128 -2.372 12.627 1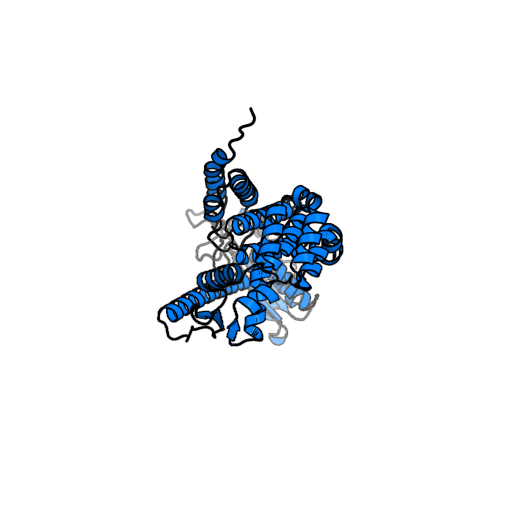.00 93.94 232 ARG A N 1
ATOM 1821 C CA . ARG A 1 232 ? -18.395 -2.197 11.359 1.00 93.94 232 ARG A CA 1
ATOM 1822 C C . ARG A 1 232 ? -17.055 -2.922 11.363 1.00 93.94 232 ARG A C 1
ATOM 1824 O O . ARG A 1 232 ? -16.676 -3.486 10.351 1.00 93.94 232 ARG A O 1
ATOM 1831 N N . MET A 1 233 ? -16.340 -2.909 12.486 1.00 93.62 233 MET A N 1
ATOM 1832 C CA . MET A 1 233 ? -15.059 -3.610 12.592 1.00 93.62 233 MET A CA 1
ATOM 1833 C C . MET A 1 233 ? -15.230 -5.136 12.540 1.00 93.62 233 MET A C 1
ATOM 1835 O O . MET A 1 233 ? -14.348 -5.813 12.021 1.00 93.62 233 MET A O 1
ATOM 1839 N N . ILE A 1 234 ? -16.351 -5.675 13.034 1.00 93.25 234 ILE A N 1
ATOM 1840 C CA . ILE A 1 234 ? -16.701 -7.097 12.882 1.00 93.25 234 ILE A CA 1
ATOM 1841 C C . ILE A 1 234 ? -17.042 -7.408 11.416 1.00 93.25 234 ILE A C 1
ATOM 1843 O O . ILE A 1 234 ? -16.536 -8.382 10.869 1.00 93.25 234 ILE A O 1
ATOM 1847 N N . GLU A 1 235 ? -17.860 -6.573 10.765 1.00 93.38 235 GLU A N 1
ATOM 1848 C CA . GLU A 1 235 ? -18.240 -6.737 9.350 1.00 93.38 235 GLU A CA 1
ATOM 1849 C C . GLU A 1 235 ? -17.029 -6.651 8.404 1.00 93.38 235 GLU A C 1
ATOM 1851 O O . GLU A 1 235 ? -16.911 -7.447 7.474 1.00 93.38 235 GLU A O 1
ATOM 1856 N N . ASP A 1 236 ? -16.100 -5.730 8.679 1.00 88.94 236 ASP A N 1
ATOM 1857 C CA . ASP A 1 236 ? -14.847 -5.558 7.934 1.00 88.94 236 ASP A CA 1
ATOM 1858 C C . ASP A 1 236 ? -13.817 -6.681 8.228 1.00 88.94 236 ASP A C 1
ATOM 1860 O O . ASP A 1 236 ? -12.764 -6.727 7.587 1.00 88.94 236 ASP A O 1
ATOM 1864 N N . GLY A 1 237 ? -14.080 -7.573 9.197 1.00 88.56 237 GLY A N 1
ATOM 1865 C CA . GLY A 1 237 ? -13.154 -8.632 9.626 1.00 88.56 237 GLY A CA 1
ATOM 1866 C C . GLY A 1 237 ? -11.911 -8.119 10.367 1.00 88.56 237 GLY A C 1
ATOM 1867 O O . GLY A 1 237 ? -10.874 -8.777 10.387 1.00 88.56 237 GLY A O 1
ATOM 1868 N N . GLU A 1 238 ? -11.975 -6.920 10.949 1.00 89.12 238 GLU A N 1
ATOM 1869 C CA . GLU A 1 238 ? -10.858 -6.282 11.660 1.00 89.12 238 GLU A CA 1
ATOM 1870 C C . GLU A 1 238 ? -10.740 -6.736 13.121 1.00 89.12 238 GLU A C 1
ATOM 1872 O O . GLU A 1 238 ? -9.651 -6.652 13.698 1.00 89.12 238 GLU A O 1
ATOM 1877 N N . ILE A 1 239 ? -11.852 -7.164 13.728 1.00 92.31 239 ILE A N 1
ATOM 1878 C CA . ILE A 1 239 ? -11.916 -7.768 15.066 1.00 92.31 239 ILE A CA 1
ATOM 1879 C C . ILE A 1 239 ? -12.910 -8.928 15.068 1.00 92.31 239 ILE A C 1
ATOM 1881 O O . ILE A 1 239 ? -13.940 -8.882 14.399 1.00 92.31 239 ILE A O 1
ATOM 1885 N N . HIS A 1 240 ? -12.641 -9.926 15.903 1.00 92.50 240 HIS A N 1
ATOM 1886 C CA . HIS A 1 240 ? -13.579 -11.003 16.192 1.00 92.50 240 HIS A CA 1
ATOM 1887 C C . HIS A 1 240 ? -14.231 -10.712 17.539 1.00 92.50 240 HIS A C 1
ATOM 1889 O O . HIS A 1 240 ? -13.568 -10.723 18.574 1.00 92.50 240 HIS A O 1
ATOM 1895 N N . ALA A 1 241 ? -15.514 -10.361 17.532 1.00 93.25 241 ALA A N 1
ATOM 1896 C CA . ALA A 1 241 ? -16.231 -9.993 18.744 1.00 93.25 241 ALA A CA 1
ATOM 1897 C C . ALA A 1 241 ? -17.729 -10.286 18.629 1.00 93.25 241 ALA A C 1
ATOM 1899 O O . ALA A 1 241 ? -18.294 -10.284 17.536 1.00 93.25 241 ALA A O 1
ATOM 1900 N N . THR A 1 242 ? -18.381 -10.494 19.771 1.00 93.38 242 THR A N 1
ATOM 1901 C CA . THR A 1 242 ? -19.832 -10.682 19.884 1.00 93.38 242 THR A CA 1
ATOM 1902 C C . THR A 1 242 ? -20.435 -9.586 20.758 1.00 93.38 242 THR A C 1
ATOM 1904 O O . THR A 1 242 ? -19.967 -9.345 21.872 1.00 93.38 242 THR A O 1
ATOM 1907 N N . ILE A 1 243 ? -21.493 -8.934 20.271 1.00 94.44 243 ILE A N 1
ATOM 1908 C CA . ILE A 1 243 ? -22.199 -7.865 20.990 1.00 94.44 243 ILE A CA 1
ATOM 1909 C C . ILE A 1 243 ? -23.437 -8.452 21.677 1.00 94.44 243 ILE A C 1
ATOM 1911 O O . ILE A 1 243 ? -24.325 -8.992 21.017 1.00 94.44 243 ILE A O 1
ATOM 1915 N N . ASN A 1 244 ? -23.527 -8.312 23.000 1.00 93.56 244 ASN A N 1
ATOM 1916 C CA . ASN A 1 244 ? -24.728 -8.623 23.768 1.00 93.56 244 ASN A CA 1
ATOM 1917 C C . ASN A 1 244 ? -25.475 -7.327 24.107 1.00 93.56 244 ASN A C 1
ATOM 1919 O O . ASN A 1 244 ? -25.134 -6.620 25.054 1.00 93.56 244 ASN A O 1
ATOM 1923 N N . GLN A 1 245 ? -26.528 -7.036 23.341 1.00 89.50 245 GLN A N 1
ATOM 1924 C CA . GLN A 1 245 ? -27.330 -5.819 23.504 1.00 89.50 245 GLN A CA 1
ATOM 1925 C C . GLN A 1 245 ? -28.144 -5.773 24.803 1.00 89.50 245 GLN A C 1
ATOM 1927 O O . GLN A 1 245 ? -28.489 -4.684 25.250 1.00 89.50 245 GLN A O 1
ATOM 1932 N N . LYS A 1 246 ? -28.470 -6.923 25.414 1.00 89.56 246 LYS A N 1
ATOM 1933 C CA . LYS A 1 246 ? -29.239 -6.949 26.671 1.00 89.56 246 LYS A CA 1
ATOM 1934 C C . LYS A 1 246 ? -28.398 -6.459 27.842 1.00 89.56 246 LYS A C 1
ATOM 1936 O O . LYS A 1 246 ? -28.892 -5.692 28.661 1.00 89.56 246 LYS A O 1
ATOM 1941 N N . ASP A 1 247 ? -27.139 -6.884 27.866 1.00 88.12 247 ASP A N 1
ATOM 1942 C CA . ASP A 1 247 ? -26.205 -6.578 28.950 1.00 88.12 247 ASP A CA 1
ATOM 1943 C C . ASP A 1 247 ? -25.308 -5.371 28.623 1.00 88.12 247 ASP A C 1
ATOM 1945 O O . ASP A 1 247 ? -24.590 -4.884 29.488 1.00 88.12 247 ASP A O 1
ATOM 1949 N N . GLY A 1 248 ? -25.335 -4.874 27.378 1.00 91.88 248 GLY A N 1
ATOM 1950 C CA . GLY A 1 248 ? -24.494 -3.762 26.926 1.00 91.88 248 GLY A CA 1
ATOM 1951 C C . GLY A 1 248 ? -23.005 -4.115 26.853 1.00 91.88 248 GLY A C 1
ATOM 1952 O O . GLY A 1 248 ? -22.159 -3.231 26.975 1.00 91.88 248 GLY A O 1
ATOM 1953 N N . MET A 1 249 ? -22.682 -5.399 26.671 1.00 93.62 249 MET A N 1
ATOM 1954 C CA . MET A 1 249 ? -21.318 -5.931 26.736 1.00 93.62 249 MET A CA 1
ATOM 1955 C C . MET A 1 249 ? -20.829 -6.404 25.367 1.00 93.62 249 MET A C 1
ATOM 1957 O O . MET A 1 249 ? -21.574 -7.016 24.600 1.00 93.62 249 MET A O 1
ATOM 1961 N N . VAL A 1 250 ? -19.546 -6.186 25.095 1.00 95.69 250 VAL A N 1
ATOM 1962 C CA . VAL A 1 250 ? -18.822 -6.736 23.947 1.00 95.69 250 VAL A CA 1
ATOM 1963 C C . VAL A 1 250 ? -17.862 -7.799 24.458 1.00 95.69 250 VAL A C 1
ATOM 1965 O O . VAL A 1 250 ? -17.037 -7.528 25.327 1.00 95.69 250 VAL A O 1
ATOM 1968 N N . SER A 1 251 ? -17.980 -9.014 23.931 1.00 94.31 251 SER A N 1
ATOM 1969 C CA . SER A 1 251 ? -17.020 -10.095 24.167 1.00 94.31 251 SER A CA 1
ATOM 1970 C C . SER A 1 251 ? -16.065 -10.161 22.987 1.00 94.31 251 SER A C 1
ATOM 1972 O O . SER A 1 251 ? -16.523 -10.284 21.856 1.00 94.31 251 SER A O 1
ATOM 1974 N N . PHE A 1 252 ? -14.767 -10.042 23.235 1.00 93.88 252 PHE A N 1
ATOM 1975 C CA . PHE A 1 252 ? -13.722 -10.202 22.233 1.00 93.88 252 PHE A CA 1
ATOM 1976 C C . PHE A 1 252 ? -13.329 -11.678 22.153 1.00 93.88 252 PHE A C 1
ATOM 1978 O O . PHE A 1 252 ? -13.109 -12.338 23.167 1.00 93.88 252 PHE A O 1
ATOM 1985 N N . ASN A 1 253 ? -13.277 -12.199 20.936 1.00 89.44 253 ASN A N 1
ATOM 1986 C CA . ASN A 1 253 ? -13.036 -13.597 20.625 1.00 89.44 253 ASN A CA 1
ATOM 1987 C C . ASN A 1 253 ? -11.704 -13.733 19.878 1.00 89.44 253 ASN A C 1
ATOM 1989 O O . ASN A 1 253 ? -11.213 -12.784 19.263 1.00 89.44 253 ASN A O 1
ATOM 1993 N N . GLU A 1 254 ? -11.127 -14.930 19.910 1.00 82.94 254 GLU A N 1
ATOM 1994 C CA . GLU A 1 254 ? -10.022 -15.271 19.016 1.00 82.94 254 GLU A CA 1
ATOM 1995 C C . GLU A 1 254 ? -10.527 -15.487 17.583 1.00 82.94 254 GLU A C 1
ATOM 1997 O O . GLU A 1 254 ? -11.730 -15.639 17.347 1.00 82.94 254 GLU A O 1
ATOM 2002 N N . ASP A 1 255 ? -9.592 -15.473 16.633 1.00 78.94 255 ASP A N 1
ATOM 2003 C CA . ASP A 1 255 ? -9.878 -15.745 15.227 1.00 78.94 255 ASP A CA 1
ATOM 2004 C C . ASP A 1 255 ? -10.578 -17.112 15.081 1.00 78.94 255 ASP A C 1
ATOM 2006 O O . ASP A 1 255 ? -10.050 -18.120 15.564 1.00 78.94 255 ASP A O 1
ATOM 2010 N N . PRO A 1 256 ? -11.783 -17.167 14.480 1.00 77.94 256 PRO A N 1
ATOM 2011 C CA . PRO A 1 256 ? -12.531 -18.406 14.329 1.00 77.94 256 PRO A CA 1
ATOM 2012 C C . PRO A 1 256 ? -11.909 -19.362 13.303 1.00 77.94 256 PRO A C 1
ATOM 2014 O O . PRO A 1 256 ? -12.366 -20.506 13.217 1.00 77.94 256 PRO A O 1
ATOM 2017 N N . GLU A 1 257 ? -10.913 -18.932 12.518 1.00 79.06 257 GLU A N 1
ATOM 2018 C CA . GLU A 1 257 ? -10.266 -19.771 11.511 1.00 79.06 257 GLU A CA 1
ATOM 2019 C C . GLU A 1 257 ? -9.546 -20.969 12.152 1.00 79.06 257 GLU A C 1
ATOM 2021 O O . GLU A 1 257 ? -8.598 -20.844 12.927 1.00 79.06 257 GLU A O 1
ATOM 2026 N N . GLN A 1 258 ? -9.997 -22.175 11.797 1.00 79.81 258 GLN A N 1
ATOM 2027 C CA . GLN A 1 258 ? -9.460 -23.434 12.322 1.00 79.81 258 GLN A CA 1
ATOM 2028 C C . GLN A 1 258 ? -8.526 -24.146 11.341 1.00 79.81 258 GLN A C 1
ATOM 2030 O O . GLN A 1 258 ? -8.057 -25.242 11.658 1.00 79.81 258 GLN A O 1
ATOM 2035 N N . TYR A 1 259 ? -8.281 -23.572 10.159 1.00 79.75 259 TYR A N 1
ATOM 2036 C CA . TYR A 1 259 ? -7.453 -24.132 9.085 1.00 79.75 259 TYR A CA 1
ATOM 2037 C C . TYR A 1 259 ? -7.932 -25.498 8.566 1.00 79.75 259 TYR A C 1
ATOM 2039 O O . TYR A 1 259 ? -7.141 -26.318 8.103 1.00 79.75 259 TYR A O 1
ATOM 2047 N N . LYS A 1 260 ? -9.237 -25.766 8.664 1.00 84.31 260 LYS A N 1
ATOM 2048 C CA . LYS A 1 260 ? -9.857 -27.048 8.268 1.00 84.31 260 LYS A CA 1
ATOM 2049 C C . LYS A 1 260 ? -10.838 -26.913 7.105 1.00 84.31 260 LYS A C 1
ATOM 2051 O O . LYS A 1 260 ? -11.349 -27.923 6.629 1.00 84.31 260 LYS A O 1
ATOM 2056 N N . SER A 1 261 ? -11.157 -25.687 6.697 1.00 87.81 261 SER A N 1
ATOM 2057 C CA . SER A 1 261 ? -12.136 -25.422 5.646 1.00 87.81 261 SER A CA 1
ATOM 2058 C C . SER A 1 261 ? -11.573 -25.769 4.263 1.00 87.81 261 SER A C 1
ATOM 2060 O O . SER A 1 261 ? -10.370 -25.666 4.016 1.00 87.81 261 SER A O 1
ATOM 2062 N N . SER A 1 262 ? -12.460 -26.157 3.340 1.00 89.12 262 SER A N 1
ATOM 2063 C CA . SER A 1 262 ? -12.101 -26.324 1.922 1.00 89.12 262 SER A CA 1
ATOM 2064 C C . SER A 1 262 ? -11.577 -25.014 1.328 1.00 89.12 262 SER A C 1
ATOM 2066 O O . SER A 1 262 ? -10.622 -25.023 0.562 1.00 89.12 262 SER A O 1
ATOM 2068 N N . GLU A 1 263 ? -12.145 -23.882 1.749 1.00 87.19 263 GLU A N 1
ATOM 2069 C CA . GLU A 1 263 ? -11.716 -22.542 1.336 1.00 87.19 263 GLU A CA 1
ATOM 2070 C C . GLU A 1 263 ? -10.258 -22.258 1.730 1.00 87.19 263 GLU A C 1
ATOM 2072 O O . GLU A 1 263 ? -9.487 -21.743 0.920 1.00 87.19 263 GLU A O 1
ATOM 2077 N N . MET A 1 264 ? -9.833 -22.653 2.938 1.00 88.19 264 MET A N 1
ATOM 2078 C CA . MET A 1 264 ? -8.436 -22.503 3.354 1.00 88.19 264 MET A CA 1
ATOM 2079 C C . MET A 1 264 ? -7.503 -23.396 2.529 1.00 88.19 264 MET A C 1
ATOM 2081 O O . MET A 1 264 ? -6.402 -22.972 2.178 1.00 88.19 264 MET A O 1
ATOM 2085 N N . VAL A 1 265 ? -7.932 -24.615 2.183 1.00 89.06 265 VAL A N 1
ATOM 2086 C CA . VAL A 1 265 ? -7.159 -25.508 1.303 1.00 89.06 265 VAL A CA 1
ATOM 2087 C C . VAL A 1 265 ? -6.980 -24.879 -0.081 1.00 89.06 265 VAL A C 1
ATOM 2089 O O . VAL A 1 265 ? -5.859 -24.843 -0.581 1.00 89.06 265 VAL A O 1
ATOM 2092 N N . GLU A 1 266 ? -8.039 -24.319 -0.667 1.00 91.19 266 GLU A N 1
ATOM 2093 C CA . GLU A 1 266 ? -7.974 -23.601 -1.948 1.00 91.19 266 GLU A CA 1
ATOM 2094 C C . GLU A 1 266 ? -7.066 -22.363 -1.873 1.00 91.19 266 GLU A C 1
ATOM 2096 O O . GLU A 1 266 ? -6.257 -22.121 -2.773 1.00 91.19 266 GLU A O 1
ATOM 2101 N N . HIS A 1 267 ? -7.133 -21.601 -0.778 1.00 89.31 267 HIS A N 1
ATOM 2102 C CA . HIS A 1 267 ? -6.255 -20.453 -0.551 1.00 89.31 267 HIS A CA 1
ATOM 2103 C C . HIS A 1 267 ? -4.775 -20.865 -0.432 1.00 89.31 267 HIS A C 1
ATOM 2105 O O . HIS A 1 267 ? -3.888 -20.193 -0.975 1.00 89.31 267 HIS A O 1
ATOM 2111 N N . ILE A 1 268 ? -4.489 -21.976 0.259 1.00 90.75 268 ILE A N 1
ATOM 2112 C CA . ILE A 1 268 ? -3.137 -22.544 0.359 1.00 90.75 268 ILE A CA 1
ATOM 2113 C C . ILE A 1 268 ? -2.662 -23.019 -1.014 1.00 90.75 268 ILE A C 1
ATOM 2115 O O . ILE A 1 268 ? -1.546 -22.677 -1.402 1.00 90.75 268 ILE A O 1
ATOM 2119 N N . ASP A 1 269 ? -3.491 -23.743 -1.767 1.00 92.19 269 ASP A N 1
ATOM 2120 C CA . ASP A 1 269 ? -3.136 -24.226 -3.105 1.00 92.19 269 ASP A CA 1
ATOM 2121 C C . ASP A 1 269 ? -2.819 -23.062 -4.056 1.00 92.19 269 ASP A C 1
ATOM 2123 O O . ASP A 1 269 ? -1.755 -23.035 -4.674 1.00 92.19 269 ASP A O 1
ATOM 2127 N N . SER A 1 270 ? -3.653 -22.016 -4.079 1.00 91.81 270 SER A N 1
ATOM 2128 C CA . SER A 1 270 ? -3.383 -20.792 -4.852 1.00 91.81 270 SER A CA 1
ATOM 2129 C C . SER A 1 270 ? -2.070 -20.111 -4.435 1.00 91.81 270 SER A C 1
ATOM 2131 O O . SER A 1 270 ? -1.285 -19.675 -5.286 1.00 91.81 270 SER A O 1
ATOM 2133 N N . SER A 1 271 ? -1.780 -20.066 -3.132 1.00 91.19 271 SER A N 1
ATOM 2134 C CA . SER A 1 271 ? -0.516 -19.529 -2.618 1.00 91.19 271 SER A CA 1
ATOM 2135 C C . SER A 1 271 ? 0.689 -20.369 -3.066 1.00 91.19 271 SER A C 1
ATOM 2137 O O . SER A 1 271 ? 1.711 -19.805 -3.465 1.00 91.19 271 SER A O 1
ATOM 2139 N N . ILE A 1 272 ? 0.572 -21.703 -3.055 1.00 93.44 272 ILE A N 1
ATOM 2140 C CA . ILE A 1 272 ? 1.603 -22.632 -3.545 1.00 93.44 272 ILE A CA 1
ATOM 2141 C C . ILE A 1 272 ? 1.834 -22.422 -5.042 1.00 93.44 272 ILE A C 1
ATOM 2143 O O . ILE A 1 272 ? 2.981 -22.265 -5.461 1.00 93.44 272 ILE A O 1
ATOM 2147 N N . GLN A 1 273 ? 0.770 -22.347 -5.844 1.00 93.00 273 GLN A N 1
ATOM 2148 C CA . GLN A 1 273 ? 0.872 -22.101 -7.285 1.00 93.00 273 GLN A CA 1
ATOM 2149 C C . GLN A 1 273 ? 1.600 -20.782 -7.578 1.00 93.00 273 GLN A C 1
ATOM 2151 O O . GLN A 1 273 ? 2.504 -20.742 -8.420 1.00 93.00 273 GLN A O 1
ATOM 2156 N N . ARG A 1 274 ? 1.282 -19.711 -6.837 1.00 89.94 274 ARG A N 1
ATOM 2157 C CA . ARG A 1 274 ? 1.973 -18.420 -6.970 1.00 89.94 274 ARG A CA 1
ATOM 2158 C C . ARG A 1 274 ? 3.454 -18.518 -6.594 1.00 89.94 274 ARG A C 1
ATOM 2160 O O . ARG A 1 274 ? 4.296 -17.966 -7.302 1.00 89.94 274 ARG A O 1
ATOM 2167 N N . LEU A 1 275 ? 3.788 -19.235 -5.519 1.00 92.12 275 LEU A N 1
ATOM 2168 C CA . LEU A 1 275 ? 5.178 -19.470 -5.109 1.00 92.12 275 LEU A CA 1
ATOM 2169 C C . LEU A 1 275 ? 5.957 -20.285 -6.147 1.00 92.12 275 LEU A C 1
ATOM 2171 O O . LEU A 1 275 ? 7.103 -19.951 -6.441 1.00 92.12 275 LEU A O 1
ATOM 2175 N N . MET A 1 276 ? 5.344 -21.312 -6.741 1.00 91.44 276 MET A N 1
ATOM 2176 C CA . MET A 1 276 ? 5.959 -22.102 -7.812 1.00 91.44 276 MET A CA 1
ATOM 2177 C C . MET A 1 276 ? 6.243 -21.245 -9.051 1.00 91.44 276 MET A C 1
ATOM 2179 O O . MET A 1 276 ? 7.341 -21.320 -9.607 1.00 91.44 276 MET A O 1
ATOM 2183 N N . ALA A 1 277 ? 5.292 -20.396 -9.456 1.00 89.12 277 ALA A N 1
ATOM 2184 C CA . ALA A 1 277 ? 5.479 -19.464 -10.567 1.00 89.12 277 ALA A CA 1
ATOM 2185 C C . ALA A 1 277 ? 6.627 -18.477 -10.293 1.00 89.12 277 ALA A C 1
ATOM 2187 O O . ALA A 1 277 ? 7.513 -18.307 -11.135 1.00 89.12 277 ALA A O 1
ATOM 2188 N N . LEU A 1 278 ? 6.668 -17.897 -9.088 1.00 88.50 278 LEU A N 1
ATOM 2189 C CA . LEU A 1 278 ? 7.739 -16.990 -8.673 1.00 88.50 278 LEU A CA 1
ATOM 2190 C C . LEU A 1 278 ? 9.103 -17.694 -8.624 1.00 88.50 278 LEU A C 1
ATOM 2192 O O . LEU A 1 278 ? 10.090 -17.141 -9.102 1.00 88.50 278 LEU A O 1
ATOM 2196 N N . SER A 1 279 ? 9.165 -18.924 -8.102 1.00 92.25 279 SER A N 1
ATOM 2197 C CA . SER A 1 279 ? 10.396 -19.724 -8.070 1.00 92.25 279 SER A CA 1
ATOM 2198 C C . SER A 1 279 ? 10.921 -19.989 -9.477 1.00 92.25 279 SER A C 1
ATOM 2200 O O . SER A 1 279 ? 12.113 -19.827 -9.721 1.00 92.25 279 SER A O 1
ATOM 2202 N N . LYS A 1 280 ? 10.040 -20.356 -10.416 1.00 89.31 280 LYS A N 1
ATOM 2203 C CA . LYS A 1 280 ? 10.418 -20.571 -11.817 1.00 89.31 280 LYS A CA 1
ATOM 2204 C C . LYS A 1 280 ? 10.966 -19.287 -12.449 1.00 89.31 280 LYS A C 1
ATOM 2206 O O . LYS A 1 280 ? 11.980 -19.337 -13.144 1.00 89.31 280 LYS A O 1
ATOM 2211 N N . LYS A 1 281 ? 10.333 -18.138 -12.183 1.00 86.75 281 LYS A N 1
ATOM 2212 C CA . LYS A 1 281 ? 10.812 -16.833 -12.662 1.00 86.75 281 LYS A CA 1
ATOM 2213 C C . LYS A 1 281 ? 12.175 -16.481 -12.062 1.00 86.75 281 LYS A C 1
ATOM 2215 O O . LYS A 1 281 ? 13.053 -16.039 -12.793 1.00 86.75 281 LYS A O 1
ATOM 2220 N N . LEU A 1 282 ? 12.379 -16.730 -10.767 1.00 88.69 282 LEU A N 1
ATOM 2221 C CA . LEU A 1 282 ? 13.660 -16.499 -10.098 1.00 88.69 282 LEU A CA 1
ATOM 2222 C C . LEU A 1 282 ? 14.784 -17.343 -10.715 1.00 88.69 282 LEU A C 1
ATOM 2224 O O . LEU A 1 282 ? 15.853 -16.806 -10.983 1.00 88.69 282 LEU A O 1
ATOM 2228 N N . THR A 1 283 ? 14.532 -18.624 -11.004 1.00 85.00 283 THR A N 1
ATOM 2229 C CA . THR A 1 283 ? 15.497 -19.488 -11.708 1.00 85.00 283 THR A CA 1
ATOM 2230 C C . THR A 1 283 ? 15.836 -18.949 -13.098 1.00 85.00 283 THR A C 1
ATOM 2232 O O . THR A 1 283 ? 17.002 -18.933 -13.473 1.00 85.00 283 THR A O 1
ATOM 2235 N N . SER A 1 284 ? 14.846 -18.457 -13.848 1.00 86.19 284 SER A N 1
ATOM 2236 C CA . SER A 1 284 ? 15.087 -17.835 -15.158 1.00 86.19 284 SER A CA 1
ATOM 2237 C C . SER A 1 284 ? 15.932 -16.558 -15.051 1.00 86.19 284 SER A C 1
ATOM 2239 O O . SER A 1 284 ? 16.846 -16.358 -15.848 1.00 86.19 284 SER A O 1
ATOM 2241 N N . ILE A 1 285 ? 15.685 -15.712 -14.046 1.00 83.31 285 ILE A N 1
ATOM 2242 C CA . ILE A 1 285 ? 16.498 -14.511 -13.800 1.00 83.31 285 ILE A CA 1
ATOM 2243 C C . ILE A 1 285 ? 17.938 -14.893 -13.429 1.00 83.31 285 ILE A C 1
ATOM 2245 O O . ILE A 1 285 ? 18.875 -14.285 -13.941 1.00 83.31 285 ILE A O 1
ATOM 2249 N N . ASP A 1 286 ? 18.125 -15.899 -12.573 1.00 78.19 286 ASP A N 1
ATOM 2250 C CA . ASP A 1 286 ? 19.448 -16.391 -12.166 1.00 78.19 286 ASP A CA 1
ATOM 2251 C C . ASP A 1 286 ? 20.259 -16.922 -13.359 1.00 78.19 286 ASP A C 1
ATOM 2253 O O . ASP A 1 286 ? 21.437 -16.593 -13.514 1.00 78.19 286 ASP A O 1
ATOM 2257 N N . GLN A 1 287 ? 19.606 -17.657 -14.263 1.00 78.06 287 GLN A N 1
ATOM 2258 C CA . GLN A 1 287 ? 20.201 -18.105 -15.525 1.00 78.06 287 GLN A CA 1
ATOM 2259 C C . GLN A 1 287 ? 20.619 -16.919 -16.403 1.00 78.06 287 GLN A C 1
ATOM 2261 O O . GLN A 1 287 ? 21.762 -16.862 -16.855 1.00 78.06 287 GLN A O 1
ATOM 2266 N N . ASN A 1 288 ? 19.737 -15.931 -16.578 1.00 79.50 288 ASN A N 1
ATOM 2267 C CA . ASN A 1 288 ? 20.032 -14.742 -17.382 1.00 79.50 288 ASN A CA 1
ATOM 2268 C C . ASN A 1 288 ? 21.210 -13.933 -16.814 1.00 79.50 288 ASN A C 1
ATOM 2270 O O . ASN A 1 288 ? 22.067 -13.485 -17.571 1.00 79.50 288 ASN A O 1
ATOM 2274 N N . ILE A 1 289 ? 21.282 -13.766 -15.488 1.00 76.38 289 ILE A N 1
ATOM 2275 C CA . ILE A 1 289 ? 22.403 -13.082 -14.824 1.00 76.38 289 ILE A CA 1
ATOM 2276 C C . ILE A 1 289 ? 23.693 -13.898 -14.960 1.00 76.38 289 ILE A C 1
ATOM 2278 O O . ILE A 1 289 ? 24.752 -13.326 -15.205 1.00 76.38 289 ILE A O 1
ATOM 2282 N N . SER A 1 290 ? 23.618 -15.225 -14.840 1.00 69.69 290 SER A N 1
ATOM 2283 C CA . SER A 1 290 ? 24.778 -16.115 -14.982 1.00 69.69 290 SER A CA 1
ATOM 2284 C C . SER A 1 290 ? 25.393 -16.063 -16.383 1.00 69.69 290 SER A C 1
ATOM 2286 O O . SER A 1 290 ? 26.606 -16.208 -16.525 1.00 69.69 290 SER A O 1
ATOM 2288 N N . CYS A 1 291 ? 24.579 -15.810 -17.409 1.00 72.88 291 CYS A N 1
ATOM 2289 C CA . CYS A 1 291 ? 25.023 -15.639 -18.791 1.00 72.88 291 CYS A CA 1
ATOM 2290 C C . CYS A 1 291 ? 25.395 -14.186 -19.150 1.00 72.88 291 CYS A C 1
ATOM 2292 O O . CYS A 1 291 ? 25.886 -13.943 -20.254 1.00 72.88 291 CYS A O 1
ATOM 2294 N N . ASP A 1 292 ? 25.185 -13.211 -18.256 1.00 73.12 292 ASP A N 1
ATOM 2295 C CA . ASP A 1 292 ? 25.476 -11.806 -18.542 1.00 73.12 292 ASP A CA 1
ATOM 2296 C C . ASP A 1 292 ? 26.987 -11.538 -18.600 1.00 73.12 292 ASP A C 1
ATOM 2298 O O . ASP A 1 292 ? 27.753 -11.830 -17.676 1.00 73.12 292 ASP A O 1
ATOM 2302 N N . HIS A 1 293 ? 27.426 -10.898 -19.683 1.00 64.62 293 HIS A N 1
ATOM 2303 C CA . HIS A 1 293 ? 28.832 -10.602 -19.939 1.00 64.62 293 HIS A CA 1
ATOM 2304 C C . HIS A 1 293 ? 29.459 -9.747 -18.825 1.00 64.62 293 HIS A C 1
ATOM 2306 O O . HIS A 1 293 ? 30.617 -9.958 -18.456 1.00 64.62 293 HIS A O 1
ATOM 2312 N N . ALA A 1 294 ? 28.724 -8.785 -18.255 1.00 69.56 294 ALA A N 1
ATOM 2313 C CA . ALA A 1 294 ? 29.248 -7.949 -17.171 1.00 69.56 294 ALA A CA 1
ATOM 2314 C C . ALA A 1 294 ? 29.400 -8.729 -15.853 1.00 69.56 294 ALA A C 1
ATOM 2316 O O . ALA A 1 294 ? 30.342 -8.472 -15.091 1.00 69.56 294 ALA A O 1
ATOM 2317 N N . PHE A 1 295 ? 28.508 -9.688 -15.594 1.00 67.56 295 PHE A N 1
ATOM 2318 C CA . PHE A 1 295 ? 28.615 -10.610 -14.467 1.00 67.56 295 PHE A CA 1
ATOM 2319 C C . PHE A 1 295 ? 29.805 -11.561 -14.634 1.00 67.56 295 PHE A C 1
ATOM 2321 O O . PHE A 1 295 ? 30.664 -11.604 -13.751 1.00 67.56 295 PHE A O 1
ATOM 2328 N N . LEU A 1 296 ? 29.931 -12.220 -15.790 1.00 68.25 296 LEU A N 1
ATOM 2329 C CA . LEU A 1 296 ? 31.055 -13.108 -16.113 1.00 68.25 296 LEU A CA 1
ATOM 2330 C C . LEU A 1 296 ? 32.405 -12.383 -16.018 1.00 68.25 296 LEU A C 1
ATOM 2332 O O . LEU A 1 296 ? 33.343 -12.890 -15.406 1.00 68.25 296 LEU A O 1
ATOM 2336 N N . MET A 1 297 ? 32.491 -11.144 -16.514 1.00 64.06 297 MET A N 1
ATOM 2337 C CA . MET A 1 297 ? 33.691 -10.314 -16.362 1.00 64.06 297 MET A CA 1
ATOM 2338 C C . MET A 1 297 ? 34.018 -10.023 -14.890 1.00 64.06 297 MET A C 1
ATOM 2340 O O . MET A 1 297 ? 35.179 -10.098 -14.498 1.00 64.06 297 MET A O 1
ATOM 2344 N N . LYS A 1 298 ? 33.028 -9.722 -14.038 1.00 62.75 298 LYS A N 1
ATOM 2345 C CA . LYS A 1 298 ? 33.260 -9.461 -12.602 1.00 62.75 298 LYS A CA 1
ATOM 2346 C C . LYS A 1 298 ? 33.611 -10.716 -11.805 1.00 62.75 298 LYS A C 1
ATOM 2348 O O . LYS A 1 298 ? 34.425 -10.621 -10.884 1.00 62.75 298 LYS A O 1
ATOM 2353 N N . VAL A 1 299 ? 33.013 -11.862 -12.126 1.00 60.03 299 VAL A N 1
ATOM 2354 C CA . VAL A 1 299 ? 33.365 -13.157 -11.521 1.00 60.03 299 VAL A CA 1
ATOM 2355 C C . VAL A 1 299 ? 34.797 -13.532 -11.906 1.00 60.03 299 VAL A C 1
ATOM 2357 O O . VAL A 1 299 ? 35.590 -13.859 -11.025 1.00 60.03 299 VAL A O 1
ATOM 2360 N N . ASN A 1 300 ? 35.180 -13.338 -13.171 1.00 52.09 300 ASN A N 1
ATOM 2361 C CA . ASN A 1 300 ? 36.556 -13.552 -13.623 1.00 52.09 300 ASN A CA 1
ATOM 2362 C C . ASN A 1 300 ? 37.552 -12.577 -12.974 1.00 52.09 300 ASN A C 1
ATOM 2364 O O . ASN A 1 300 ? 38.644 -12.988 -12.597 1.00 52.09 300 ASN A O 1
ATOM 2368 N N . VAL A 1 301 ? 37.178 -11.309 -12.761 1.00 49.44 301 VAL A N 1
ATOM 2369 C CA . VAL A 1 301 ? 38.030 -10.320 -12.067 1.00 49.44 301 VAL A CA 1
ATOM 2370 C C . VAL A 1 301 ? 38.238 -10.667 -10.585 1.00 49.44 301 VAL A C 1
ATOM 2372 O O . VAL A 1 301 ? 39.317 -10.416 -10.048 1.00 49.44 301 VAL A O 1
ATOM 2375 N N . LYS A 1 302 ? 37.252 -11.274 -9.908 1.00 49.81 302 LYS A N 1
ATOM 2376 C CA . LYS A 1 302 ? 37.423 -11.767 -8.527 1.00 49.81 302 LYS A CA 1
ATOM 2377 C C . LYS A 1 302 ? 38.328 -13.000 -8.432 1.00 49.81 302 LYS A C 1
ATOM 2379 O O . LYS A 1 302 ? 38.906 -13.217 -7.371 1.00 49.81 302 LYS A O 1
ATOM 2384 N N . ASN A 1 303 ? 38.507 -13.739 -9.526 1.00 46.38 303 ASN A N 1
ATOM 2385 C CA . ASN A 1 303 ? 39.390 -14.905 -9.607 1.00 46.38 303 ASN A CA 1
ATOM 2386 C C . ASN A 1 303 ? 40.843 -14.566 -10.002 1.00 46.38 303 ASN A C 1
ATOM 2388 O O . ASN A 1 303 ? 41.593 -15.455 -10.392 1.00 46.38 303 ASN A O 1
ATOM 2392 N N . GLY A 1 304 ? 41.266 -13.309 -9.824 1.00 44.62 304 GLY A N 1
ATOM 2393 C CA . GLY A 1 304 ? 42.666 -12.905 -9.955 1.00 44.62 304 GLY A CA 1
ATOM 2394 C C . GLY A 1 304 ? 43.064 -12.592 -11.396 1.00 44.62 304 GLY A C 1
ATOM 2395 O O . GLY A 1 304 ? 43.086 -13.448 -12.273 1.00 44.62 304 GLY A O 1
ATOM 2396 N N . VAL A 1 305 ? 43.399 -11.326 -11.621 1.00 47.81 305 VAL A N 1
ATOM 2397 C CA . VAL A 1 305 ? 44.027 -10.826 -12.846 1.00 47.81 305 VAL A CA 1
ATOM 2398 C C . VAL A 1 305 ? 45.449 -11.411 -12.936 1.00 47.81 305 VAL A C 1
ATOM 2400 O O . VAL A 1 305 ? 46.163 -11.395 -11.937 1.00 47.81 305 VAL A O 1
ATOM 2403 N N . ASP A 1 306 ? 45.818 -11.907 -14.123 1.00 55.22 306 ASP A N 1
ATOM 2404 C CA . ASP A 1 306 ? 47.081 -12.573 -14.521 1.00 55.22 306 ASP A CA 1
ATOM 2405 C C . ASP A 1 306 ? 47.184 -14.098 -14.331 1.00 55.22 306 ASP A C 1
ATOM 2407 O O . ASP A 1 306 ? 48.257 -14.648 -14.078 1.00 55.22 306 ASP A O 1
ATOM 2411 N N . THR A 1 307 ? 46.088 -14.822 -14.537 1.00 65.06 307 THR A N 1
ATOM 2412 C CA . THR A 1 307 ? 46.137 -16.278 -14.739 1.00 65.06 307 THR A CA 1
ATOM 2413 C C . THR A 1 307 ? 46.165 -16.617 -16.238 1.00 65.06 307 THR A C 1
ATOM 2415 O O . THR A 1 307 ? 45.613 -15.891 -17.075 1.00 65.06 307 THR A O 1
ATOM 2418 N N . TRP A 1 308 ? 46.863 -17.696 -16.618 1.00 67.56 308 TRP A N 1
ATOM 2419 C CA . TRP A 1 308 ? 46.949 -18.134 -18.020 1.00 67.56 308 TRP A CA 1
ATOM 2420 C C . TRP A 1 308 ? 45.566 -18.553 -18.542 1.00 67.56 308 TRP A C 1
ATOM 2422 O O . TRP A 1 308 ? 45.286 -18.376 -19.726 1.00 67.56 308 TRP A O 1
ATOM 2432 N N . GLU A 1 309 ? 44.687 -19.001 -17.642 1.00 70.00 309 GLU A N 1
ATOM 2433 C CA . GLU A 1 309 ? 43.280 -19.325 -17.861 1.00 70.00 309 GLU A CA 1
ATOM 2434 C C . GLU A 1 309 ? 42.504 -18.111 -18.392 1.00 70.00 309 GLU A C 1
ATOM 2436 O O . GLU A 1 309 ? 41.873 -18.196 -19.441 1.00 70.00 309 GLU A O 1
ATOM 2441 N N . ALA A 1 310 ? 42.628 -16.937 -17.759 1.00 68.06 310 ALA A N 1
ATOM 2442 C CA . ALA A 1 310 ? 41.918 -15.729 -18.191 1.00 68.06 310 ALA A CA 1
ATOM 2443 C C . ALA A 1 310 ? 42.359 -15.246 -19.587 1.00 68.06 310 ALA A C 1
ATOM 2445 O O . ALA A 1 310 ? 41.547 -14.770 -20.387 1.00 68.06 310 ALA A O 1
ATOM 2446 N N . HIS A 1 311 ? 43.651 -15.376 -19.901 1.00 72.19 311 HIS A N 1
ATOM 2447 C CA . HIS A 1 311 ? 44.176 -15.070 -21.233 1.00 72.19 311 HIS A CA 1
ATOM 2448 C C . HIS A 1 311 ? 43.728 -16.091 -22.280 1.00 72.19 311 HIS A C 1
ATOM 2450 O O . HIS A 1 311 ? 43.358 -15.702 -23.393 1.00 72.19 311 HIS A O 1
ATOM 2456 N N . PHE A 1 312 ? 43.750 -17.375 -21.927 1.00 78.81 312 PHE A N 1
ATOM 2457 C CA . PHE A 1 312 ? 43.317 -18.467 -22.789 1.00 78.81 312 PHE A CA 1
ATOM 2458 C C . PHE A 1 312 ? 41.824 -18.358 -23.115 1.00 78.81 312 PHE A C 1
ATOM 2460 O O . PHE A 1 312 ? 41.457 -18.410 -24.289 1.00 78.81 312 PHE A O 1
ATOM 2467 N N . ASP A 1 313 ? 40.984 -18.074 -22.121 1.00 72.94 313 ASP A N 1
ATOM 2468 C CA . ASP A 1 313 ? 39.543 -17.883 -22.296 1.00 72.94 313 ASP A CA 1
ATOM 2469 C C . ASP A 1 313 ? 39.232 -16.644 -23.132 1.00 72.94 313 ASP A C 1
ATOM 2471 O O . ASP A 1 313 ? 38.429 -16.707 -24.062 1.00 72.94 313 ASP A O 1
ATOM 2475 N N . LYS A 1 314 ? 39.923 -15.523 -22.889 1.00 76.31 314 LYS A N 1
ATOM 2476 C CA . LYS A 1 314 ? 39.773 -14.310 -23.708 1.00 76.31 314 LYS A CA 1
ATOM 2477 C C . LYS A 1 314 ? 40.105 -14.568 -25.181 1.00 76.31 314 LYS A C 1
ATOM 2479 O O . LYS A 1 314 ? 39.399 -14.073 -26.061 1.00 76.31 314 LYS A O 1
ATOM 2484 N N . LEU A 1 315 ? 41.175 -15.315 -25.460 1.00 76.62 315 LEU A N 1
ATOM 2485 C CA . LEU A 1 315 ? 41.545 -15.700 -26.825 1.00 76.62 315 LEU A CA 1
ATOM 2486 C C . LEU A 1 315 ? 40.535 -16.689 -27.414 1.00 76.62 315 LEU A C 1
ATOM 2488 O O . LEU A 1 315 ? 40.103 -16.499 -28.546 1.00 76.62 315 LEU A O 1
ATOM 2492 N N . SER A 1 316 ? 40.095 -17.675 -26.634 1.00 78.69 316 SER A N 1
ATOM 2493 C CA . SER A 1 316 ? 39.077 -18.644 -27.039 1.00 78.69 316 SER A CA 1
ATOM 2494 C C . SER A 1 316 ? 37.758 -17.968 -27.413 1.00 78.69 316 SER A C 1
ATOM 2496 O O . SER A 1 316 ? 37.202 -18.268 -28.463 1.00 78.69 316 SER A O 1
ATOM 2498 N N . ILE A 1 317 ? 37.276 -17.014 -26.614 1.00 72.06 317 ILE A N 1
ATOM 2499 C CA . ILE A 1 317 ? 36.043 -16.260 -26.893 1.00 72.06 317 ILE A CA 1
ATOM 2500 C C . ILE A 1 317 ? 36.212 -15.385 -28.139 1.00 72.06 317 ILE A C 1
ATOM 2502 O O . ILE A 1 317 ? 35.325 -15.345 -28.987 1.00 72.06 317 ILE A O 1
ATOM 2506 N N . LYS A 1 318 ? 37.363 -14.717 -28.295 1.00 76.12 318 LYS A N 1
ATOM 2507 C CA . LYS A 1 318 ? 37.650 -13.910 -29.488 1.00 76.12 318 LYS A CA 1
ATOM 2508 C C . LYS A 1 318 ? 37.651 -14.758 -30.761 1.00 76.12 318 LYS A C 1
ATOM 2510 O O . LYS A 1 318 ? 37.116 -14.318 -31.773 1.00 76.12 318 LYS A O 1
ATOM 2515 N N . GLU A 1 319 ? 38.219 -15.960 -30.720 1.00 75.12 319 GLU A N 1
ATOM 2516 C CA . GLU A 1 319 ? 38.174 -16.886 -31.855 1.00 75.12 319 GLU A CA 1
ATOM 2517 C C . GLU A 1 319 ? 36.757 -17.426 -32.081 1.00 75.12 319 GLU A C 1
ATOM 2519 O O . GLU A 1 319 ? 36.297 -17.441 -33.217 1.00 75.12 319 GLU A O 1
ATOM 2524 N N . ARG A 1 320 ? 36.014 -17.752 -31.015 1.00 70.38 320 ARG A N 1
ATOM 2525 C CA . ARG A 1 320 ? 34.620 -18.212 -31.111 1.00 70.38 320 ARG A CA 1
ATOM 2526 C C . ARG A 1 320 ? 33.660 -17.168 -31.675 1.00 70.38 320 ARG A C 1
ATOM 2528 O O . ARG A 1 320 ? 32.771 -17.522 -32.436 1.00 70.38 320 ARG A O 1
ATOM 2535 N N . SER A 1 321 ? 33.877 -15.886 -31.382 1.00 67.56 321 SER A N 1
ATOM 2536 C CA . SER A 1 321 ? 33.061 -14.788 -31.927 1.00 67.56 321 SER A CA 1
ATOM 2537 C C . SER A 1 321 ? 33.169 -14.607 -33.448 1.00 67.56 321 SER A C 1
ATOM 2539 O O . SER A 1 321 ? 32.412 -13.829 -34.026 1.00 67.56 321 SER A O 1
ATOM 2541 N N . LYS A 1 322 ? 34.100 -15.313 -34.106 1.00 71.12 322 LYS A N 1
ATOM 2542 C CA . LYS A 1 322 ? 34.216 -15.344 -35.570 1.00 71.12 322 LYS A CA 1
ATOM 2543 C C . LYS A 1 322 ? 33.272 -16.366 -36.215 1.00 71.12 322 LYS A C 1
ATOM 2545 O O . LYS A 1 322 ? 33.152 -16.365 -37.435 1.00 71.12 322 LYS A O 1
ATOM 2550 N N . PHE A 1 323 ? 32.623 -17.229 -35.429 1.00 65.50 323 PHE A N 1
ATOM 2551 C CA . PHE A 1 323 ? 31.725 -18.279 -35.913 1.00 65.50 323 PHE A CA 1
ATOM 2552 C C . PHE A 1 323 ? 30.255 -17.860 -35.799 1.00 65.50 323 PHE A C 1
ATOM 2554 O O . PHE A 1 323 ? 29.878 -17.163 -34.860 1.00 65.50 323 PHE A O 1
ATOM 2561 N N . ASP A 1 324 ? 29.431 -18.295 -36.756 1.00 53.75 324 ASP A N 1
ATOM 2562 C CA . ASP A 1 324 ? 28.025 -17.872 -36.856 1.00 53.75 324 ASP A CA 1
ATOM 2563 C C . ASP A 1 324 ? 27.056 -18.779 -36.059 1.00 53.75 324 ASP A C 1
ATOM 2565 O O . ASP A 1 324 ? 25.952 -18.356 -35.723 1.00 53.75 324 ASP A O 1
ATOM 2569 N N . GLU A 1 325 ? 27.464 -20.007 -35.707 1.00 50.81 325 GLU A N 1
ATOM 2570 C CA . GLU A 1 325 ? 26.707 -20.921 -34.838 1.00 50.81 325 GLU A CA 1
ATOM 2571 C C . GLU A 1 325 ? 27.604 -21.491 -33.729 1.00 50.81 325 GLU A C 1
ATOM 2573 O O . GLU A 1 325 ? 28.645 -22.090 -33.988 1.00 50.81 325 GLU A O 1
ATOM 2578 N N . GLU A 1 326 ? 27.199 -21.300 -32.473 1.00 45.81 326 GLU A N 1
ATOM 2579 C CA . GLU A 1 326 ? 27.809 -21.946 -31.313 1.00 45.81 326 GLU A CA 1
ATOM 2580 C C . GLU A 1 326 ? 27.228 -23.361 -31.186 1.00 45.81 326 GLU A C 1
ATOM 2582 O O . GLU A 1 326 ? 26.179 -23.569 -30.574 1.00 45.81 326 GLU A O 1
ATOM 2587 N N . THR A 1 327 ? 27.866 -24.355 -31.807 1.00 40.88 327 THR A N 1
ATOM 2588 C CA . THR A 1 327 ? 27.435 -25.747 -31.631 1.00 40.88 327 THR A CA 1
ATOM 2589 C C . THR A 1 327 ? 28.100 -26.317 -30.376 1.00 40.88 327 THR A C 1
ATOM 2591 O O . THR A 1 327 ? 29.293 -26.616 -30.374 1.00 40.88 327 THR A O 1
ATOM 2594 N N . LEU A 1 328 ? 27.275 -26.484 -29.331 1.00 37.47 328 LEU A N 1
ATOM 2595 C CA . LEU A 1 328 ? 27.485 -27.173 -28.040 1.00 37.47 328 LEU A CA 1
ATOM 2596 C C . LEU A 1 328 ? 27.698 -26.295 -26.785 1.00 37.47 328 LEU A C 1
ATOM 2598 O O . LEU A 1 328 ? 28.653 -26.472 -26.036 1.00 37.47 328 LEU A O 1
ATOM 2602 N N . TYR A 1 329 ? 26.688 -25.491 -26.449 1.00 31.11 329 TYR A N 1
ATOM 2603 C CA . TYR A 1 329 ? 25.982 -25.652 -25.168 1.00 31.11 329 TYR A CA 1
ATOM 2604 C C . TYR A 1 329 ? 24.505 -25.306 -25.400 1.00 31.11 329 TYR A C 1
ATOM 2606 O O . TYR A 1 329 ? 24.169 -24.191 -25.785 1.00 31.11 329 TYR A O 1
ATOM 2614 N N . ASN A 1 330 ? 23.609 -26.281 -25.243 1.00 42.44 330 ASN A N 1
ATOM 2615 C CA . ASN A 1 330 ? 22.175 -26.017 -25.326 1.00 42.44 330 ASN A CA 1
ATOM 2616 C C . ASN A 1 330 ? 21.761 -25.211 -24.095 1.00 42.44 330 ASN A C 1
ATOM 2618 O O . ASN A 1 330 ? 21.776 -25.783 -23.011 1.00 42.44 330 ASN A O 1
ATOM 2622 N N . LEU A 1 331 ? 21.371 -23.947 -24.284 1.00 30.97 331 LEU A N 1
ATOM 2623 C CA . LEU A 1 331 ? 20.330 -23.239 -23.524 1.00 30.97 331 LEU A CA 1
ATOM 2624 C C . LEU A 1 331 ? 19.924 -21.956 -24.291 1.00 30.97 331 LEU A C 1
ATOM 2626 O O . LEU A 1 331 ? 20.522 -20.898 -24.162 1.00 30.97 331 LEU A O 1
ATOM 2630 N N . GLU A 1 332 ? 18.928 -22.138 -25.162 1.00 35.91 332 GLU A N 1
ATOM 2631 C CA . GLU A 1 332 ? 17.902 -21.183 -25.621 1.00 35.91 332 GLU A CA 1
ATOM 2632 C C . GLU A 1 332 ? 18.302 -19.738 -26.024 1.00 35.91 332 GLU A C 1
ATOM 2634 O O . GLU A 1 332 ? 18.131 -18.780 -25.281 1.00 35.91 332 GLU A O 1
ATOM 2639 N N . GLY A 1 333 ? 18.568 -19.551 -27.327 1.00 43.94 333 GLY A N 1
ATOM 2640 C CA . GLY A 1 333 ? 17.513 -18.923 -28.139 1.00 43.94 333 GLY A CA 1
ATOM 2641 C C . GLY A 1 333 ? 17.668 -17.486 -28.652 1.00 43.94 333 GLY A C 1
ATOM 2642 O O . GLY A 1 333 ? 16.643 -16.834 -28.802 1.00 43.94 333 GLY A O 1
ATOM 2643 N N . ILE A 1 334 ? 18.859 -16.998 -29.029 1.00 37.44 334 ILE A N 1
ATOM 2644 C CA . ILE A 1 334 ? 18.980 -15.926 -30.048 1.00 37.44 334 ILE A CA 1
ATOM 2645 C C . ILE A 1 334 ? 20.143 -16.259 -30.991 1.00 37.44 334 ILE A C 1
ATOM 2647 O O . ILE A 1 334 ? 21.308 -16.121 -30.634 1.00 37.44 334 ILE A O 1
ATOM 2651 N N . LYS A 1 335 ? 19.821 -16.698 -32.214 1.00 42.44 335 LYS A N 1
ATOM 2652 C CA . LYS A 1 335 ? 20.797 -16.960 -33.281 1.00 42.44 335 LYS A CA 1
ATOM 2653 C C . LYS A 1 335 ? 20.937 -15.723 -34.169 1.00 42.44 335 LYS A C 1
ATOM 2655 O O . LYS A 1 335 ? 19.964 -15.325 -34.805 1.00 42.44 335 LYS A O 1
ATOM 2660 N N . GLN A 1 336 ? 22.136 -15.149 -34.276 1.00 40.56 336 GLN A N 1
ATOM 2661 C CA . GLN A 1 336 ? 22.487 -14.364 -35.462 1.00 40.56 336 GLN A CA 1
ATOM 2662 C C . GLN A 1 336 ? 22.975 -15.339 -36.528 1.00 40.56 336 GLN A C 1
ATOM 2664 O O . GLN A 1 336 ? 24.115 -15.778 -36.512 1.00 40.56 336 GLN A O 1
ATOM 2669 N N . THR A 1 337 ? 22.093 -15.701 -37.449 1.00 41.50 337 THR A N 1
ATOM 2670 C CA . THR A 1 337 ? 22.469 -16.467 -38.635 1.00 41.50 337 THR A CA 1
ATOM 2671 C C . THR A 1 337 ? 23.243 -15.535 -39.564 1.00 41.50 337 THR A C 1
ATOM 2673 O O . THR A 1 337 ? 22.663 -14.575 -40.071 1.00 41.50 337 THR A O 1
ATOM 2676 N N . LYS A 1 338 ? 24.532 -15.792 -39.823 1.00 49.94 338 LYS A N 1
ATOM 2677 C CA . LYS A 1 338 ? 25.090 -15.384 -41.119 1.00 49.94 338 LYS A CA 1
ATOM 2678 C C . LYS A 1 338 ? 25.022 -16.588 -42.049 1.00 49.94 338 LYS A C 1
ATOM 2680 O O . LYS A 1 338 ? 25.362 -17.706 -41.672 1.00 49.94 338 LYS A O 1
ATOM 2685 N N . GLU A 1 339 ? 24.519 -16.368 -43.256 1.00 46.66 339 GLU A N 1
ATOM 2686 C CA . GLU A 1 339 ? 24.383 -17.428 -44.248 1.00 46.66 339 GLU A CA 1
ATOM 2687 C C . GLU A 1 339 ? 25.776 -17.872 -44.724 1.00 46.66 339 GLU A C 1
ATOM 2689 O O . GLU A 1 339 ? 26.613 -17.059 -45.136 1.00 46.66 339 GLU A O 1
ATOM 2694 N N . TYR A 1 340 ? 26.041 -19.176 -44.642 1.00 53.62 340 TYR A N 1
ATOM 2695 C CA . TYR A 1 340 ? 27.107 -19.829 -45.395 1.00 53.62 340 TYR A CA 1
ATOM 2696 C C . TYR A 1 340 ? 26.489 -20.459 -46.642 1.00 53.62 340 TYR A C 1
ATOM 2698 O O . TYR A 1 340 ? 25.395 -21.025 -46.596 1.00 53.62 340 TYR A O 1
ATOM 2706 N N . SER A 1 341 ? 27.179 -20.350 -47.773 1.00 55.62 341 SER A N 1
ATOM 2707 C CA . SER A 1 341 ? 26.713 -20.921 -49.031 1.00 55.62 341 SER A CA 1
ATOM 2708 C C . SER A 1 341 ? 26.717 -22.448 -48.954 1.00 55.62 341 SER A C 1
ATOM 2710 O O . SER A 1 341 ? 27.771 -23.057 -48.774 1.00 55.62 341 SER A O 1
ATOM 2712 N N . LYS A 1 342 ? 25.549 -23.070 -49.146 1.00 55.28 342 LYS A N 1
ATOM 2713 C CA . LYS A 1 342 ? 25.465 -24.494 -49.490 1.00 55.28 342 LYS A CA 1
ATOM 2714 C C . LYS A 1 342 ? 25.897 -24.676 -50.942 1.00 55.28 342 LYS A C 1
ATOM 2716 O O . LYS A 1 342 ? 25.525 -23.870 -51.795 1.00 55.28 342 LYS A O 1
ATOM 2721 N N . LYS A 1 343 ? 26.667 -25.732 -51.215 1.00 51.19 343 LYS A N 1
ATOM 2722 C CA . LYS A 1 343 ? 27.116 -26.099 -52.567 1.00 51.19 343 LYS A CA 1
ATOM 2723 C C . LYS A 1 343 ? 25.946 -26.087 -53.553 1.00 51.19 343 LYS A C 1
ATOM 2725 O O . LYS A 1 343 ? 25.043 -26.913 -53.442 1.00 51.19 343 LYS A O 1
ATOM 2730 N N . LEU A 1 344 ? 25.988 -25.167 -54.515 1.00 53.09 344 LEU A N 1
ATOM 2731 C CA . LEU A 1 344 ? 25.056 -25.131 -55.644 1.00 53.09 344 LEU A CA 1
ATOM 2732 C C . LEU A 1 344 ? 25.765 -25.111 -57.001 1.00 53.09 344 LEU A C 1
ATOM 2734 O O . LEU A 1 344 ? 25.152 -25.546 -57.967 1.00 53.09 344 LEU A O 1
ATOM 2738 N N . ASP A 1 345 ? 27.038 -24.709 -57.094 1.00 50.06 345 ASP A N 1
ATOM 2739 C CA . ASP A 1 345 ? 27.781 -24.829 -58.351 1.00 50.06 345 ASP A CA 1
ATOM 2740 C C . ASP A 1 345 ? 29.307 -24.752 -58.159 1.00 50.06 345 ASP A C 1
ATOM 2742 O O . ASP A 1 345 ? 29.792 -24.157 -57.196 1.00 50.06 345 ASP A O 1
ATOM 2746 N N . GLY A 1 346 ? 30.060 -25.377 -59.067 1.00 53.62 346 GLY A N 1
ATOM 2747 C CA . GLY A 1 346 ? 31.498 -25.673 -58.962 1.00 53.62 346 GLY A CA 1
ATOM 2748 C C . GLY A 1 346 ? 32.468 -24.487 -59.095 1.00 53.62 346 GLY A C 1
ATOM 2749 O O . GLY A 1 346 ? 33.350 -24.511 -59.958 1.00 53.62 346 GLY A O 1
ATOM 2750 N N . SER A 1 347 ? 32.359 -23.461 -58.246 1.00 53.88 347 SER A N 1
ATOM 2751 C CA . SER A 1 347 ? 33.380 -22.404 -58.127 1.00 53.88 347 SER A CA 1
ATOM 2752 C C . SER A 1 347 ? 34.620 -22.880 -57.352 1.00 53.88 347 SER A C 1
ATOM 2754 O O . SER A 1 347 ? 34.506 -23.599 -56.368 1.00 53.88 347 SER A O 1
ATOM 2756 N N . ARG A 1 348 ? 35.814 -22.472 -57.804 1.00 55.69 348 ARG A N 1
ATOM 2757 C CA . ARG A 1 348 ? 37.093 -23.171 -57.564 1.00 55.69 348 ARG A CA 1
ATOM 2758 C C . ARG A 1 348 ? 37.813 -22.968 -56.220 1.00 55.69 348 ARG A C 1
ATOM 2760 O O . ARG A 1 348 ? 38.798 -23.668 -56.022 1.00 55.69 348 ARG A O 1
ATOM 2767 N N . ASN A 1 349 ? 37.352 -22.114 -55.303 1.00 56.97 349 ASN A N 1
ATOM 2768 C CA . ASN A 1 349 ? 38.063 -21.869 -54.037 1.00 56.97 349 ASN A CA 1
ATOM 2769 C C . ASN A 1 349 ? 37.146 -22.106 -52.826 1.00 56.97 349 ASN A C 1
ATOM 2771 O O . ASN A 1 349 ? 36.273 -21.293 -52.525 1.00 56.97 349 ASN A O 1
ATOM 2775 N N . GLU A 1 350 ? 37.368 -23.234 -52.148 1.00 71.62 350 GLU A N 1
ATOM 2776 C CA . GLU A 1 350 ? 36.591 -23.733 -51.010 1.00 71.62 350 GLU A CA 1
ATOM 2777 C C . GLU A 1 350 ? 37.518 -23.882 -49.789 1.00 71.62 350 GLU A C 1
ATOM 2779 O O . GLU A 1 350 ? 38.457 -24.677 -49.838 1.00 71.62 350 GLU A O 1
ATOM 2784 N N . TYR A 1 351 ? 37.287 -23.134 -48.701 1.00 75.06 351 TYR A N 1
ATOM 2785 C CA . TYR A 1 351 ? 38.154 -23.168 -47.510 1.00 75.06 351 TYR A CA 1
ATOM 2786 C C . TYR A 1 351 ? 37.430 -23.627 -46.238 1.00 75.06 351 TYR A C 1
ATOM 2788 O O . TYR A 1 351 ? 36.249 -23.347 -46.030 1.00 75.06 351 TYR A O 1
ATOM 2796 N N . ILE A 1 352 ? 38.194 -24.271 -45.352 1.00 78.81 352 ILE A N 1
ATOM 2797 C CA . ILE A 1 352 ? 37.858 -24.520 -43.944 1.00 78.81 352 ILE A CA 1
ATOM 2798 C C . ILE A 1 352 ? 38.983 -23.915 -43.106 1.00 78.81 352 ILE A C 1
ATOM 2800 O O . ILE A 1 352 ? 40.161 -24.050 -43.446 1.00 78.81 352 ILE A O 1
ATOM 2804 N N . VAL A 1 353 ? 38.632 -23.255 -42.007 1.00 80.44 353 VAL A N 1
ATOM 2805 C CA . VAL A 1 353 ? 39.602 -22.741 -41.036 1.00 80.44 353 VAL A CA 1
ATOM 2806 C C . VAL A 1 353 ? 39.584 -23.633 -39.812 1.00 80.44 353 VAL A C 1
ATOM 2808 O O . VAL A 1 353 ? 38.527 -23.852 -39.230 1.00 80.44 353 VAL A O 1
ATOM 2811 N N . VAL A 1 354 ? 40.760 -24.105 -39.402 1.00 82.06 354 VAL A N 1
ATOM 2812 C CA . VAL A 1 354 ? 40.961 -24.810 -38.133 1.00 82.06 354 VAL A CA 1
ATOM 2813 C C . VAL A 1 354 ? 41.863 -23.956 -37.249 1.00 82.06 354 VAL A C 1
ATOM 2815 O O . VAL A 1 354 ? 42.990 -23.631 -37.620 1.00 82.06 354 VAL A O 1
ATOM 2818 N N . THR A 1 355 ? 41.369 -23.609 -36.068 1.00 83.44 355 THR A N 1
ATOM 2819 C CA . THR A 1 355 ? 42.081 -22.845 -35.046 1.00 83.44 355 THR A CA 1
ATOM 2820 C C . THR A 1 355 ? 42.389 -23.758 -33.869 1.00 83.44 355 THR A C 1
ATOM 2822 O O . THR A 1 355 ? 41.486 -24.279 -33.216 1.00 83.44 355 THR A O 1
ATOM 2825 N N . ILE A 1 356 ? 43.676 -23.924 -33.570 1.00 82.88 356 ILE A N 1
ATOM 2826 C CA . ILE A 1 356 ? 44.149 -24.673 -32.405 1.00 82.88 356 ILE A CA 1
ATOM 2827 C C . ILE A 1 356 ? 44.752 -23.673 -31.419 1.00 82.88 356 ILE A C 1
ATOM 2829 O O . ILE A 1 356 ? 45.763 -23.033 -31.707 1.00 82.88 356 ILE A O 1
ATOM 2833 N N . LEU A 1 357 ? 44.130 -23.537 -30.252 1.00 83.44 357 LEU A N 1
ATOM 2834 C CA . LEU A 1 357 ? 44.642 -22.756 -29.131 1.00 83.44 357 LEU A CA 1
ATOM 2835 C C . LEU A 1 357 ? 45.254 -23.710 -28.113 1.00 83.44 357 LEU A C 1
ATOM 2837 O O . LEU A 1 357 ? 44.574 -24.611 -27.629 1.00 83.44 357 LEU A O 1
ATOM 2841 N N . VAL A 1 358 ? 46.522 -23.496 -27.764 1.00 84.38 358 VAL A N 1
ATOM 2842 C CA . VAL A 1 358 ? 47.238 -24.299 -26.765 1.00 84.38 358 VAL A CA 1
ATOM 2843 C C . VAL A 1 358 ? 47.813 -23.376 -25.699 1.00 84.38 358 VAL A C 1
ATOM 2845 O O . VAL A 1 358 ? 48.590 -22.473 -26.006 1.00 84.38 358 VAL A O 1
ATOM 2848 N N . ALA A 1 359 ? 47.456 -23.626 -24.443 1.00 85.12 359 ALA A N 1
ATOM 2849 C CA . ALA A 1 359 ? 48.156 -23.116 -23.277 1.00 85.12 359 ALA A CA 1
ATOM 2850 C C . ALA A 1 359 ? 49.121 -24.194 -22.789 1.00 85.12 359 ALA A C 1
ATOM 2852 O O . ALA A 1 359 ? 48.703 -25.286 -22.404 1.00 85.12 359 ALA A O 1
ATOM 2853 N N . ALA A 1 360 ? 50.415 -23.891 -22.812 1.00 83.62 360 ALA A N 1
ATOM 2854 C CA . ALA A 1 360 ? 51.456 -24.778 -22.319 1.00 83.62 360 ALA A CA 1
ATOM 2855 C C . ALA A 1 360 ? 52.515 -23.983 -21.554 1.00 83.62 360 ALA A C 1
ATOM 2857 O O . ALA A 1 360 ? 52.771 -22.809 -21.835 1.00 83.62 360 ALA A O 1
ATOM 2858 N N . LYS A 1 361 ? 53.144 -24.631 -20.578 1.00 78.44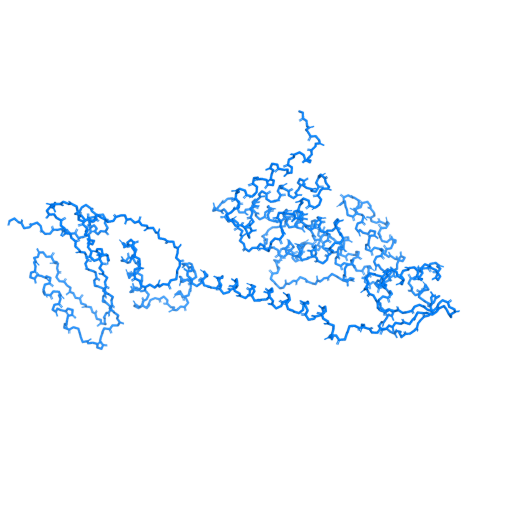 361 LYS A N 1
ATOM 2859 C CA . LYS A 1 361 ? 54.169 -24.024 -19.735 1.00 78.44 361 LYS A CA 1
ATOM 2860 C C . LYS A 1 361 ? 55.499 -23.938 -20.491 1.00 78.44 361 LYS A C 1
ATOM 2862 O O . LYS A 1 361 ? 56.143 -24.950 -20.728 1.00 78.44 361 LYS A O 1
ATOM 2867 N N . GLY A 1 362 ? 55.938 -22.721 -20.814 1.00 73.56 362 GLY A N 1
ATOM 2868 C CA . GLY A 1 362 ? 57.233 -22.457 -21.456 1.00 73.56 362 GLY A CA 1
ATOM 2869 C C . GLY A 1 362 ? 57.128 -21.542 -22.679 1.00 73.56 362 GLY A C 1
ATOM 2870 O O . GLY A 1 362 ? 56.049 -21.308 -23.212 1.00 73.56 362 GLY A O 1
ATOM 2871 N N . ALA A 1 363 ? 58.258 -20.994 -23.132 1.00 66.69 363 ALA A N 1
ATOM 2872 C CA . ALA A 1 363 ? 58.302 -20.099 -24.289 1.00 66.69 363 ALA A CA 1
ATOM 2873 C C . ALA A 1 363 ? 58.599 -20.881 -25.580 1.00 66.69 363 ALA A C 1
ATOM 2875 O O . ALA A 1 363 ? 59.759 -21.106 -25.936 1.00 66.69 363 ALA A O 1
ATOM 2876 N N . LEU A 1 364 ? 57.551 -21.284 -26.299 1.00 72.25 364 LEU A N 1
ATOM 2877 C CA . LEU A 1 364 ? 57.680 -21.912 -27.614 1.00 72.25 364 LEU A CA 1
ATOM 2878 C C . LEU A 1 364 ? 57.836 -20.840 -28.696 1.00 72.25 364 LEU A C 1
ATOM 2880 O O . LEU A 1 364 ? 56.992 -19.964 -28.860 1.00 72.25 364 LEU A O 1
ATOM 2884 N N . LYS A 1 365 ? 58.933 -20.911 -29.452 1.00 77.00 365 LYS A N 1
ATOM 2885 C CA . LYS A 1 365 ? 59.148 -20.072 -30.638 1.00 77.00 365 LYS A CA 1
ATOM 2886 C C . LYS A 1 365 ? 58.781 -20.853 -31.889 1.00 77.00 365 LYS A C 1
ATOM 2888 O O . LYS A 1 365 ? 59.340 -21.931 -32.108 1.00 77.00 365 LYS A O 1
ATOM 2893 N N . PHE A 1 366 ? 57.897 -20.294 -32.704 1.00 81.00 366 PHE A N 1
ATOM 2894 C CA . PHE A 1 366 ? 57.492 -20.875 -33.980 1.00 81.00 366 PHE A CA 1
ATOM 2895 C C . PHE A 1 366 ? 58.138 -20.121 -35.149 1.00 81.00 366 PHE A C 1
ATOM 2897 O O . PHE A 1 366 ? 58.322 -18.902 -35.056 1.00 81.00 366 PHE A O 1
ATOM 2904 N N . PRO A 1 367 ? 58.523 -20.823 -36.229 1.00 76.38 367 PRO A N 1
ATOM 2905 C CA . PRO A 1 367 ? 58.966 -20.178 -37.456 1.00 76.38 367 PRO A CA 1
ATOM 2906 C C . PRO A 1 367 ? 57.813 -19.404 -38.108 1.00 76.38 367 PRO A C 1
ATOM 2908 O O . PRO A 1 367 ? 56.636 -19.697 -37.893 1.00 76.38 367 PRO A O 1
ATOM 2911 N N . LYS A 1 368 ? 58.150 -18.406 -38.929 1.00 78.38 368 LYS A N 1
ATOM 2912 C CA . LYS A 1 368 ? 57.162 -17.745 -39.785 1.00 78.38 368 LYS A CA 1
ATOM 2913 C C . LYS A 1 368 ? 56.747 -18.727 -40.881 1.00 78.38 368 LYS A C 1
ATOM 2915 O O . LYS A 1 368 ? 57.603 -19.195 -41.619 1.00 78.38 368 LYS A O 1
ATOM 2920 N N . ILE A 1 369 ? 55.452 -19.004 -40.988 1.00 79.81 369 ILE A N 1
ATOM 2921 C CA . ILE A 1 369 ? 54.920 -19.962 -41.960 1.00 79.81 369 ILE A CA 1
ATOM 2922 C C . ILE A 1 369 ? 54.942 -19.320 -43.349 1.00 79.81 369 ILE A C 1
ATOM 2924 O O . ILE A 1 369 ? 54.283 -18.304 -43.581 1.00 79.81 369 ILE A O 1
ATOM 2928 N N . THR A 1 370 ? 55.730 -19.890 -44.258 1.00 77.62 370 THR A N 1
ATOM 2929 C CA . THR A 1 370 ? 55.851 -19.437 -45.653 1.00 77.62 370 THR A CA 1
ATOM 2930 C C . THR A 1 370 ? 55.704 -20.567 -46.664 1.00 77.62 370 THR A C 1
ATOM 2932 O O . THR A 1 370 ? 55.436 -20.294 -47.831 1.00 77.62 370 THR A O 1
ATOM 2935 N N . ARG A 1 371 ? 55.862 -21.827 -46.247 1.00 80.31 371 ARG A N 1
ATOM 2936 C CA . ARG A 1 371 ? 55.695 -23.035 -47.068 1.00 80.31 371 ARG A CA 1
ATOM 2937 C C . ARG A 1 371 ? 55.007 -24.138 -46.249 1.00 80.31 371 ARG A C 1
ATOM 2939 O O . ARG A 1 371 ? 55.106 -24.108 -45.024 1.00 80.31 371 ARG A O 1
ATOM 2946 N N . PRO A 1 372 ? 54.376 -25.142 -46.885 1.00 80.00 372 PRO A N 1
ATOM 2947 C CA . PRO A 1 372 ? 53.726 -26.249 -46.171 1.00 80.00 372 PRO A CA 1
ATOM 2948 C C . PRO A 1 372 ? 54.641 -26.985 -45.175 1.00 80.00 372 PRO A C 1
ATOM 2950 O O . PRO A 1 372 ? 54.213 -27.301 -44.071 1.00 80.00 372 PRO A O 1
ATOM 2953 N N . ALA A 1 373 ? 55.926 -27.156 -45.504 1.00 80.56 373 ALA A N 1
ATOM 2954 C CA . ALA A 1 373 ? 56.913 -27.766 -44.605 1.00 80.56 373 ALA A CA 1
ATOM 2955 C C . ALA A 1 373 ? 57.105 -26.993 -43.280 1.00 80.56 373 ALA A C 1
ATOM 2957 O O . ALA A 1 373 ? 57.406 -27.591 -42.248 1.00 80.56 373 ALA A O 1
ATOM 2958 N N . ASP A 1 374 ? 56.892 -25.670 -43.276 1.00 82.56 374 ASP A N 1
ATOM 2959 C CA . ASP A 1 374 ? 56.961 -24.864 -42.050 1.00 82.56 374 ASP A CA 1
ATOM 2960 C C . ASP A 1 374 ? 55.786 -25.185 -41.113 1.00 82.56 374 ASP A C 1
ATOM 2962 O O . ASP A 1 374 ? 55.931 -25.121 -39.891 1.00 82.56 374 ASP A O 1
ATOM 2966 N N . LEU A 1 375 ? 54.622 -25.535 -41.677 1.00 82.38 375 LEU A N 1
ATOM 2967 C CA . LEU A 1 375 ? 53.437 -25.923 -40.915 1.00 82.38 375 LEU A CA 1
ATOM 2968 C C . LEU A 1 375 ? 53.632 -27.295 -40.260 1.00 82.38 375 LEU A C 1
ATOM 2970 O O . LEU A 1 375 ? 53.333 -27.441 -39.076 1.00 82.38 375 LEU A O 1
ATOM 2974 N N . GLU A 1 376 ? 54.193 -28.267 -40.985 1.00 83.75 376 GLU A N 1
ATOM 2975 C CA . GLU A 1 376 ? 54.550 -29.580 -40.424 1.00 83.75 376 GLU A CA 1
ATOM 2976 C C . GLU A 1 376 ? 55.512 -29.433 -39.238 1.00 83.75 376 GLU A C 1
ATOM 2978 O O . GLU A 1 376 ? 55.261 -29.990 -38.170 1.00 83.75 376 GLU A O 1
ATOM 2983 N N . ALA A 1 377 ? 56.539 -28.585 -39.368 1.00 84.12 377 ALA A N 1
ATOM 2984 C CA . ALA A 1 377 ? 57.485 -28.310 -38.287 1.00 84.12 377 ALA A CA 1
ATOM 2985 C C . ALA A 1 377 ? 56.828 -27.648 -37.056 1.00 84.12 377 ALA A C 1
ATOM 2987 O O . ALA A 1 377 ? 57.220 -27.910 -35.916 1.00 84.12 377 ALA A O 1
ATOM 2988 N N . VAL A 1 378 ? 55.823 -26.785 -37.255 1.00 85.25 378 VAL A N 1
ATOM 2989 C CA . VAL A 1 378 ? 55.039 -26.190 -36.157 1.00 85.25 378 VAL A CA 1
ATOM 2990 C C . VAL A 1 378 ? 54.207 -27.256 -35.442 1.00 85.25 378 VAL A C 1
ATOM 2992 O O . VAL A 1 378 ? 54.209 -27.294 -34.210 1.00 85.25 378 VAL A O 1
ATOM 2995 N N . VAL A 1 379 ? 53.531 -28.131 -36.189 1.00 85.19 379 VAL A N 1
ATOM 2996 C CA . VAL A 1 379 ? 52.688 -29.201 -35.631 1.00 85.19 379 VAL A CA 1
ATOM 2997 C C . VAL A 1 379 ? 53.531 -30.249 -34.903 1.00 85.19 379 VAL A C 1
ATOM 2999 O O . VAL A 1 379 ? 53.184 -30.636 -33.788 1.00 85.19 379 VAL A O 1
ATOM 3002 N N . GLU A 1 380 ? 54.672 -30.655 -35.460 1.00 84.19 380 GLU A N 1
ATOM 3003 C CA . GLU A 1 380 ? 55.614 -31.569 -34.801 1.00 84.19 380 GLU A CA 1
ATOM 3004 C C . GLU A 1 380 ? 56.125 -30.976 -33.481 1.00 84.19 380 GLU A C 1
ATOM 3006 O O . GLU A 1 380 ? 56.175 -31.653 -32.451 1.00 84.19 380 GLU A O 1
ATOM 3011 N N . LYS A 1 381 ? 56.410 -29.669 -33.468 1.00 84.06 381 LYS A N 1
ATOM 3012 C CA . LYS A 1 381 ? 56.818 -28.965 -32.252 1.00 84.06 381 LYS A CA 1
ATOM 3013 C C . LYS A 1 381 ? 55.705 -28.894 -31.208 1.00 84.06 381 LYS A C 1
ATOM 3015 O O . LYS A 1 381 ? 55.999 -29.048 -30.025 1.00 84.06 381 LYS A O 1
ATOM 3020 N N . LEU A 1 382 ? 54.450 -28.706 -31.614 1.00 83.94 382 LEU A N 1
ATOM 3021 C CA . LEU A 1 382 ? 53.300 -28.800 -30.706 1.00 83.94 382 LEU A CA 1
ATOM 3022 C C . LEU A 1 382 ? 53.141 -30.221 -30.144 1.00 83.94 382 LEU A C 1
ATOM 3024 O O . LEU A 1 382 ? 52.895 -30.375 -28.951 1.00 83.94 382 LEU A O 1
ATOM 3028 N N . ASN A 1 383 ? 53.356 -31.252 -30.965 1.00 83.62 383 ASN A N 1
ATOM 3029 C CA . ASN A 1 383 ? 53.293 -32.655 -30.543 1.00 83.62 383 ASN A CA 1
ATOM 3030 C C . ASN A 1 383 ? 54.439 -33.045 -29.586 1.00 83.62 383 ASN A C 1
ATOM 3032 O O . ASN A 1 383 ? 54.298 -33.949 -28.769 1.00 83.62 383 ASN A O 1
ATOM 3036 N N . SER A 1 384 ? 55.574 -32.342 -29.651 1.00 84.56 384 SER A N 1
ATOM 3037 C CA . SER A 1 384 ? 56.714 -32.563 -28.751 1.00 84.56 384 SER A CA 1
ATOM 3038 C C . SER A 1 384 ? 56.497 -32.049 -27.318 1.00 84.56 384 SER A C 1
ATOM 3040 O O . SER A 1 384 ? 57.316 -32.335 -26.442 1.00 84.56 384 SER A O 1
ATOM 3042 N N . ILE A 1 385 ? 55.415 -31.299 -27.058 1.00 84.25 385 ILE A N 1
ATOM 3043 C CA . ILE A 1 385 ? 55.099 -30.774 -25.724 1.00 84.25 385 ILE A CA 1
ATOM 3044 C C . ILE A 1 385 ? 54.647 -31.937 -24.824 1.00 84.25 385 ILE A C 1
ATOM 3046 O O . ILE A 1 385 ? 53.649 -32.594 -25.125 1.00 84.25 385 ILE A O 1
ATOM 3050 N N . PRO A 1 386 ? 55.318 -32.192 -23.687 1.00 83.94 386 PRO A N 1
ATOM 3051 C CA . PRO A 1 386 ? 54.881 -33.218 -22.749 1.00 83.94 386 PRO A CA 1
ATOM 3052 C C . PRO A 1 386 ? 53.468 -32.929 -22.225 1.00 83.94 386 PRO A C 1
ATOM 3054 O O . PRO A 1 386 ? 53.186 -31.813 -21.799 1.00 83.94 386 PRO A O 1
ATOM 3057 N N . ALA A 1 387 ? 52.605 -33.947 -22.141 1.00 79.62 387 ALA A N 1
ATOM 3058 C CA . ALA A 1 387 ? 51.220 -33.783 -21.675 1.00 79.62 387 ALA A CA 1
ATOM 3059 C C . ALA A 1 387 ? 51.100 -33.085 -20.301 1.00 79.62 387 ALA A C 1
ATOM 3061 O O . ALA A 1 387 ? 50.157 -32.342 -20.064 1.00 79.62 387 ALA A O 1
ATOM 3062 N N . ARG A 1 388 ? 52.089 -33.266 -19.413 1.00 81.00 388 ARG A N 1
ATOM 3063 C CA . ARG A 1 388 ? 52.161 -32.617 -18.087 1.00 81.00 388 ARG A CA 1
ATOM 3064 C C . ARG A 1 388 ? 52.403 -31.099 -18.126 1.00 81.00 388 ARG A C 1
ATOM 3066 O O . ARG A 1 388 ? 52.262 -30.436 -17.106 1.00 81.00 388 ARG A O 1
ATOM 3073 N N . GLU A 1 389 ? 52.859 -30.574 -19.259 1.00 81.38 389 GLU A N 1
ATOM 3074 C CA . GLU A 1 389 ? 53.152 -29.151 -19.471 1.00 81.38 389 GLU A CA 1
ATOM 3075 C C . GLU A 1 389 ? 52.028 -28.442 -20.231 1.00 81.38 389 GLU A C 1
ATOM 3077 O O . GLU A 1 389 ? 52.019 -27.213 -20.289 1.00 81.38 389 GLU A O 1
ATOM 3082 N N . ILE A 1 390 ? 51.063 -29.193 -20.766 1.00 83.69 390 ILE A N 1
ATOM 3083 C CA . ILE A 1 390 ? 49.858 -28.662 -21.397 1.00 83.69 390 ILE A CA 1
ATOM 3084 C C . ILE A 1 390 ? 48.853 -28.317 -20.299 1.00 83.69 390 ILE A C 1
ATOM 3086 O O . ILE A 1 390 ? 48.507 -29.153 -19.468 1.00 83.69 390 ILE A O 1
ATOM 3090 N N . GLN A 1 391 ? 48.391 -27.073 -20.302 1.00 80.38 391 GLN A N 1
ATOM 3091 C CA . GLN A 1 391 ? 47.428 -26.556 -19.336 1.00 80.38 391 GLN A CA 1
ATOM 3092 C C . GLN A 1 391 ? 46.020 -26.425 -19.938 1.00 80.38 391 GLN A C 1
ATOM 3094 O O . GLN A 1 391 ? 45.036 -26.615 -19.231 1.00 80.38 391 GLN A O 1
ATOM 3099 N N . GLY A 1 392 ? 45.908 -26.189 -21.249 1.00 80.69 392 GLY A N 1
ATOM 3100 C CA . GLY A 1 392 ? 44.624 -26.150 -21.953 1.00 80.69 392 GLY A CA 1
ATOM 3101 C C . GLY A 1 392 ? 44.781 -26.288 -23.465 1.00 80.69 392 GLY A C 1
ATOM 3102 O O . GLY A 1 392 ? 45.768 -25.822 -24.033 1.00 80.69 392 GLY A O 1
ATOM 3103 N N . VAL A 1 393 ? 43.816 -26.935 -24.123 1.00 83.12 393 VAL A N 1
ATOM 3104 C CA . VAL A 1 393 ? 43.763 -27.072 -25.587 1.00 83.12 393 VAL A CA 1
ATOM 3105 C C . VAL A 1 393 ? 42.330 -26.869 -26.057 1.00 83.12 393 VAL A C 1
ATOM 3107 O O . VAL A 1 393 ? 41.432 -27.562 -25.591 1.00 83.12 393 VAL A O 1
ATOM 3110 N N . HIS A 1 394 ? 42.120 -25.958 -27.004 1.00 81.62 394 HIS A N 1
ATOM 3111 C CA . HIS A 1 394 ? 40.855 -25.791 -27.713 1.00 81.62 394 HIS A CA 1
ATOM 3112 C C . HIS A 1 394 ? 41.090 -25.945 -29.211 1.00 81.62 394 HIS A C 1
ATOM 3114 O O . HIS A 1 394 ? 41.934 -25.262 -29.787 1.00 81.62 394 HIS A O 1
ATOM 3120 N N . VAL A 1 395 ? 40.311 -26.826 -29.834 1.00 81.00 395 VAL A N 1
ATOM 3121 C CA . VAL A 1 395 ? 40.254 -26.985 -31.286 1.00 81.00 395 VAL A CA 1
ATOM 3122 C C . VAL A 1 395 ? 38.910 -26.447 -31.746 1.00 81.00 395 VAL A C 1
ATOM 3124 O O . VAL A 1 395 ? 37.865 -26.867 -31.257 1.00 81.00 395 VAL A O 1
ATOM 3127 N N . LEU A 1 396 ? 38.954 -25.482 -32.650 1.00 80.88 396 LEU A N 1
ATOM 3128 C CA . LEU A 1 396 ? 37.794 -24.810 -33.213 1.00 80.88 396 LEU A CA 1
ATOM 3129 C C . LEU A 1 396 ? 37.909 -24.907 -34.732 1.00 80.88 396 LEU A C 1
ATOM 3131 O O . LEU A 1 396 ? 39.008 -24.775 -35.266 1.00 80.88 396 LEU A O 1
ATOM 3135 N N . TRP A 1 397 ? 36.806 -25.114 -35.439 1.00 79.69 397 TRP A N 1
ATOM 3136 C CA . TRP A 1 397 ? 36.800 -25.056 -36.897 1.00 79.69 397 TRP A CA 1
ATOM 3137 C C . TRP A 1 397 ? 35.564 -24.333 -37.410 1.00 79.69 397 TRP A C 1
ATOM 3139 O O . TRP A 1 397 ? 34.526 -24.308 -36.744 1.00 79.69 397 TRP A O 1
ATOM 3149 N N . ALA A 1 398 ? 35.697 -23.742 -38.594 1.00 73.38 398 ALA A N 1
ATOM 3150 C CA . ALA A 1 398 ? 34.587 -23.163 -39.326 1.00 73.38 398 ALA A CA 1
ATOM 3151 C C . ALA A 1 398 ? 34.698 -23.397 -40.835 1.00 73.38 398 ALA A C 1
ATOM 3153 O O . ALA A 1 398 ? 35.797 -23.279 -41.388 1.00 73.38 398 ALA A O 1
ATOM 3154 N N . PRO A 1 399 ? 33.560 -23.640 -41.506 1.00 70.31 399 PRO A N 1
ATOM 3155 C CA . PRO A 1 399 ? 32.195 -23.687 -40.948 1.00 70.31 399 PRO A CA 1
ATOM 3156 C C . PRO A 1 399 ? 31.929 -24.947 -40.098 1.00 70.31 399 PRO A C 1
ATOM 3158 O O . PRO A 1 399 ? 32.654 -25.929 -40.219 1.00 70.31 399 PRO A O 1
ATOM 3161 N N . GLN A 1 400 ? 30.934 -24.902 -39.201 1.00 67.56 400 GLN A N 1
ATOM 3162 C CA . GLN A 1 400 ? 30.568 -26.052 -38.350 1.00 67.56 400 GLN A CA 1
ATOM 3163 C C . GLN A 1 400 ? 29.538 -26.992 -38.998 1.00 67.56 400 GLN A C 1
ATOM 3165 O O . GLN A 1 400 ? 29.405 -28.131 -38.560 1.00 67.56 400 GLN A O 1
ATOM 3170 N N . ASP A 1 401 ? 28.841 -26.537 -40.043 1.00 67.88 401 ASP A N 1
ATOM 3171 C CA . ASP A 1 401 ? 27.940 -27.371 -40.846 1.00 67.88 401 ASP A CA 1
ATOM 3172 C C . ASP A 1 401 ? 28.743 -28.393 -41.667 1.00 67.88 401 ASP A C 1
ATOM 3174 O O . ASP A 1 401 ? 29.756 -28.039 -42.272 1.00 67.88 401 ASP A O 1
ATOM 3178 N N . GLU A 1 402 ? 28.268 -29.641 -41.739 1.00 62.22 402 GLU A N 1
ATOM 3179 C CA . GLU A 1 402 ? 28.961 -30.758 -42.405 1.00 62.22 402 GLU A CA 1
ATOM 3180 C C . GLU A 1 402 ? 29.260 -30.477 -43.887 1.00 62.22 402 GLU A C 1
ATOM 3182 O O . GLU A 1 402 ? 30.219 -31.012 -44.439 1.00 62.22 402 GLU A O 1
ATOM 3187 N N . ASN A 1 403 ? 28.464 -29.614 -44.529 1.00 64.75 403 ASN A N 1
ATOM 3188 C CA . ASN A 1 403 ? 28.626 -29.215 -45.932 1.00 64.75 403 ASN A CA 1
ATOM 3189 C C . ASN A 1 403 ? 28.952 -27.720 -46.110 1.00 64.75 403 ASN A C 1
ATOM 3191 O O . ASN A 1 403 ? 28.842 -27.194 -47.223 1.00 64.75 403 ASN A O 1
ATOM 3195 N N . GLY A 1 404 ? 29.303 -27.020 -45.027 1.00 68.88 404 GLY A N 1
ATOM 3196 C CA . GLY A 1 404 ? 29.586 -25.589 -45.046 1.00 68.88 404 GLY A CA 1
ATOM 3197 C C . GLY A 1 404 ? 30.996 -25.284 -45.547 1.00 68.88 404 GLY A C 1
ATOM 3198 O O . GLY A 1 404 ? 31.961 -25.947 -45.175 1.00 68.88 404 GLY A O 1
ATOM 3199 N N . ILE A 1 405 ? 31.128 -24.245 -46.374 1.00 71.75 405 ILE A N 1
ATOM 3200 C CA . ILE A 1 405 ? 32.412 -23.821 -46.951 1.00 71.75 405 ILE A CA 1
ATOM 3201 C C . ILE A 1 405 ? 32.576 -22.301 -46.829 1.00 71.75 405 ILE A C 1
ATOM 3203 O O . ILE A 1 405 ? 31.598 -21.555 -46.920 1.00 71.75 405 ILE A O 1
ATOM 3207 N N . LEU A 1 406 ? 33.813 -21.834 -46.624 1.00 72.62 406 LEU A N 1
ATOM 3208 C CA . LEU A 1 406 ? 34.175 -20.415 -46.669 1.00 72.62 406 LEU A CA 1
ATOM 3209 C C . LEU A 1 406 ? 34.647 -20.011 -48.069 1.00 72.62 406 LEU A C 1
ATOM 3211 O O . LEU A 1 406 ? 35.515 -20.663 -48.653 1.00 72.62 406 LEU A O 1
ATOM 3215 N N . SER A 1 407 ? 34.119 -18.892 -48.569 1.00 74.31 407 SER A N 1
ATOM 3216 C CA . SER A 1 407 ? 34.683 -18.200 -49.728 1.00 74.31 407 SER A CA 1
ATOM 3217 C C . SER A 1 407 ? 35.968 -17.458 -49.347 1.00 74.31 407 SER A C 1
ATOM 3219 O O . SER A 1 407 ? 36.167 -17.091 -48.187 1.00 74.31 407 SER A O 1
ATOM 3221 N N . GLU A 1 408 ? 36.833 -17.197 -50.328 1.00 72.69 408 GLU A N 1
ATOM 3222 C CA . GLU A 1 408 ? 38.091 -16.460 -50.128 1.00 72.69 408 GLU A CA 1
ATOM 3223 C C . GLU A 1 408 ? 37.865 -15.056 -49.538 1.00 72.69 408 GLU A C 1
ATOM 3225 O O . GLU A 1 408 ? 38.562 -14.638 -48.615 1.00 72.69 408 GLU A O 1
ATOM 3230 N N . GLU A 1 409 ? 36.832 -14.353 -50.008 1.00 71.25 409 GLU A N 1
ATOM 3231 C CA . GLU A 1 409 ? 36.450 -13.035 -49.491 1.00 71.25 409 GLU A CA 1
ATOM 3232 C C . GLU A 1 409 ? 36.038 -13.096 -48.011 1.00 71.25 409 GLU A C 1
ATOM 3234 O O . GLU A 1 409 ? 36.444 -12.244 -47.218 1.00 71.25 409 GLU A O 1
ATOM 3239 N N . LYS A 1 410 ? 35.279 -14.130 -47.614 1.00 71.50 410 LYS A N 1
ATOM 3240 C CA . LYS A 1 410 ? 34.822 -14.315 -46.226 1.00 71.50 410 LYS A CA 1
ATOM 3241 C C . LYS A 1 410 ? 35.968 -14.761 -45.313 1.00 71.50 410 LYS A C 1
ATOM 3243 O O . LYS A 1 410 ? 36.093 -14.254 -44.202 1.00 71.50 410 LYS A O 1
ATOM 3248 N N . LEU A 1 411 ? 36.865 -15.617 -45.810 1.00 74.31 411 LEU A N 1
ATOM 3249 C CA . LEU A 1 411 ? 38.101 -16.002 -45.121 1.00 74.31 411 LEU A CA 1
ATOM 3250 C C . LEU A 1 411 ? 38.956 -14.774 -44.771 1.00 74.31 411 LEU A C 1
ATOM 3252 O O . LEU A 1 411 ? 39.412 -14.644 -43.635 1.00 74.31 411 LEU A O 1
ATOM 3256 N N . LEU A 1 412 ? 39.152 -13.863 -45.729 1.00 72.75 412 LEU A N 1
ATOM 3257 C CA . LEU A 1 412 ? 39.939 -12.642 -45.529 1.00 72.75 412 LEU A CA 1
ATOM 3258 C C . LEU A 1 412 ? 39.236 -11.625 -44.616 1.00 72.75 412 LEU A C 1
ATOM 3260 O O . LEU A 1 412 ? 39.915 -10.896 -43.892 1.00 72.75 412 LEU A O 1
ATOM 3264 N N . ALA A 1 413 ? 37.901 -11.585 -44.616 1.00 72.88 413 ALA A N 1
ATOM 3265 C CA . ALA A 1 413 ? 37.127 -10.737 -43.710 1.00 72.88 413 ALA A CA 1
ATOM 3266 C C . ALA A 1 413 ? 37.208 -11.219 -42.251 1.00 72.88 413 ALA A C 1
ATOM 3268 O O . ALA A 1 413 ? 37.495 -10.426 -41.352 1.00 72.88 413 ALA A O 1
ATOM 3269 N N . ASP A 1 414 ? 37.003 -12.518 -42.017 1.00 69.50 414 ASP A N 1
ATOM 3270 C CA . ASP A 1 414 ? 36.944 -13.092 -40.667 1.00 69.50 414 ASP A CA 1
ATOM 3271 C C . ASP A 1 414 ? 38.347 -13.352 -40.089 1.00 69.50 414 ASP A C 1
ATOM 3273 O O . ASP A 1 414 ? 38.562 -13.301 -38.872 1.00 69.50 414 ASP A O 1
ATOM 3277 N N . CYS A 1 415 ? 39.329 -13.608 -40.956 1.00 71.56 415 CYS A N 1
ATOM 3278 C CA . CYS A 1 415 ? 40.708 -13.927 -40.603 1.00 71.56 415 CYS A CA 1
ATOM 3279 C C . CYS A 1 415 ? 41.710 -13.152 -41.485 1.00 71.56 415 CYS A C 1
ATOM 3281 O O . CYS A 1 415 ? 42.449 -13.754 -42.263 1.00 71.56 415 CYS A O 1
ATOM 3283 N N . PRO A 1 416 ? 41.847 -11.824 -41.298 1.00 67.44 416 PRO A N 1
ATOM 3284 C CA . PRO A 1 416 ? 42.666 -10.952 -42.158 1.00 67.44 416 PRO A CA 1
ATOM 3285 C C . PRO A 1 416 ? 44.169 -11.271 -42.143 1.00 67.44 416 PRO A C 1
ATOM 3287 O O . PRO A 1 416 ? 44.928 -10.802 -42.990 1.00 67.44 416 PRO A O 1
ATOM 3290 N N . ASN A 1 417 ? 44.616 -12.061 -41.164 1.00 68.38 417 ASN A N 1
ATOM 3291 C CA . ASN A 1 417 ? 46.003 -12.502 -41.039 1.00 68.38 417 ASN A CA 1
ATOM 3292 C C . ASN A 1 417 ? 46.290 -13.812 -41.789 1.00 68.38 417 ASN A C 1
ATOM 3294 O O . ASN A 1 417 ? 47.461 -14.156 -41.956 1.00 68.38 417 ASN A O 1
ATOM 3298 N N . LEU A 1 418 ? 45.258 -14.546 -42.216 1.00 71.00 418 LEU A N 1
ATOM 3299 C CA . LEU A 1 418 ? 45.412 -15.717 -43.072 1.00 71.00 418 LEU A CA 1
ATOM 3300 C C . LEU A 1 418 ? 45.494 -15.241 -44.520 1.00 71.00 418 LEU A C 1
ATOM 3302 O O . LEU A 1 418 ? 44.673 -14.448 -44.971 1.00 71.00 418 LEU A O 1
ATOM 3306 N N . LYS A 1 419 ? 46.503 -15.712 -45.250 1.00 63.84 419 LYS A N 1
ATOM 3307 C CA . LYS A 1 419 ? 46.611 -15.495 -46.692 1.00 63.84 419 LYS A CA 1
ATOM 3308 C C . LYS A 1 419 ? 46.579 -16.859 -47.367 1.00 63.84 419 LYS A C 1
ATOM 3310 O O . LYS A 1 419 ? 47.388 -17.702 -46.969 1.00 63.84 419 LYS A O 1
ATOM 3315 N N . PRO A 1 420 ? 45.679 -17.095 -48.336 1.00 62.22 420 PRO A N 1
ATOM 3316 C CA . PRO A 1 420 ? 45.742 -18.307 -49.132 1.00 62.22 420 PRO A CA 1
ATOM 3317 C C . PRO A 1 420 ? 47.110 -18.357 -49.813 1.00 62.22 420 PRO A C 1
ATOM 3319 O O . PRO A 1 420 ? 47.607 -17.359 -50.345 1.00 62.22 420 PRO A O 1
ATOM 3322 N N . HIS A 1 421 ? 47.766 -19.507 -49.706 1.00 60.72 421 HIS A N 1
ATOM 3323 C CA . HIS A 1 421 ? 48.997 -19.747 -50.438 1.00 60.72 421 HIS A CA 1
ATOM 3324 C C . HIS A 1 421 ? 48.584 -20.024 -51.881 1.00 60.72 421 HIS A C 1
ATOM 3326 O O . HIS A 1 421 ? 48.019 -21.076 -52.167 1.00 60.72 421 HIS A O 1
ATOM 3332 N N . ASN A 1 422 ? 48.743 -19.033 -52.758 1.00 51.38 422 ASN A N 1
ATOM 3333 C CA . ASN A 1 422 ? 48.511 -19.231 -54.181 1.00 51.38 422 ASN A CA 1
ATOM 3334 C C . ASN A 1 422 ? 49.706 -20.009 -54.728 1.00 51.38 422 ASN A C 1
ATOM 3336 O O . ASN A 1 422 ? 50.770 -19.427 -54.957 1.00 51.38 422 ASN A O 1
ATOM 3340 N N . ASP A 1 423 ? 49.522 -21.314 -54.909 1.00 42.00 423 ASP A N 1
ATOM 3341 C CA . ASP A 1 423 ? 50.398 -22.116 -55.753 1.00 42.00 423 ASP A CA 1
ATOM 3342 C C . ASP A 1 423 ? 50.419 -21.475 -57.153 1.00 42.00 423 ASP A C 1
ATOM 3344 O O . ASP A 1 423 ? 49.381 -21.340 -57.806 1.00 42.00 423 ASP A O 1
ATOM 3348 N N . TYR A 1 424 ? 51.601 -21.022 -57.577 1.00 35.84 424 TYR A N 1
ATOM 3349 C CA . TYR A 1 424 ? 51.921 -20.826 -58.990 1.00 35.84 424 TYR A CA 1
ATOM 3350 C C . TYR A 1 424 ? 52.407 -22.144 -59.578 1.00 35.84 424 TYR A C 1
ATOM 3352 O O . TYR A 1 424 ? 53.254 -22.789 -58.914 1.00 35.84 424 TYR A O 1
#

InterPro domains:
  IPR000717 Proteasome component (PCI) domain [PF01399] (173-254)
  IPR000717 Proteasome component (PCI) domain [PS50250] (89-257)
  IPR000717 Proteasome component (PCI) domain [SM00088] (185-275)
  IPR010903 Protein of unknown function DUF1517 [PF07466] (293-420)
  IPR036390 Winged helix DNA-binding domain superfamily [SSF46785] (186-260)
  IPR050756 COP9 signalosome complex subunit 3 [PTHR10758] (2-301)
  IPR055089 COP9 signalosome complex subunit 3, N-terminal helical repeats [PF22788] (2-139)

Secondary structure (DSSP, 8-state):
-----THHHHHHHHHHHHHH-SSTTEE-THHHHHHHHHHHTT-HHHHHTT--SPP-EE---SSSTHHHHHHHHHHHHHHHHHHHHHTT-HHHHHHHHHHHHHS--SS--HHHHHHHHHHHHHHHHHHSSPPPPPTTS-HHHHHHHHHHTHHHHHHHHHHHT--HHHHHHHHHHTHHHHHHTT-HHHHHHHHHHHHHHHHHHHHHH-SEEEHHHHHHHTT-S-HHHHHHHHHHHHHTTS--EEEETTTTEEEE------S-SHHHHHHHHHHHHHHHHHHHHHHHHHHHHHT-HHHHHHHHHHT-TT-HHHHHHHHHHHHHTT-S---S---------PPPPP--S--S--B-EEEEEEEESS----PPP-SHHHHHHHHHHHHTS-GGGEEEEEEEEE--STT--B-HHHHHHH-TT-------

Radius of gyration: 34.52 Å; chains: 1; bounding box: 88×59×88 Å

Foldseek 3Di:
DPPLQLVVCLVVLLVVLVVPDPDLQEDDLSLLVNLVSCVSNVPLVSNVVSVVDHHDHYDDDDDPCNVVRLVSLLSNLLSNLVSCVVVVVLVSSLVSLLCSLQPDDPADDPSNLLSVLVNLLSCCLPPVARDDRDPSRDPNSNPPSCVSNVLSVVLSVQSVVLDLVSSVVSCVVCVVVCVVSVNNVSSVSSSVSSLVVQVVVCLVVDQKDALVVSCVSNVHPDSVVSVVSVVVCVVVVVFAWDADPVVRMIGGDPDPDPCPDPVSVVVVVVVVVVVVVVVVVVVVVVVVLVPDPVNVVVVVVVVDDDDVVVVLVVVVVLLVVLAQDDPDDDDDDDGPDDDFDFDDDDDPDWDKDKDKRWDFPDDDDADDDDDPVSVVVVVVSVVPGPPVRTPDIDIDMPPPDPRGTDDPVSCCVSPVPDDPDDDD